Protein AF-0000000084724141 (afdb_homodimer)

pLDDT: mean 88.97, std 16.38, range [27.53, 98.88]

InterPro domains:
  IPR028994 Integrin alpha, N-terminal [SSF69318] (20-100)

Foldseek 3Di:
DPPPPPPPPPPPPPPFPPWDWDDFQQPPGTWTWGKDFDQVQQKIWIDTPPEIDIDHAPASPPWDKDWAQLAPVDRGIKIWTWGDDDLVRTKIWIWGDNPPYIFGADMARDQPDRPRHQKGWGWGDLFQFTFIWIWGGPVVVSYIDTDDDQWGFGWDKWFFQAKDFFAADDVGPDGPDIADHRFMKTFGTWDCPDPHSWIWTWIQHSVGDTGIDGPCCPVPGIPDRPGPD/DPPPPDPPPPPPPPPFPPWDWDDFQQPPGTWTWGKAFDQVQQKIWIDTPPEIDIDHAPASPDWDKDWAQLAPPDRGIKIWTWGDDDLVRTKIWIWGDNPPYIFGADMARDQPDRDRHQKGWGWGDLFQFTFIWIWGGPVVVSYIDTDDDQWGFGWDKWFFQAKDFFAADDVGPDGPDIADHRFMKTFGTWDCPDPHSWIWTWIQHSVGDTGIDGPCCPVPGIPDRPGPD

Secondary structure (DSSP, 8-state):
-------------------EEE-SSSSSSPEEEEEEEETTTTEEEEEETTEEEEEE-S--SSPPEEEE-SBTTSS--EEEEEE-SSTTT-EEEEEEE-SSSEEEEEEES---EE-SBSEEEEEEE-SSSEEEEEEEEEGGGTEEEEE--SSEEEEEEEEESS-EEEESSTT--SEEEEEPTT-EEEEEEEE--SSTT--EEEEE-TTS-EEEEEHHHHHHHEE------/-------------------EEE-SSSSSSPEEEEEEEETTTTEEEEEETTEEEEEE-S--SSPPEEEE-SBTTSS--EEEEEE-SSTTT-EEEEEEE-SSSEEEEEEES---EE-SBSEEEEEEE-SSSEEEEEEEEEGGGTEEEEE--SSEEEEEEEEESS-EEEESSTT--SEEEEEPTT-EEEEEEEE--SSTT--EEEEE-TTS-EEEEEHHHHHHHEE------

Radius of gyration: 33.02 Å; Cα contacts (8 Å, |Δi|>4): 1103; chains: 2; bounding box: 29×158×61 Å

Organism: Cystobacter fuscus (strain ATCC 25194 / DSM 2262 / NBRC 100088 / M29) (NCBI:txid1242864)

Sequence (458 aa):
MLIALSPVLLSLPVLAAEPVRADLDGDGKPETITVKWDVDQGAFTLQVGSASVRAKTEDPNEGGVEVVDLDRGDKWKDIAITTGQTDSDHRVFLYGFDGKTLKPLGEVHALTEAKGNGIILSDSWMGFWNKREKYVLDRPAWKIRAVPQPLYAVGVECKVKQSFPIVQGRGDKTPVATLAQDSRIQVLAADTSGRPGEAFYLVKSSTGLLGWASRADLEGKTEGLPFAGMLIALSPVLLSLPVLAAEPVRADLDGDGKPETITVKWDVDQGAFTLQVGSASVRAKTEDPNEGGVEVVDLDRGDKWKDIAITTGQTDSDHRVFLYGFDGKTLKPLGEVHALTEAKGNGIILSDSWMGFWNKREKYVLDRPAWKIRAVPQPLYAVGVECKVKQSFPIVQGRGDKTPVATLAQDSRIQVLAADTSGRPGEAFYLVKSSTGLLGWASRADLEGKTEGLPFAG

Solvent-accessible surface area (backbone atoms only — not comparable to full-atom values): 24906 Å² total; per-residue (Å²): 136,83,79,77,77,73,79,76,76,70,73,70,72,73,79,68,73,78,69,48,74,44,48,29,49,52,82,82,55,65,39,52,38,42,72,45,67,35,65,90,74,22,19,37,36,43,33,46,74,91,21,71,50,76,46,79,37,94,37,36,56,96,45,52,80,43,82,38,46,47,31,64,88,53,61,45,29,30,38,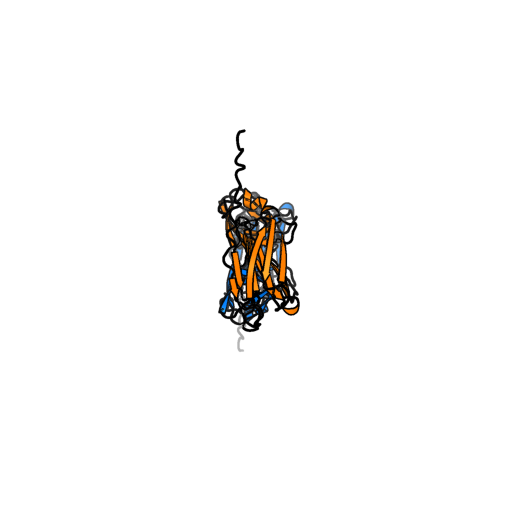37,40,37,30,37,94,43,83,88,57,30,30,27,41,32,33,37,39,76,78,69,50,70,36,72,24,46,72,41,53,29,83,70,42,64,86,20,78,28,44,35,35,23,50,39,78,70,55,60,41,51,45,63,44,43,31,39,58,36,68,96,75,44,30,56,40,78,53,70,54,60,40,34,49,51,69,46,60,35,32,26,68,42,63,50,61,22,11,43,41,91,88,44,79,58,63,53,45,70,45,53,56,75,35,52,35,34,38,48,30,33,38,63,83,56,58,91,93,39,48,37,29,38,29,33,42,74,88,52,46,31,19,34,33,49,55,68,53,52,67,71,22,38,43,69,62,61,51,76,121,135,84,80,77,79,71,82,76,76,71,71,71,74,74,77,65,72,80,68,47,73,45,48,30,50,53,82,81,55,64,39,52,39,42,71,47,67,35,64,92,73,21,19,36,36,43,33,46,74,91,21,72,50,74,45,80,37,93,37,39,56,93,46,53,80,42,82,40,50,47,31,65,88,53,61,45,31,28,38,38,40,36,28,37,95,43,83,87,57,32,31,26,41,34,33,37,39,77,78,69,50,71,34,73,24,47,72,44,54,29,83,70,41,62,85,20,78,26,43,36,37,23,49,39,80,71,56,60,40,52,46,64,44,43,31,37,58,37,69,95,75,43,28,54,40,79,52,69,54,60,41,34,50,52,70,45,59,34,32,26,68,43,63,50,61,22,12,44,40,91,88,45,80,56,63,54,45,70,45,51,58,74,36,51,33,36,38,49,28,33,39,63,82,57,56,91,93,39,48,36,30,39,30,34,42,73,87,50,46,31,20,34,33,49,55,66,53,52,68,71,23,39,44,70,63,60,51,77,122

Structure (mmCIF, N/CA/C/O backbone):
data_AF-0000000084724141-model_v1
#
loop_
_entity.id
_entity.type
_entity.pdbx_description
1 polymer 'Uncharacterized protein'
#
loop_
_atom_site.group_PDB
_atom_site.id
_atom_site.type_symbol
_atom_site.label_atom_id
_atom_site.label_alt_id
_atom_site.label_comp_id
_atom_site.label_asym_id
_atom_site.label_entity_id
_atom_site.label_seq_id
_atom_site.pdbx_PDB_ins_code
_atom_site.Cartn_x
_atom_site.Cartn_y
_atom_site.Cartn_z
_atom_site.occupancy
_atom_site.B_iso_or_equiv
_atom_site.auth_seq_id
_atom_site.auth_comp_id
_atom_site.auth_asym_id
_atom_site.auth_atom_id
_atom_site.pdbx_PDB_model_num
ATOM 1 N N . MET A 1 1 ? -11.281 -78.812 18.828 1 28.3 1 MET A N 1
ATOM 2 C CA . MET A 1 1 ? -10.352 -78.25 17.859 1 28.3 1 MET A CA 1
ATOM 3 C C . MET A 1 1 ? -10.953 -77 17.188 1 28.3 1 MET A C 1
ATOM 5 O O . MET A 1 1 ? -11.859 -77.125 16.359 1 28.3 1 MET A O 1
ATOM 9 N N . LEU A 1 2 ? -11.062 -75.875 17.938 1 38.19 2 LEU A N 1
ATOM 10 C CA . LEU A 1 2 ? -11.656 -74.625 17.547 1 38.19 2 LEU A CA 1
ATOM 11 C C . LEU A 1 2 ? -10.859 -73.938 16.406 1 38.19 2 LEU A C 1
ATOM 13 O O . LEU A 1 2 ? -9.656 -73.75 16.531 1 38.19 2 LEU A O 1
ATOM 17 N N . ILE A 1 3 ? -11.344 -74.062 15.141 1 39.5 3 ILE A N 1
ATOM 18 C CA . ILE A 1 3 ? -10.734 -73.5 13.938 1 39.5 3 ILE A CA 1
ATOM 19 C C . ILE A 1 3 ? -10.68 -72 14.031 1 39.5 3 ILE A C 1
ATOM 21 O O . ILE A 1 3 ? -11.719 -71.312 14.141 1 39.5 3 ILE A O 1
ATOM 25 N N . ALA A 1 4 ? -9.562 -71.438 14.523 1 44.38 4 ALA A N 1
ATOM 26 C CA . ALA A 1 4 ? -9.312 -70 14.477 1 44.38 4 ALA A CA 1
ATOM 27 C C . ALA A 1 4 ? -9.336 -69.438 13.039 1 44.38 4 ALA A C 1
ATOM 29 O O . ALA A 1 4 ? -8.492 -69.812 12.227 1 44.38 4 ALA A O 1
ATOM 30 N N . LEU A 1 5 ? -10.578 -69.188 12.492 1 39.25 5 LEU A N 1
ATOM 31 C CA . LEU A 1 5 ? -10.625 -68.5 11.195 1 39.25 5 LEU A CA 1
ATOM 32 C C . LEU A 1 5 ? -9.812 -67.188 11.227 1 39.25 5 LEU A C 1
ATOM 34 O O . LEU A 1 5 ? -10.062 -66.312 12.055 1 39.25 5 LEU A O 1
ATOM 38 N N . SER A 1 6 ? -8.547 -67.312 10.844 1 38.31 6 SER A N 1
ATOM 39 C CA . SER A 1 6 ? -7.723 -66.062 10.734 1 38.31 6 SER A CA 1
ATOM 40 C C . SER A 1 6 ? -8.367 -65.062 9.812 1 38.31 6 SER A C 1
ATOM 42 O O . SER A 1 6 ? -8.719 -65.375 8.672 1 38.31 6 SER A O 1
ATOM 44 N N . PRO A 1 7 ? -8.977 -63.938 10.312 1 40.59 7 PRO A N 1
ATOM 45 C CA . PRO A 1 7 ? -9.523 -62.906 9.438 1 40.59 7 PRO A CA 1
ATOM 46 C C . PRO A 1 7 ? -8.523 -62.469 8.367 1 40.59 7 PRO A C 1
ATOM 48 O O . PRO A 1 7 ? -7.398 -62.094 8.695 1 40.59 7 PRO A O 1
ATOM 51 N N . VAL A 1 8 ? -8.508 -63.031 7.109 1 39.81 8 VAL A N 1
ATOM 52 C CA . VAL A 1 8 ? -7.773 -62.5 5.98 1 39.81 8 VAL A CA 1
ATOM 53 C C . VAL A 1 8 ? -8.117 -61 5.816 1 39.81 8 VAL A C 1
ATOM 55 O O . VAL A 1 8 ? -9.273 -60.656 5.582 1 39.81 8 VAL A O 1
ATOM 58 N N . LEU A 1 9 ? -7.453 -60.125 6.488 1 36.12 9 LEU A N 1
ATOM 59 C CA . LEU A 1 9 ? -7.492 -58.719 6.152 1 36.12 9 LEU A CA 1
ATOM 60 C C . LEU A 1 9 ? -7.316 -58.5 4.652 1 36.12 9 LEU A C 1
ATOM 62 O O . LEU A 1 9 ? -6.219 -58.688 4.121 1 36.12 9 LEU A O 1
ATOM 66 N N . LEU A 1 10 ? -8.281 -58.812 3.814 1 33.81 10 LEU A N 1
ATOM 67 C CA . LEU A 1 10 ? -8.258 -58.344 2.436 1 33.81 10 LEU A CA 1
ATOM 68 C C . LEU A 1 10 ? -7.883 -56.844 2.373 1 33.81 10 LEU A C 1
ATOM 70 O O . LEU A 1 10 ? -8.578 -56 2.941 1 33.81 10 LEU A O 1
ATOM 74 N N . SER A 1 11 ? -6.629 -56.594 2.469 1 34.41 11 SER A N 1
ATOM 75 C CA . SER A 1 11 ? -6.25 -55.219 2.109 1 34.41 11 SER A CA 1
ATOM 76 C C . SER A 1 11 ? -7.055 -54.719 0.917 1 34.41 11 SER A C 1
ATOM 78 O O . SER A 1 11 ? -7.07 -55.375 -0.14 1 34.41 11 SER A O 1
ATOM 80 N N . LEU A 1 12 ? -8.242 -54.25 1.062 1 35.66 12 LEU A N 1
ATOM 81 C CA . LEU A 1 12 ? -8.938 -53.562 -0.011 1 35.66 12 LEU A CA 1
ATOM 82 C C . LEU A 1 12 ? -7.949 -52.812 -0.908 1 35.66 12 LEU A C 1
ATOM 84 O O . LEU A 1 12 ? -7.066 -52.094 -0.417 1 35.66 12 LEU A O 1
ATOM 88 N N . PRO A 1 13 ? -7.617 -53.25 -2.096 1 38.53 13 PRO A N 1
ATOM 89 C CA . PRO A 1 13 ? -6.785 -52.5 -3.033 1 38.53 13 PRO A CA 1
ATOM 90 C C . PRO A 1 13 ? -7.07 -51 -3 1 38.53 13 PRO A C 1
ATOM 92 O O . PRO A 1 13 ? -8.219 -50.594 -2.793 1 38.53 13 PRO A O 1
ATOM 95 N N . VAL A 1 14 ? -6.305 -50.188 -2.396 1 42.5 14 VAL A N 1
ATOM 96 C CA . VAL A 1 14 ? -6.359 -48.75 -2.621 1 42.5 14 VAL A CA 1
ATOM 97 C C . VAL A 1 14 ? -6.891 -48.469 -4.023 1 42.5 14 VAL A C 1
ATOM 99 O O . VAL A 1 14 ? -6.348 -48.969 -5.012 1 42.5 14 VAL A O 1
ATOM 102 N N . LEU A 1 15 ? -8.141 -48.406 -4.309 1 43.12 15 LEU A N 1
ATOM 103 C CA . LEU A 1 15 ? -8.742 -47.969 -5.559 1 43.12 15 LEU A CA 1
ATOM 104 C C . LEU A 1 15 ? -7.816 -47 -6.301 1 43.12 15 LEU A C 1
ATOM 106 O O . LEU A 1 15 ? -7.543 -45.906 -5.816 1 43.12 15 LEU A O 1
ATOM 110 N N . ALA A 1 16 ? -6.762 -47.5 -6.906 1 49.56 16 ALA A N 1
ATOM 111 C CA . ALA A 1 16 ? -5.926 -46.75 -7.832 1 49.56 16 ALA A CA 1
ATOM 112 C C . ALA A 1 16 ? -6.77 -45.781 -8.688 1 49.56 16 ALA A C 1
ATOM 114 O O . ALA A 1 16 ? -7.77 -46.219 -9.281 1 49.56 16 ALA A O 1
ATOM 115 N N . ALA A 1 17 ? -6.953 -44.531 -8.406 1 57.09 17 ALA A N 1
ATOM 116 C CA . ALA A 1 17 ? -7.621 -43.562 -9.289 1 57.09 17 ALA A CA 1
ATOM 117 C C . ALA A 1 17 ? -7.344 -43.875 -10.758 1 57.09 17 ALA A C 1
ATOM 119 O O . ALA A 1 17 ? -6.312 -44.469 -11.086 1 57.09 17 ALA A O 1
ATOM 120 N N . GLU A 1 18 ? -8.422 -44.062 -11.656 1 64.12 18 GLU A N 1
ATOM 121 C CA . GLU A 1 18 ? -8.328 -44.281 -13.094 1 64.12 18 GLU A CA 1
ATOM 122 C C . GLU A 1 18 ? -7.195 -43.469 -13.711 1 64.12 18 GLU A C 1
ATOM 124 O O . GLU A 1 18 ? -7 -42.312 -13.352 1 64.12 18 GLU A O 1
ATOM 129 N N . PRO A 1 19 ? -6.266 -44.25 -14.445 1 80.06 19 PRO A N 1
ATOM 130 C CA . PRO A 1 19 ? -5.145 -43.594 -15.102 1 80.06 19 PRO A CA 1
ATOM 131 C C . PRO A 1 19 ? -5.586 -42.406 -15.992 1 80.06 19 PRO A C 1
ATOM 133 O O . PRO A 1 19 ? -6.684 -42.438 -16.547 1 80.06 19 PRO A O 1
ATOM 136 N N . VAL A 1 20 ? -4.98 -41.375 -15.938 1 88.88 20 VAL A N 1
ATOM 137 C CA . VAL A 1 20 ? -5.176 -40.219 -16.812 1 88.88 20 VAL A CA 1
ATOM 138 C C . VAL A 1 20 ? -4.316 -40.344 -18.062 1 88.88 20 VAL A C 1
ATOM 140 O O . VAL A 1 20 ? -3.156 -40.75 -17.984 1 88.88 20 VAL A O 1
ATOM 143 N N . ARG A 1 21 ? -4.938 -40.188 -19.281 1 95.12 21 ARG A N 1
ATOM 144 C CA . ARG A 1 21 ? -4.172 -40.25 -20.531 1 95.12 21 ARG A CA 1
ATOM 145 C C . ARG A 1 21 ? -4.121 -38.906 -21.219 1 95.12 21 ARG A C 1
ATOM 147 O O . ARG A 1 21 ? -5.113 -38.156 -21.234 1 95.12 21 ARG A O 1
ATOM 154 N N . ALA A 1 22 ? -2.908 -38.531 -21.656 1 96.5 22 ALA A N 1
ATOM 155 C CA . ALA A 1 22 ? -2.719 -37.281 -22.375 1 96.5 22 ALA A CA 1
ATOM 156 C C . ALA A 1 22 ? -1.413 -37.281 -23.172 1 96.5 22 ALA A C 1
ATOM 158 O O . ALA A 1 22 ? -0.445 -37.938 -22.766 1 96.5 22 ALA A O 1
ATOM 159 N N . ASP A 1 23 ? -1.365 -36.656 -24.312 1 97.75 23 ASP A N 1
ATOM 160 C CA . ASP A 1 23 ? -0.123 -36.438 -25.047 1 97.75 23 ASP A CA 1
ATOM 161 C C . ASP A 1 23 ? 0.734 -35.375 -24.375 1 97.75 23 ASP A C 1
ATOM 163 O O . ASP A 1 23 ? 0.543 -34.188 -24.625 1 97.75 23 ASP A O 1
ATOM 167 N N . LEU A 1 24 ? 1.74 -35.75 -23.609 1 98.25 24 LEU A N 1
ATOM 168 C CA . LEU A 1 24 ? 2.506 -34.812 -22.766 1 98.25 24 LEU A CA 1
ATOM 169 C C . LEU A 1 24 ? 3.699 -34.25 -23.516 1 98.25 24 LEU A C 1
ATOM 171 O O . LEU A 1 24 ? 4.148 -33.156 -23.234 1 98.25 24 LEU A O 1
ATOM 175 N N . ASP A 1 25 ? 4.215 -34.969 -24.5 1 97.62 25 ASP A N 1
ATOM 176 C CA . ASP A 1 25 ? 5.469 -34.562 -25.141 1 97.62 25 ASP A CA 1
ATOM 177 C C . ASP A 1 25 ? 5.23 -34.094 -26.562 1 97.62 25 ASP A C 1
ATOM 179 O O . ASP A 1 25 ? 6.184 -33.75 -27.281 1 97.62 25 ASP A O 1
ATOM 183 N N . GLY A 1 26 ? 3.988 -34.125 -27.047 1 96.88 26 GLY A N 1
ATOM 184 C CA . GLY A 1 26 ? 3.625 -33.562 -28.344 1 96.88 26 GLY A CA 1
ATOM 185 C C . GLY A 1 26 ? 3.908 -34.5 -29.5 1 96.88 26 GLY A C 1
ATOM 186 O O . GLY A 1 26 ? 3.967 -34.062 -30.656 1 96.88 26 GLY A O 1
ATOM 187 N N . ASP A 1 27 ? 4.109 -35.812 -29.234 1 96.81 27 ASP A N 1
ATOM 188 C CA . ASP A 1 27 ? 4.449 -36.719 -30.312 1 96.81 27 ASP A CA 1
ATOM 189 C C . ASP A 1 27 ? 3.189 -37.312 -30.953 1 96.81 27 ASP A C 1
ATOM 191 O O . ASP A 1 27 ? 3.277 -38.188 -31.828 1 96.81 27 ASP A O 1
ATOM 195 N N . GLY A 1 28 ? 1.967 -36.938 -30.422 1 97.06 28 GLY A N 1
ATOM 196 C CA . GLY A 1 28 ? 0.693 -37.375 -30.984 1 97.06 28 GLY A CA 1
ATOM 197 C C . GLY A 1 28 ? 0.148 -38.625 -30.328 1 97.06 28 GLY A C 1
ATOM 198 O O . GLY A 1 28 ? -0.962 -39.062 -30.641 1 97.06 28 GLY A O 1
ATOM 199 N N . LYS A 1 29 ? 0.86 -39.25 -29.438 1 96.88 29 LYS A N 1
ATOM 200 C CA . LYS A 1 29 ? 0.435 -40.438 -28.703 1 96.88 29 LYS A CA 1
ATOM 201 C C . LYS A 1 29 ? 0.264 -40.156 -27.219 1 96.88 29 LYS A C 1
ATOM 203 O O . LYS A 1 29 ? 1.166 -39.594 -26.594 1 96.88 29 LYS A O 1
ATOM 208 N N . PRO A 1 30 ? -0.817 -40.531 -26.734 1 96.75 30 PRO A N 1
ATOM 209 C CA . PRO A 1 30 ? -1.019 -40.25 -25.312 1 96.75 30 PRO A CA 1
ATOM 210 C C . PRO A 1 30 ? -0.138 -41.094 -24.406 1 96.75 30 PRO A C 1
ATOM 212 O O . PRO A 1 30 ? 0.11 -42.281 -24.703 1 96.75 30 PRO A O 1
ATOM 215 N N . GLU A 1 31 ? 0.366 -40.469 -23.375 1 96.88 31 GLU A N 1
ATOM 216 C CA . GLU A 1 31 ? 1.003 -41.156 -22.266 1 96.88 31 GLU A CA 1
ATOM 217 C C . GLU A 1 31 ? -0.016 -41.562 -21.188 1 96.88 31 GLU A C 1
ATOM 219 O O . GLU A 1 31 ? -1.039 -40.875 -21.031 1 96.88 31 GLU A O 1
ATOM 224 N N . THR A 1 32 ? 0.233 -42.656 -20.531 1 95.88 32 THR A N 1
ATOM 225 C CA . THR A 1 32 ? -0.542 -43.031 -19.344 1 95.88 32 THR A CA 1
ATOM 226 C C . THR A 1 32 ? 0.111 -42.5 -18.078 1 95.88 32 THR A C 1
ATOM 228 O O . THR A 1 32 ? 1.296 -42.719 -17.844 1 95.88 32 THR A O 1
ATOM 231 N N . ILE A 1 33 ? -0.687 -41.688 -17.297 1 95.62 33 ILE A N 1
ATOM 232 C CA . ILE A 1 33 ? -0.232 -41.062 -16.062 1 95.62 33 ILE A CA 1
ATOM 233 C C . ILE A 1 33 ? -0.826 -41.812 -14.867 1 95.62 33 ILE A C 1
ATOM 235 O O . ILE A 1 33 ? -2.047 -41.938 -14.742 1 95.62 33 ILE A O 1
ATOM 239 N N . THR A 1 34 ? 0.017 -42.312 -14.016 1 92.81 34 THR A N 1
ATOM 240 C CA . THR A 1 34 ? -0.442 -43 -12.812 1 92.81 34 THR A CA 1
ATOM 241 C C . THR A 1 34 ? 0.263 -42.438 -11.578 1 92.81 34 THR A C 1
ATOM 243 O O . THR A 1 34 ? 1.462 -42.156 -11.617 1 92.81 34 THR A O 1
ATOM 246 N N . VAL A 1 35 ? -0.502 -42.219 -10.523 1 91.75 35 VAL A N 1
ATOM 247 C CA . VAL A 1 35 ? 0.05 -41.812 -9.234 1 91.75 35 VAL A CA 1
ATOM 248 C C . VAL A 1 35 ? -0.247 -42.875 -8.18 1 91.75 35 VAL A C 1
ATOM 250 O O . VAL A 1 35 ? -1.385 -43.312 -8.047 1 91.75 35 VAL A O 1
ATOM 253 N N . LYS A 1 36 ? 0.768 -43.312 -7.523 1 88.94 36 LYS A N 1
ATOM 254 C CA . LYS A 1 36 ? 0.623 -44.219 -6.383 1 88.94 36 LYS A CA 1
ATOM 255 C C . LYS A 1 36 ? 0.965 -43.5 -5.074 1 88.94 36 LYS A C 1
ATOM 257 O O . LYS A 1 36 ? 2.035 -42.906 -4.949 1 88.94 36 LYS A O 1
ATOM 262 N N . TRP A 1 37 ? 0.063 -43.594 -4.172 1 89.19 37 TRP A N 1
ATOM 263 C CA . TRP A 1 37 ? 0.244 -42.906 -2.889 1 89.19 37 TRP A CA 1
ATOM 264 C C . TRP A 1 37 ? 0.784 -43.875 -1.843 1 89.19 37 TRP A C 1
ATOM 266 O O . TRP A 1 37 ? 0.274 -45 -1.698 1 89.19 37 TRP A O 1
ATOM 276 N N . ASP A 1 38 ? 1.861 -43.5 -1.264 1 87.31 38 ASP A N 1
ATOM 277 C CA . ASP A 1 38 ? 2.439 -44.219 -0.14 1 87.31 38 ASP A CA 1
ATOM 278 C C . ASP A 1 38 ? 2.141 -43.531 1.183 1 87.31 38 ASP A C 1
ATOM 280 O O . ASP A 1 38 ? 2.955 -42.75 1.675 1 87.31 38 ASP A O 1
ATOM 284 N N . VAL A 1 39 ? 1.06 -43.812 1.749 1 83.81 39 VAL A N 1
ATOM 285 C CA . VAL A 1 39 ? 0.551 -43.125 2.926 1 83.81 39 VAL A CA 1
ATOM 286 C C . VAL A 1 39 ? 1.506 -43.312 4.102 1 83.81 39 VAL A C 1
ATOM 288 O O . VAL A 1 39 ? 1.814 -42.375 4.832 1 83.81 39 VAL A O 1
ATOM 291 N N . ASP A 1 40 ? 2.029 -44.5 4.238 1 86.19 40 ASP A N 1
ATOM 292 C CA . ASP A 1 40 ? 2.898 -44.844 5.359 1 86.19 40 ASP A CA 1
ATOM 293 C C . ASP A 1 40 ? 4.195 -44.031 5.312 1 86.19 40 ASP A C 1
ATOM 295 O O . ASP A 1 40 ? 4.723 -43.625 6.352 1 86.19 40 ASP A O 1
ATOM 299 N N . GLN A 1 41 ? 4.617 -43.781 4.168 1 88.19 41 GLN A N 1
ATOM 300 C CA . GLN A 1 41 ? 5.918 -43.125 4.027 1 88.19 41 GLN A CA 1
ATOM 301 C C . GLN A 1 41 ? 5.762 -41.656 3.705 1 88.19 41 GLN A C 1
ATOM 303 O O . GLN A 1 41 ? 6.754 -40.938 3.555 1 88.19 41 GLN A O 1
ATOM 308 N N . GLY A 1 42 ? 4.562 -41.219 3.594 1 88 42 GLY A N 1
ATOM 309 C CA . GLY A 1 42 ? 4.344 -39.844 3.246 1 88 42 GLY A CA 1
ATOM 310 C C . GLY A 1 42 ? 4.945 -39.438 1.91 1 88 42 GLY A C 1
ATOM 311 O O . GLY A 1 42 ? 5.691 -38.469 1.819 1 88 42 GLY A O 1
ATOM 312 N N . ALA A 1 43 ? 4.586 -40.25 0.892 1 91.44 43 ALA A N 1
ATOM 313 C CA . ALA A 1 43 ? 5.172 -40.031 -0.426 1 91.44 43 ALA A CA 1
ATOM 314 C C . ALA A 1 43 ? 4.211 -40.438 -1.534 1 91.44 43 ALA A C 1
ATOM 316 O O . ALA A 1 43 ? 3.18 -41.062 -1.268 1 91.44 43 ALA A O 1
ATOM 317 N N . PHE A 1 44 ? 4.496 -40.031 -2.725 1 92.25 44 PHE A N 1
ATOM 318 C CA . PHE A 1 44 ? 3.812 -40.531 -3.902 1 92.25 44 PHE A CA 1
ATOM 319 C C . PHE A 1 44 ? 4.809 -40.844 -5.012 1 92.25 44 PHE A C 1
ATOM 321 O O . PHE A 1 44 ? 5.926 -40.344 -5.016 1 92.25 44 PHE A O 1
ATOM 328 N N . THR A 1 45 ? 4.398 -41.75 -5.84 1 93.81 45 THR A N 1
ATOM 329 C CA . THR A 1 45 ? 5.164 -42.094 -7.035 1 93.81 45 THR A CA 1
ATOM 330 C C . THR A 1 45 ? 4.367 -41.781 -8.297 1 93.81 45 THR A C 1
ATOM 332 O O . THR A 1 45 ? 3.229 -42.25 -8.445 1 93.81 45 THR A O 1
ATOM 335 N N . LEU A 1 46 ? 4.93 -40.906 -9.078 1 94.81 46 LEU A N 1
ATOM 336 C CA . LEU A 1 46 ? 4.355 -40.594 -10.383 1 94.81 46 LEU A CA 1
ATOM 337 C C . LEU A 1 46 ? 5.016 -41.406 -11.484 1 94.81 46 LEU A C 1
ATOM 339 O O . LEU A 1 46 ? 6.246 -41.438 -11.586 1 94.81 46 LEU A O 1
ATOM 343 N N . GLN A 1 47 ? 4.141 -42.062 -12.242 1 96.31 47 GLN A N 1
ATOM 344 C CA . GLN A 1 47 ? 4.633 -42.875 -13.352 1 96.31 47 GLN A CA 1
ATOM 345 C C . GLN A 1 47 ? 4.039 -42.406 -14.68 1 96.31 47 GLN A C 1
ATOM 347 O O . GLN A 1 47 ? 2.828 -42.188 -14.781 1 96.31 47 GLN A O 1
ATOM 352 N N . VAL A 1 48 ? 4.895 -42.156 -15.656 1 96.69 48 VAL A N 1
ATOM 353 C CA . VAL A 1 48 ? 4.523 -41.844 -17.031 1 96.69 48 VAL A CA 1
ATOM 354 C C . VAL A 1 48 ? 5.312 -42.75 -17.984 1 96.69 48 VAL A C 1
ATOM 356 O O . VAL A 1 48 ? 6.52 -42.562 -18.156 1 96.69 48 VAL A O 1
ATOM 359 N N . GLY A 1 49 ? 4.633 -43.656 -18.578 1 89.06 49 GLY A N 1
ATOM 360 C CA . GLY A 1 49 ? 5.371 -44.656 -19.344 1 89.06 49 GLY A CA 1
ATOM 361 C C . GLY A 1 49 ? 6.41 -45.375 -18.5 1 89.06 49 GLY A C 1
ATOM 362 O O . GLY A 1 49 ? 6.09 -45.969 -17.469 1 89.06 49 GLY A O 1
ATOM 363 N N . SER A 1 50 ? 7.621 -45.312 -18.969 1 92.19 50 SER A N 1
ATOM 364 C CA . SER A 1 50 ? 8.695 -46 -18.266 1 92.19 50 SER A CA 1
ATOM 365 C C . SER A 1 50 ? 9.359 -45.062 -17.25 1 92.19 50 SER A C 1
ATOM 367 O O . SER A 1 50 ? 10.188 -45.531 -16.438 1 92.19 50 SER A O 1
ATOM 369 N N . ALA A 1 51 ? 9.023 -43.781 -17.281 1 97 51 ALA A N 1
ATOM 370 C CA . ALA A 1 51 ? 9.617 -42.812 -16.359 1 97 51 ALA A CA 1
ATOM 371 C C . ALA A 1 51 ? 8.875 -42.781 -15.031 1 97 51 ALA A C 1
ATOM 373 O O . ALA A 1 51 ? 7.656 -42.969 -14.992 1 97 51 ALA A O 1
ATOM 374 N N . SER A 1 52 ? 9.695 -42.625 -14.016 1 97 52 SER A N 1
ATOM 375 C CA . SER A 1 52 ? 9.094 -42.594 -12.688 1 97 52 SER A CA 1
ATOM 376 C C . SER A 1 52 ? 9.836 -41.625 -11.781 1 97 52 SER A C 1
ATOM 378 O O . SER A 1 52 ? 11.047 -41.438 -11.906 1 97 52 SER A O 1
ATOM 380 N N . VAL A 1 53 ? 9.062 -40.969 -10.875 1 96.62 53 VAL A N 1
ATOM 381 C CA . VAL A 1 53 ? 9.648 -40.094 -9.867 1 96.62 53 VAL A CA 1
ATOM 382 C C . VAL A 1 53 ? 8.906 -40.25 -8.539 1 96.62 53 VAL A C 1
ATOM 384 O O . VAL A 1 53 ? 7.684 -40.438 -8.523 1 96.62 53 VAL A O 1
ATOM 387 N N . ARG A 1 54 ? 9.672 -40.281 -7.465 1 94.62 54 ARG A N 1
ATOM 388 C CA . ARG A 1 54 ? 9.117 -40.344 -6.117 1 94.62 54 ARG A CA 1
ATOM 389 C C . ARG A 1 54 ? 9.336 -39.031 -5.375 1 94.62 54 ARG A C 1
ATOM 391 O O . ARG A 1 54 ? 10.406 -38.406 -5.461 1 94.62 54 ARG A O 1
ATOM 398 N N . ALA A 1 55 ? 8.297 -38.594 -4.73 1 93.19 55 ALA A N 1
ATOM 399 C CA . ALA A 1 55 ? 8.391 -37.344 -3.977 1 93.19 55 ALA A CA 1
ATOM 400 C C . ALA A 1 55 ? 7.746 -37.469 -2.598 1 93.19 55 ALA A C 1
ATOM 402 O O . ALA A 1 55 ? 6.766 -38.188 -2.438 1 93.19 55 ALA A O 1
ATOM 403 N N . LYS A 1 56 ? 8.344 -36.781 -1.671 1 91 56 LYS A N 1
ATOM 404 C CA . LYS A 1 56 ? 7.789 -36.75 -0.32 1 91 56 LYS A CA 1
ATOM 405 C C . LYS A 1 56 ? 6.668 -35.75 -0.201 1 91 56 LYS A C 1
ATOM 407 O O . LYS A 1 56 ? 6.707 -34.688 -0.853 1 91 56 LYS A O 1
ATOM 412 N N . THR A 1 57 ? 5.633 -36.125 0.5 1 86.19 57 THR A N 1
ATOM 413 C CA . THR A 1 57 ? 4.543 -35.188 0.802 1 86.19 57 THR A CA 1
ATOM 414 C C . THR A 1 57 ? 4.02 -35.406 2.219 1 86.19 57 THR A C 1
ATOM 416 O O . THR A 1 57 ? 4.047 -36.531 2.723 1 86.19 57 THR A O 1
ATOM 419 N N . GLU A 1 58 ? 3.668 -34.375 2.879 1 76.56 58 GLU A N 1
ATOM 420 C CA . GLU A 1 58 ? 3.189 -34.469 4.254 1 76.56 58 GLU A CA 1
ATOM 421 C C . GLU A 1 58 ? 1.813 -35.125 4.316 1 76.56 58 GLU A C 1
ATOM 423 O O . GLU A 1 58 ? 1.472 -35.781 5.305 1 76.56 58 GLU A O 1
ATOM 428 N N . ASP A 1 59 ? 0.948 -34.938 3.363 1 71.12 59 ASP A N 1
ATOM 429 C CA . ASP A 1 59 ? -0.404 -35.5 3.393 1 71.12 59 ASP A CA 1
ATOM 430 C C . ASP A 1 59 ? -0.741 -36.188 2.076 1 71.12 59 ASP A C 1
ATOM 432 O O . ASP A 1 59 ? -1.379 -35.594 1.201 1 71.12 59 ASP A O 1
ATOM 436 N N . PRO A 1 60 ? -0.226 -37.406 2.018 1 62.94 60 PRO A N 1
ATOM 437 C CA . PRO A 1 60 ? -0.426 -38.156 0.765 1 62.94 60 PRO A CA 1
ATOM 438 C C . PRO A 1 60 ? -1.887 -38.531 0.527 1 62.94 60 PRO A C 1
ATOM 440 O O . PRO A 1 60 ? -2.199 -39.219 -0.437 1 62.94 60 PRO A O 1
ATOM 443 N N . ASN A 1 61 ? -2.83 -38.062 1.422 1 60.09 61 ASN A N 1
ATOM 444 C CA . ASN A 1 61 ? -4.176 -38.531 1.114 1 60.09 61 ASN A CA 1
ATOM 445 C C . ASN A 1 61 ? -4.582 -38.188 -0.314 1 60.09 61 ASN A C 1
ATOM 447 O O . ASN A 1 61 ? -3.867 -37.438 -1.002 1 60.09 61 ASN A O 1
ATOM 451 N N . GLU A 1 62 ? -5.848 -38.438 -0.822 1 62.47 62 GLU A N 1
ATOM 452 C CA . GLU A 1 62 ? -6.52 -38.438 -2.117 1 62.47 62 GLU A CA 1
ATOM 453 C C . GLU A 1 62 ? -6.285 -37.125 -2.867 1 62.47 62 GLU A C 1
ATOM 455 O O . GLU A 1 62 ? -7.078 -36.188 -2.758 1 62.47 62 GLU A O 1
ATOM 460 N N . GLY A 1 63 ? -4.969 -36.969 -3.139 1 70 63 GLY A N 1
ATOM 461 C CA . GLY A 1 63 ? -4.832 -35.781 -3.984 1 70 63 GLY A CA 1
ATOM 462 C C . GLY A 1 63 ? -5.172 -36.062 -5.438 1 70 63 GLY A C 1
ATOM 463 O O . GLY A 1 63 ? -5.531 -37.188 -5.801 1 70 63 GLY A O 1
ATOM 464 N N . GLY A 1 64 ? -5.434 -35.031 -6.254 1 81.56 64 GLY A N 1
ATOM 465 C CA . GLY A 1 64 ? -5.82 -35.094 -7.652 1 81.56 64 GLY A CA 1
ATOM 466 C C . GLY A 1 64 ? -4.66 -34.906 -8.609 1 81.56 64 GLY A C 1
ATOM 467 O O . GLY A 1 64 ? -3.611 -34.375 -8.219 1 81.56 64 GLY A O 1
ATOM 468 N N . VAL A 1 65 ? -4.703 -35.719 -9.711 1 89.75 65 VAL A N 1
ATOM 469 C CA . VAL A 1 65 ? -3.773 -35.531 -10.812 1 89.75 65 VAL A CA 1
ATOM 470 C C . VAL A 1 65 ? -4.488 -34.844 -11.969 1 89.75 65 VAL A C 1
ATOM 472 O O . VAL A 1 65 ? -5.594 -35.219 -12.352 1 89.75 65 VAL A O 1
ATOM 475 N N . GLU A 1 66 ? -3.873 -33.781 -12.375 1 92.94 66 GLU A N 1
ATOM 476 C CA . GLU A 1 66 ? -4.418 -33.062 -13.516 1 92.94 66 GLU A CA 1
ATOM 477 C C . GLU A 1 66 ? -3.342 -32.812 -14.562 1 92.94 66 GLU A C 1
ATOM 479 O O . GLU A 1 66 ? -2.166 -32.656 -14.227 1 92.94 66 GLU A O 1
ATOM 484 N N . VAL A 1 67 ? -3.77 -32.875 -15.805 1 97 67 VAL A N 1
ATOM 485 C CA . VAL A 1 67 ? -2.914 -32.438 -16.891 1 97 67 VAL A CA 1
ATOM 486 C C . VAL A 1 67 ? -3.156 -30.938 -17.141 1 97 67 VAL A C 1
ATOM 488 O O . VAL A 1 67 ? -4.305 -30.5 -17.234 1 97 67 VAL A O 1
ATOM 491 N N . VAL A 1 68 ? -2.072 -30.172 -17.125 1 97.56 68 VAL A N 1
ATOM 492 C CA . VAL A 1 68 ? -2.172 -28.734 -17.328 1 97.56 68 VAL A CA 1
ATOM 493 C C . VAL A 1 68 ? -1.232 -28.297 -18.453 1 97.56 68 VAL A C 1
ATOM 495 O O . VAL A 1 68 ? -0.137 -28.844 -18.594 1 97.56 68 VAL A O 1
ATOM 498 N N . ASP A 1 69 ? -1.723 -27.453 -19.281 1 98.19 69 ASP A N 1
ATOM 499 C CA . ASP A 1 69 ? -0.874 -26.844 -20.297 1 98.19 69 ASP A CA 1
ATOM 500 C C . ASP A 1 69 ? -0.401 -25.453 -19.844 1 98.19 69 ASP A C 1
ATOM 502 O O . ASP A 1 69 ? -1.077 -24.453 -20.094 1 98.19 69 ASP A O 1
ATOM 506 N N . LEU A 1 70 ? 0.812 -25.406 -19.188 1 98.5 70 LEU A N 1
ATOM 507 C CA . LEU A 1 70 ? 1.308 -24.188 -18.594 1 98.5 70 LEU A CA 1
ATOM 508 C C . LEU A 1 70 ? 1.716 -23.172 -19.656 1 98.5 70 LEU A C 1
ATOM 510 O O . LEU A 1 70 ? 1.732 -21.969 -19.406 1 98.5 70 LEU A O 1
ATOM 514 N N . ASP A 1 71 ? 2.111 -23.656 -20.812 1 98.5 71 ASP A N 1
ATOM 515 C CA . ASP A 1 71 ? 2.48 -22.812 -21.953 1 98.5 71 ASP A CA 1
ATOM 516 C C . ASP A 1 71 ? 1.934 -23.391 -23.25 1 98.5 71 ASP A C 1
ATOM 518 O O . ASP A 1 71 ? 2.51 -24.328 -23.812 1 98.5 71 ASP A O 1
ATOM 522 N N . ARG A 1 72 ? 0.935 -22.844 -23.766 1 98.06 72 ARG A N 1
ATOM 523 C CA . ARG A 1 72 ? 0.272 -23.344 -24.969 1 98.06 72 ARG A CA 1
ATOM 524 C C . ARG A 1 72 ? 1.136 -23.125 -26.203 1 98.06 72 ARG A C 1
ATOM 526 O O . ARG A 1 72 ? 0.872 -23.703 -27.25 1 98.06 72 ARG A O 1
ATOM 533 N N . GLY A 1 73 ? 2.121 -22.312 -26.047 1 97.44 73 GLY A N 1
ATOM 534 C CA . GLY A 1 73 ? 2.996 -22.031 -27.188 1 97.44 73 GLY A CA 1
ATOM 535 C C . GLY A 1 73 ? 3.998 -23.125 -27.453 1 97.44 73 GLY A C 1
ATOM 536 O O . GLY A 1 73 ? 4.637 -23.141 -28.516 1 97.44 73 GLY A O 1
ATOM 537 N N . ASP A 1 74 ? 4.184 -24 -26.516 1 97 74 ASP A N 1
ATOM 538 C CA . ASP A 1 74 ? 5.094 -25.125 -26.75 1 97 74 ASP A CA 1
ATOM 539 C C . ASP A 1 74 ? 4.328 -26.438 -26.906 1 97 74 ASP A C 1
ATOM 541 O O . ASP A 1 74 ? 3.098 -26.453 -26.844 1 97 74 ASP A O 1
ATOM 545 N N . LYS A 1 75 ? 4.965 -27.531 -27.203 1 97.06 75 LYS A N 1
ATOM 546 C CA . LYS A 1 75 ? 4.305 -28.781 -27.547 1 97.06 75 LYS A CA 1
ATOM 547 C C . LYS A 1 75 ? 4.02 -29.609 -26.297 1 97.06 75 LYS A C 1
ATOM 549 O O . LYS A 1 75 ? 3.379 -30.656 -26.359 1 97.06 75 LYS A O 1
ATOM 554 N N . TRP A 1 76 ? 4.516 -29.141 -25.172 1 97.94 76 TRP A N 1
ATOM 555 C CA . TRP A 1 76 ? 4.453 -29.953 -23.969 1 97.94 76 TRP A CA 1
ATOM 556 C C . TRP A 1 76 ? 3.217 -29.609 -23.141 1 97.94 76 TRP A C 1
ATOM 558 O O . TRP A 1 76 ? 2.793 -28.453 -23.094 1 97.94 76 TRP A O 1
ATOM 568 N N . LYS A 1 77 ? 2.643 -30.609 -22.547 1 98.12 77 LYS A N 1
ATOM 569 C CA . LYS A 1 77 ? 1.717 -30.469 -21.422 1 98.12 77 LYS A CA 1
ATOM 570 C C . LYS A 1 77 ? 2.348 -30.938 -20.125 1 98.12 77 LYS A C 1
ATOM 572 O O . LYS A 1 77 ? 3.279 -31.75 -20.141 1 98.12 77 LYS A O 1
ATOM 577 N N . ASP A 1 78 ? 1.852 -30.391 -19.031 1 98.38 78 ASP A N 1
ATOM 578 C CA . ASP A 1 78 ? 2.471 -30.656 -17.734 1 98.38 78 ASP A CA 1
ATOM 579 C C . ASP A 1 78 ? 1.512 -31.391 -16.812 1 98.38 78 ASP A C 1
ATOM 581 O O . ASP A 1 78 ? 0.342 -31.594 -17.156 1 98.38 78 ASP A O 1
ATOM 585 N N . ILE A 1 79 ? 2.029 -31.875 -15.711 1 97.31 79 ILE A N 1
ATOM 586 C CA . ILE A 1 79 ? 1.261 -32.625 -14.719 1 97.31 79 ILE A CA 1
ATOM 587 C C . ILE A 1 79 ? 1.236 -31.844 -13.398 1 97.31 79 ILE A C 1
ATOM 589 O O . ILE A 1 79 ? 2.264 -31.312 -12.961 1 97.31 79 ILE A O 1
ATOM 593 N N . ALA A 1 80 ? 0.09 -31.703 -12.812 1 96.38 80 ALA A N 1
ATOM 594 C CA . ALA A 1 80 ? -0.082 -31.125 -11.477 1 96.38 80 ALA A CA 1
ATOM 595 C C . ALA A 1 80 ? -0.606 -32.188 -10.492 1 96.38 80 ALA A C 1
ATOM 597 O O . ALA A 1 80 ? -1.669 -32.75 -10.711 1 96.38 80 ALA A O 1
ATOM 598 N N . ILE A 1 81 ? 0.194 -32.406 -9.5 1 93.69 81 ILE A N 1
ATOM 599 C CA . ILE A 1 81 ? -0.222 -33.312 -8.43 1 93.69 81 ILE A CA 1
ATOM 600 C C . ILE A 1 81 ? -0.548 -32.5 -7.176 1 93.69 81 ILE A C 1
ATOM 602 O O . ILE A 1 81 ? 0.325 -31.844 -6.613 1 93.69 81 ILE A O 1
ATOM 606 N N . THR A 1 82 ? -1.769 -32.531 -6.801 1 92.12 82 THR A N 1
ATOM 607 C CA . THR A 1 82 ? -2.211 -31.812 -5.617 1 92.12 82 THR A CA 1
ATOM 608 C C . THR A 1 82 ? -2.189 -32.719 -4.387 1 92.12 82 THR A C 1
ATOM 610 O O . THR A 1 82 ? -2.666 -33.844 -4.434 1 92.12 82 THR A O 1
ATOM 613 N N . THR A 1 83 ? -1.562 -32.188 -3.375 1 88.5 83 THR A N 1
ATOM 614 C CA . THR A 1 83 ? -1.518 -32.906 -2.105 1 88.5 83 THR A CA 1
ATOM 615 C C . THR A 1 83 ? -2.055 -32.031 -0.973 1 88.5 83 THR A C 1
ATOM 617 O O . THR A 1 83 ? -2.098 -30.797 -1.095 1 88.5 83 THR A O 1
ATOM 620 N N . GLY A 1 84 ? -2.463 -32.656 0.059 1 83 84 GLY A N 1
ATOM 621 C CA . GLY A 1 84 ? -2.926 -31.922 1.235 1 83 84 GLY A CA 1
ATOM 622 C C . GLY A 1 84 ? -4.41 -31.625 1.202 1 83 84 GLY A C 1
ATOM 623 O O . GLY A 1 84 ? -5.004 -31.5 0.127 1 83 84 GLY A O 1
ATOM 624 N N . GLN A 1 85 ? -5.059 -31.594 2.465 1 73.5 85 GLN A N 1
ATOM 625 C CA . GLN A 1 85 ? -6.508 -31.438 2.543 1 73.5 85 GLN A CA 1
ATOM 626 C C . GLN A 1 85 ? -6.883 -30.109 3.203 1 73.5 85 GLN A C 1
ATOM 628 O O . GLN A 1 85 ? -8.055 -29.75 3.24 1 73.5 85 GLN A O 1
ATOM 633 N N . THR A 1 86 ? -5.809 -29.484 3.701 1 75.19 86 THR A N 1
ATOM 634 C CA . THR A 1 86 ? -6.082 -28.203 4.367 1 75.19 86 THR A CA 1
ATOM 635 C C . THR A 1 86 ? -5.32 -27.078 3.693 1 75.19 86 THR A C 1
ATOM 637 O O . THR A 1 86 ? -4.402 -27.312 2.908 1 75.19 86 THR A O 1
ATOM 640 N N . ASP A 1 87 ? -5.73 -25.922 4.016 1 74.94 87 ASP A N 1
ATOM 641 C CA . ASP A 1 87 ? -5.07 -24.75 3.453 1 74.94 87 ASP A CA 1
ATOM 642 C C . ASP A 1 87 ? -3.598 -24.688 3.861 1 74.94 87 ASP A C 1
ATOM 644 O O . ASP A 1 87 ? -2.75 -24.234 3.094 1 74.94 87 ASP A O 1
ATOM 648 N N . SER A 1 88 ? -3.305 -25.172 4.969 1 77.12 88 SER A N 1
ATOM 649 C CA . SER A 1 88 ? -1.941 -25.062 5.477 1 77.12 88 SER A CA 1
ATOM 650 C C . SER A 1 88 ? -1.022 -26.078 4.816 1 77.12 88 SER A C 1
ATOM 652 O O . SER A 1 88 ? 0.172 -25.828 4.641 1 77.12 88 SER A O 1
ATOM 654 N N . ASP A 1 89 ? -1.595 -27.172 4.387 1 79.75 89 ASP A N 1
ATOM 655 C CA . ASP A 1 89 ? -0.706 -28.219 3.906 1 79.75 89 ASP A CA 1
ATOM 656 C C . ASP A 1 89 ? -0.89 -28.453 2.408 1 79.75 89 ASP A C 1
ATOM 658 O O . ASP A 1 89 ? -0.229 -29.312 1.821 1 79.75 89 ASP A O 1
ATOM 662 N N . HIS A 1 90 ? -1.792 -27.688 1.849 1 88.5 90 HIS A N 1
ATOM 663 C CA . HIS A 1 90 ? -2.035 -27.797 0.415 1 88.5 90 HIS A CA 1
ATOM 664 C C . HIS A 1 90 ? -0.777 -27.484 -0.385 1 88.5 90 HIS A C 1
ATOM 666 O O . HIS A 1 90 ? -0.082 -26.5 -0.088 1 88.5 90 HIS A O 1
ATOM 672 N N . ARG A 1 91 ? -0.444 -28.359 -1.282 1 93.25 91 ARG A N 1
ATOM 673 C CA . ARG A 1 91 ? 0.686 -28.156 -2.186 1 93.25 91 ARG A CA 1
ATOM 674 C C . ARG A 1 91 ? 0.396 -28.75 -3.561 1 93.25 91 ARG A C 1
ATOM 676 O O . ARG A 1 91 ? -0.321 -29.75 -3.674 1 93.25 91 ARG A O 1
ATOM 683 N N . VAL A 1 92 ? 0.902 -28.125 -4.531 1 95.06 92 VAL A N 1
ATOM 684 C CA . VAL A 1 92 ? 0.824 -28.641 -5.895 1 95.06 92 VAL A CA 1
ATOM 685 C C . VAL A 1 92 ? 2.23 -28.875 -6.438 1 95.06 92 VAL A C 1
ATOM 687 O O . VAL A 1 92 ? 3.039 -27.953 -6.512 1 95.06 92 VAL A O 1
ATOM 690 N N . PHE A 1 93 ? 2.49 -30.141 -6.812 1 96.25 93 PHE A N 1
ATOM 691 C CA . PHE A 1 93 ? 3.744 -30.516 -7.457 1 96.25 93 PHE A CA 1
ATOM 692 C C . PHE A 1 93 ? 3.602 -30.5 -8.969 1 96.25 93 PHE A C 1
ATOM 694 O O . PHE A 1 93 ? 2.678 -31.109 -9.523 1 96.25 93 PHE A O 1
ATOM 701 N N . LEU A 1 94 ? 4.535 -29.812 -9.609 1 98.31 94 LEU A N 1
ATOM 702 C CA . LEU A 1 94 ? 4.48 -29.703 -11.062 1 98.31 94 LEU A CA 1
ATOM 703 C C . LEU A 1 94 ? 5.594 -30.516 -11.711 1 98.31 94 LEU A C 1
ATOM 705 O O . LEU A 1 94 ? 6.746 -30.469 -11.273 1 98.31 94 LEU A O 1
ATOM 709 N N . TYR A 1 95 ? 5.168 -31.266 -12.766 1 98.5 95 TYR A N 1
ATOM 710 C CA . TYR A 1 95 ? 6.121 -32.094 -13.5 1 98.5 95 TYR A CA 1
ATOM 711 C C . TYR A 1 95 ? 5.961 -31.906 -15.008 1 98.5 95 TYR A C 1
ATOM 713 O O . TYR A 1 95 ? 4.844 -31.734 -15.5 1 98.5 95 TYR A O 1
ATOM 721 N N . GLY A 1 96 ? 7.043 -31.891 -15.68 1 98.31 96 GLY A N 1
ATOM 722 C CA . GLY A 1 96 ? 7.066 -32.031 -17.125 1 98.31 96 GLY A CA 1
ATOM 723 C C . GLY A 1 96 ? 7.559 -33.375 -17.594 1 98.31 96 GLY A C 1
ATOM 724 O O . GLY A 1 96 ? 8.117 -34.156 -16.797 1 98.31 96 GLY A O 1
ATOM 725 N N . PHE A 1 97 ? 7.168 -33.719 -18.797 1 98.19 97 PHE A N 1
ATOM 726 C CA . PHE A 1 97 ? 7.629 -34.938 -19.438 1 98.19 97 PHE A CA 1
ATOM 727 C C . PHE A 1 97 ? 8.172 -34.656 -20.828 1 98.19 97 PHE A C 1
ATOM 729 O O . PHE A 1 97 ? 7.469 -34.125 -21.688 1 98.19 97 PHE A O 1
ATOM 736 N N . ASP A 1 98 ? 9.438 -35.031 -21.062 1 96.12 98 ASP A N 1
ATOM 737 C CA . ASP A 1 98 ? 10.086 -34.625 -22.312 1 96.12 98 ASP A CA 1
ATOM 738 C C . ASP A 1 98 ? 10.07 -35.781 -23.312 1 96.12 98 ASP A C 1
ATOM 740 O O . ASP A 1 98 ? 10.773 -35.75 -24.328 1 96.12 98 ASP A O 1
ATOM 744 N N . GLY A 1 99 ? 9.312 -36.844 -23.047 1 96.44 99 GLY A N 1
ATOM 745 C CA . GLY A 1 99 ? 9.258 -38.031 -23.906 1 96.44 99 GLY A CA 1
ATOM 746 C C . GLY A 1 99 ? 10.086 -39.188 -23.375 1 96.44 99 GLY A C 1
ATOM 747 O O . GLY A 1 99 ? 9.906 -40.344 -23.797 1 96.44 99 GLY A O 1
ATOM 748 N N . LYS A 1 100 ? 11 -38.938 -22.453 1 96.25 100 LYS A N 1
ATOM 749 C CA . LYS A 1 100 ? 11.883 -39.969 -21.906 1 96.25 100 LYS A CA 1
ATOM 750 C C . LYS A 1 100 ? 11.906 -39.906 -20.375 1 96.25 100 LYS A C 1
ATOM 752 O O . LYS A 1 100 ? 11.805 -40.906 -19.703 1 96.25 100 LYS A O 1
ATOM 757 N N . THR A 1 101 ? 12.047 -38.688 -19.891 1 97.19 101 THR A N 1
ATOM 758 C CA . THR A 1 101 ? 12.219 -38.531 -18.453 1 97.19 101 THR A CA 1
ATOM 759 C C . THR A 1 101 ? 11.188 -37.531 -17.891 1 97.19 101 THR A C 1
ATOM 761 O O . THR A 1 101 ? 10.703 -36.656 -18.609 1 97.19 101 THR A O 1
ATOM 764 N N . LEU A 1 102 ? 10.867 -37.781 -16.625 1 98.12 102 LEU A N 1
ATOM 765 C CA . LEU A 1 102 ? 10.07 -36.844 -15.852 1 98.12 102 LEU A CA 1
ATOM 766 C C . LEU A 1 102 ? 10.938 -35.719 -15.266 1 98.12 102 LEU A C 1
ATOM 768 O O . LEU A 1 102 ? 12 -36 -14.695 1 98.12 102 LEU A O 1
ATOM 772 N N . LYS A 1 103 ? 10.438 -34.469 -15.43 1 97.38 103 LYS A N 1
ATOM 773 C CA . LYS A 1 103 ? 11.156 -33.281 -14.953 1 97.38 103 LYS A CA 1
ATOM 774 C C . LYS A 1 103 ? 10.391 -32.594 -13.836 1 97.38 103 LYS A C 1
ATOM 776 O O . LYS A 1 103 ? 9.281 -32.094 -14.055 1 97.38 103 LYS A O 1
ATOM 781 N N . PRO A 1 104 ? 10.977 -32.594 -12.633 1 98.25 104 PRO A N 1
ATOM 782 C CA . PRO A 1 104 ? 10.32 -31.766 -11.609 1 98.25 104 PRO A CA 1
ATOM 783 C C . PRO A 1 104 ? 10.445 -30.281 -11.875 1 98.25 104 PRO A C 1
ATOM 785 O O . PRO A 1 104 ? 11.539 -29.719 -11.766 1 98.25 104 PRO A O 1
ATOM 788 N N . LEU A 1 105 ? 9.336 -29.688 -12.195 1 98.69 105 LEU A N 1
ATOM 789 C CA . LEU A 1 105 ? 9.352 -28.25 -12.516 1 98.69 105 LEU A CA 1
ATOM 790 C C . LEU A 1 105 ? 9.422 -27.406 -11.25 1 98.69 105 LEU A C 1
ATOM 792 O O . LEU A 1 105 ? 9.961 -26.297 -11.266 1 98.69 105 LEU A O 1
ATOM 796 N N . GLY A 1 106 ? 8.836 -27.812 -10.164 1 98.31 106 GLY A N 1
ATOM 797 C CA . GLY A 1 106 ? 8.734 -27.094 -8.906 1 98.31 106 GLY A CA 1
ATOM 798 C C . GLY A 1 106 ? 7.414 -27.297 -8.195 1 98.31 106 GLY A C 1
ATOM 799 O O . GLY A 1 106 ? 6.633 -28.188 -8.578 1 98.31 106 GLY A O 1
ATOM 800 N N . GLU A 1 107 ? 7.254 -26.641 -7.105 1 97 107 GLU A N 1
ATOM 801 C CA . GLU A 1 107 ? 6.031 -26.719 -6.312 1 97 107 GLU A CA 1
ATOM 802 C C . GLU A 1 107 ? 5.477 -25.328 -6.008 1 97 107 GLU A C 1
ATOM 804 O O . GLU A 1 107 ? 6.238 -24.375 -5.879 1 97 107 GLU A O 1
ATOM 809 N N . VAL A 1 108 ? 4.176 -25.266 -5.98 1 97.19 108 VAL A N 1
ATOM 810 C CA . VAL A 1 108 ? 3.473 -24.062 -5.543 1 97.19 108 VAL A CA 1
ATOM 811 C C . VAL A 1 108 ? 2.42 -24.438 -4.5 1 97.19 108 VAL A C 1
ATOM 813 O O . VAL A 1 108 ? 2.076 -25.609 -4.344 1 97.19 108 VAL A O 1
ATOM 816 N N . HIS A 1 109 ? 1.996 -23.406 -3.771 1 95.31 109 HIS A N 1
ATOM 817 C CA . HIS A 1 109 ? 0.969 -23.703 -2.777 1 95.31 109 HIS A CA 1
ATOM 818 C C . HIS A 1 109 ? -0.344 -24.094 -3.439 1 95.31 109 HIS A C 1
ATOM 820 O O . HIS A 1 109 ? -0.989 -25.062 -3.012 1 95.31 109 HIS A O 1
ATOM 826 N N . ALA A 1 110 ? -0.723 -23.359 -4.449 1 94.88 110 ALA A N 1
ATOM 827 C CA . ALA A 1 110 ? -1.954 -23.625 -5.191 1 94.88 110 ALA A CA 1
ATOM 828 C C . ALA A 1 110 ? -1.813 -23.188 -6.648 1 94.88 110 ALA A C 1
ATOM 830 O O . ALA A 1 110 ? -1.104 -22.219 -6.949 1 94.88 110 ALA A O 1
ATOM 831 N N . LEU A 1 111 ? -2.418 -23.938 -7.492 1 95.12 111 LEU A N 1
ATOM 832 C CA . LEU A 1 111 ? -2.541 -23.5 -8.875 1 95.12 111 LEU A CA 1
ATOM 833 C C . LEU A 1 111 ? -3.766 -22.609 -9.062 1 95.12 111 LEU A C 1
ATOM 835 O O . LEU A 1 111 ? -4.707 -22.984 -9.766 1 95.12 111 LEU A O 1
ATOM 839 N N . THR A 1 112 ? -3.727 -21.422 -8.492 1 96.69 112 THR A N 1
ATOM 840 C CA . THR A 1 112 ? -4.867 -20.5 -8.5 1 96.69 112 THR A CA 1
ATOM 841 C C . THR A 1 112 ? -5.215 -20.078 -9.922 1 96.69 112 THR A C 1
ATOM 843 O O . THR A 1 112 ? -6.387 -20.062 -10.297 1 96.69 112 THR A O 1
ATOM 846 N N . GLU A 1 113 ? -4.215 -19.656 -10.711 1 97.56 113 GLU A N 1
ATOM 847 C CA . GLU A 1 113 ? -4.395 -19.297 -12.117 1 97.56 113 GLU A CA 1
ATOM 848 C C . GLU A 1 113 ? -3.203 -19.75 -12.953 1 97.56 113 GLU A C 1
ATOM 850 O O . GLU A 1 113 ? -2.051 -19.531 -12.586 1 97.56 113 GLU A O 1
ATOM 855 N N . ALA A 1 114 ? -3.486 -20.422 -14.016 1 97.81 114 ALA A N 1
ATOM 856 C CA . ALA A 1 114 ? -2.564 -20.828 -15.07 1 97.81 114 ALA A CA 1
ATOM 857 C C . ALA A 1 114 ? -3.248 -20.797 -16.438 1 97.81 114 ALA A C 1
ATOM 859 O O . ALA A 1 114 ? -3.951 -21.734 -16.812 1 97.81 114 ALA A O 1
ATOM 860 N N . LYS A 1 115 ? -2.979 -19.766 -17.219 1 96.81 115 LYS A N 1
ATOM 861 C CA . LYS A 1 115 ? -3.787 -19.516 -18.406 1 96.81 115 LYS A CA 1
ATOM 862 C C . LYS A 1 115 ? -3.078 -20.016 -19.656 1 96.81 115 LYS A C 1
ATOM 864 O O . LYS A 1 115 ? -3.529 -19.75 -20.781 1 96.81 115 LYS A O 1
ATOM 869 N N . GLY A 1 116 ? -1.945 -20.609 -19.5 1 98.06 116 GLY A N 1
ATOM 870 C CA . GLY A 1 116 ? -1.254 -21.219 -20.625 1 98.06 116 GLY A CA 1
ATOM 871 C C . GLY A 1 116 ? -0.222 -20.312 -21.25 1 98.06 116 GLY A C 1
ATOM 872 O O . GLY A 1 116 ? 0.203 -20.531 -22.391 1 98.06 116 GLY A O 1
ATOM 873 N N . ASN A 1 117 ? 0.132 -19.234 -20.531 1 97.62 117 ASN A N 1
ATOM 874 C CA . ASN A 1 117 ? 1.121 -18.281 -21.047 1 97.62 117 ASN A CA 1
ATOM 875 C C . ASN A 1 117 ? 2.441 -18.391 -20.281 1 97.62 117 ASN A C 1
ATOM 877 O O . ASN A 1 117 ? 3.258 -17.469 -20.312 1 97.62 117 ASN A O 1
ATOM 881 N N . GLY A 1 118 ? 2.59 -19.453 -19.484 1 98.25 118 GLY A N 1
ATOM 882 C CA . GLY A 1 118 ? 3.812 -19.672 -18.734 1 98.25 118 GLY A CA 1
ATOM 883 C C . GLY A 1 118 ? 3.789 -19.031 -17.359 1 98.25 118 GLY A C 1
ATOM 884 O O . GLY A 1 118 ? 4.758 -19.125 -16.609 1 98.25 118 GLY A O 1
ATOM 885 N N . ILE A 1 119 ? 2.674 -18.375 -17.047 1 98.38 119 ILE A N 1
ATOM 886 C CA . ILE A 1 119 ? 2.557 -17.688 -15.758 1 98.38 119 ILE A CA 1
ATOM 887 C C . ILE A 1 119 ? 1.656 -18.5 -14.828 1 98.38 119 ILE A C 1
ATOM 889 O O . ILE A 1 119 ? 0.617 -19.016 -15.242 1 98.38 119 ILE A O 1
ATOM 893 N N . ILE A 1 120 ? 2.141 -18.641 -13.617 1 98.69 120 ILE A N 1
ATOM 894 C CA . ILE A 1 120 ? 1.348 -19.234 -12.547 1 98.69 120 ILE A CA 1
ATOM 895 C C . ILE A 1 120 ? 1.117 -18.219 -11.445 1 98.69 120 ILE A C 1
ATOM 897 O O . ILE A 1 120 ? 2.066 -17.594 -10.953 1 98.69 120 ILE A O 1
ATOM 901 N N . LEU A 1 121 ? -0.106 -17.969 -11.078 1 98.75 121 LEU A N 1
ATOM 902 C CA . LEU A 1 121 ? -0.447 -17.266 -9.852 1 98.75 121 LEU A CA 1
ATOM 903 C C . LEU A 1 121 ? -0.902 -18.234 -8.766 1 98.75 121 LEU A C 1
ATOM 905 O O . LEU A 1 121 ? -1.721 -19.109 -9.023 1 98.75 121 LEU A O 1
ATOM 909 N N . SER A 1 122 ? -0.256 -18.094 -7.633 1 97.94 122 SER A N 1
ATOM 910 C CA . SER A 1 122 ? -0.501 -19.016 -6.527 1 97.94 122 SER A CA 1
ATOM 911 C C . SER A 1 122 ? -0.887 -18.25 -5.258 1 97.94 122 SER A C 1
ATOM 913 O O . SER A 1 122 ? -0.125 -17.422 -4.773 1 97.94 122 SER A O 1
ATOM 915 N N . ASP A 1 123 ? -2.084 -18.609 -4.707 1 96.69 123 ASP A N 1
ATOM 916 C CA . ASP A 1 123 ? -2.553 -17.984 -3.475 1 96.69 123 ASP A CA 1
ATOM 917 C C . ASP A 1 123 ? -2.291 -18.875 -2.266 1 96.69 123 ASP A C 1
ATOM 919 O O . ASP A 1 123 ? -2.447 -20.094 -2.348 1 96.69 123 ASP A O 1
ATOM 923 N N . SER A 1 124 ? -1.858 -18.281 -1.211 1 93.69 124 SER A N 1
ATOM 924 C CA . SER A 1 124 ? -1.752 -18.906 0.099 1 93.69 124 SER A CA 1
ATOM 925 C C . SER A 1 124 ? -2.504 -18.109 1.161 1 93.69 124 SER A C 1
ATOM 927 O O . SER A 1 124 ? -2.342 -16.891 1.263 1 93.69 124 SER A O 1
ATOM 929 N N . TRP A 1 125 ? -3.311 -18.797 1.911 1 93 125 TRP A N 1
ATOM 930 C CA . TRP A 1 125 ? -4.043 -18.141 2.984 1 93 125 TRP A CA 1
ATOM 931 C C . TRP A 1 125 ? -3.109 -17.75 4.129 1 93 125 TRP A C 1
ATOM 933 O O . TRP A 1 125 ? -2.355 -18.594 4.629 1 93 125 TRP A O 1
ATOM 943 N N . MET A 1 126 ? -3.148 -16.531 4.551 1 92.31 126 MET A N 1
ATOM 944 C CA . MET A 1 126 ? -2.238 -16 5.566 1 92.31 126 MET A CA 1
ATOM 945 C C . MET A 1 126 ? -2.99 -15.656 6.848 1 92.31 126 MET A C 1
ATOM 947 O O . MET A 1 126 ? -2.486 -14.914 7.688 1 92.31 126 MET A O 1
ATOM 951 N N . GLY A 1 127 ? -4.23 -16.172 7.031 1 90.81 127 GLY A N 1
ATOM 952 C CA . GLY A 1 127 ? -5.027 -15.93 8.219 1 90.81 127 GLY A CA 1
ATOM 953 C C . GLY A 1 127 ? -6.203 -15 7.973 1 90.81 127 GLY A C 1
ATOM 954 O O . GLY A 1 127 ? -7.336 -15.312 8.344 1 90.81 127 GLY A O 1
ATOM 955 N N . PHE A 1 128 ? -5.984 -13.883 7.285 1 94.31 128 PHE A N 1
ATOM 956 C CA . PHE A 1 128 ? -7.086 -12.977 7 1 94.31 128 PHE A CA 1
ATOM 957 C C . PHE A 1 128 ? -6.945 -12.375 5.605 1 94.31 128 PHE A C 1
ATOM 959 O O . PHE A 1 128 ? -7.723 -11.5 5.219 1 94.31 128 PHE A O 1
ATOM 966 N N . TRP A 1 129 ? -5.996 -12.898 4.941 1 94.81 129 TRP A N 1
ATOM 967 C CA . TRP A 1 129 ? -5.77 -12.469 3.568 1 94.81 129 TRP A CA 1
ATOM 968 C C . TRP A 1 129 ? -5.047 -13.547 2.77 1 94.81 129 TRP A C 1
ATOM 970 O O . TRP A 1 129 ? -4.551 -14.523 3.338 1 94.81 129 TRP A O 1
ATOM 980 N N . ASN A 1 130 ? -5.055 -13.43 1.436 1 95.12 130 ASN A N 1
ATOM 981 C CA . ASN A 1 130 ? -4.336 -14.344 0.562 1 95.12 130 ASN A CA 1
ATOM 982 C C . ASN A 1 130 ? -3.07 -13.711 -0.005 1 95.12 130 ASN A C 1
ATOM 984 O O . ASN A 1 130 ? -3.129 -12.633 -0.608 1 95.12 130 ASN A O 1
ATOM 988 N N . LYS A 1 131 ? -1.972 -14.391 0.247 1 96.19 131 LYS A N 1
ATOM 989 C CA . LYS A 1 131 ? -0.723 -14.016 -0.406 1 96.19 131 LYS A CA 1
ATOM 990 C C . LYS A 1 131 ? -0.65 -14.57 -1.824 1 96.19 131 LYS A C 1
ATOM 992 O O . LYS A 1 131 ? -0.62 -15.789 -2.018 1 96.19 131 LYS A O 1
ATOM 997 N N . ARG A 1 132 ? -0.656 -13.711 -2.85 1 98.38 132 ARG A N 1
ATOM 998 C CA . ARG A 1 132 ? -0.571 -14.156 -4.238 1 98.38 132 ARG A CA 1
ATOM 999 C C . ARG A 1 132 ? 0.862 -14.078 -4.75 1 98.38 132 ARG A C 1
ATOM 1001 O O . ARG A 1 132 ? 1.433 -12.984 -4.848 1 98.38 132 ARG A O 1
ATOM 1008 N N . GLU A 1 133 ? 1.392 -15.172 -5.07 1 98.19 133 GLU A N 1
ATOM 1009 C CA . GLU A 1 133 ? 2.729 -15.281 -5.645 1 98.19 133 GLU A CA 1
ATOM 1010 C C . GLU A 1 133 ? 2.664 -15.531 -7.148 1 98.19 133 GLU A C 1
ATOM 1012 O O . GLU A 1 133 ? 1.678 -16.078 -7.652 1 98.19 133 GLU A O 1
ATOM 1017 N N . LYS A 1 134 ? 3.646 -15.039 -7.812 1 98.69 134 LYS A N 1
ATOM 1018 C CA . LYS A 1 134 ? 3.781 -15.258 -9.25 1 98.69 134 LYS A CA 1
ATOM 1019 C C . LYS A 1 134 ? 4.977 -16.156 -9.555 1 98.69 134 LYS A C 1
ATOM 1021 O O . LYS A 1 134 ? 6.055 -15.984 -8.984 1 98.69 134 LYS A O 1
ATOM 1026 N N . TYR A 1 135 ? 4.762 -17.094 -10.453 1 98.75 135 TYR A N 1
ATOM 1027 C CA . TYR A 1 135 ? 5.824 -17.922 -11 1 98.75 135 TYR A CA 1
ATOM 1028 C C . TYR A 1 135 ? 5.82 -17.875 -12.523 1 98.75 135 TYR A C 1
ATOM 1030 O O . TYR A 1 135 ? 4.77 -17.688 -13.141 1 98.75 135 TYR A O 1
ATOM 1038 N N . VAL A 1 136 ? 7.016 -18.031 -13.047 1 98.5 136 VAL A N 1
ATOM 1039 C CA . VAL A 1 136 ? 7.164 -18.125 -14.5 1 98.5 136 VAL A CA 1
ATOM 1040 C C . VAL A 1 136 ? 7.836 -19.438 -14.875 1 98.5 136 VAL A C 1
ATOM 1042 O O . VAL A 1 136 ? 8.797 -19.859 -14.234 1 98.5 136 VAL A O 1
ATOM 1045 N N . LEU A 1 137 ? 7.254 -20.078 -15.906 1 98.69 137 LEU A N 1
ATOM 1046 C CA . LEU A 1 137 ? 7.84 -21.312 -16.422 1 98.69 137 LEU A CA 1
ATOM 1047 C C . LEU A 1 137 ? 9.117 -21.016 -17.219 1 98.69 137 LEU A C 1
ATOM 1049 O O . LEU A 1 137 ? 9.109 -20.203 -18.141 1 98.69 137 LEU A O 1
ATOM 1053 N N . ASP A 1 138 ? 10.188 -21.578 -16.719 1 98.38 138 ASP A N 1
ATOM 1054 C CA . ASP A 1 138 ? 11.461 -21.609 -17.422 1 98.38 138 ASP A CA 1
ATOM 1055 C C . ASP A 1 138 ? 11.68 -22.953 -18.109 1 98.38 138 ASP A C 1
ATOM 1057 O O . ASP A 1 138 ? 12.383 -23.828 -17.594 1 98.38 138 ASP A O 1
ATOM 1061 N N . ARG A 1 139 ? 11.133 -23.141 -19.359 1 97.81 139 ARG A N 1
ATOM 1062 C C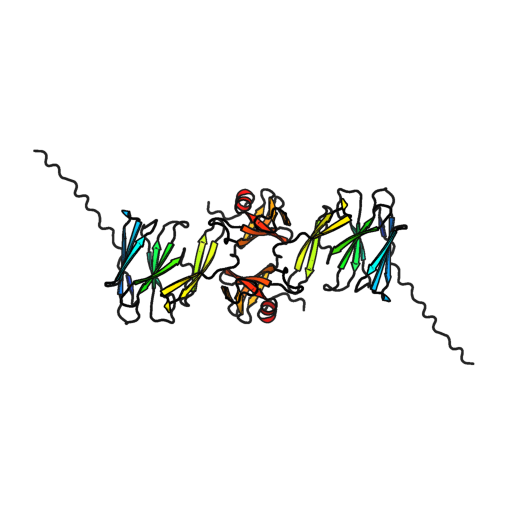A . ARG A 1 139 ? 11.102 -24.438 -20.031 1 97.81 139 ARG A CA 1
ATOM 1063 C C . ARG A 1 139 ? 12.508 -24.922 -20.359 1 97.81 139 ARG A C 1
ATOM 1065 O O . ARG A 1 139 ? 12.828 -26.094 -20.156 1 97.81 139 ARG A O 1
ATOM 1072 N N . PRO A 1 140 ? 13.391 -23.984 -20.859 1 97.38 140 PRO A N 1
ATOM 1073 C CA . PRO A 1 140 ? 14.742 -24.469 -21.109 1 97.38 140 PRO A CA 1
ATOM 1074 C C . PRO A 1 140 ? 15.383 -25.109 -19.891 1 97.38 140 PRO A C 1
ATOM 1076 O O . PRO A 1 140 ? 16.109 -26.109 -20 1 97.38 140 PRO A O 1
ATOM 1079 N N . ALA A 1 141 ? 15.055 -24.594 -18.703 1 98.06 141 ALA A N 1
ATOM 1080 C CA . ALA A 1 141 ? 15.625 -25.125 -17.469 1 98.06 141 ALA A CA 1
ATOM 1081 C C . ALA A 1 141 ? 14.719 -26.188 -16.844 1 98.06 141 ALA A C 1
ATOM 1083 O O . ALA A 1 141 ? 15.086 -26.828 -15.867 1 98.06 141 ALA A O 1
ATOM 1084 N N . TRP A 1 142 ? 13.539 -26.391 -17.375 1 98.25 142 TRP A N 1
ATOM 1085 C CA . TRP A 1 142 ? 12.516 -27.281 -16.844 1 98.25 142 TRP A CA 1
ATOM 1086 C C . TRP A 1 142 ? 12.258 -26.969 -15.367 1 98.25 142 TRP A C 1
ATOM 1088 O O . TRP A 1 142 ? 12.258 -27.875 -14.531 1 98.25 142 TRP A O 1
ATOM 1098 N N . LYS A 1 143 ? 11.953 -25.641 -15.086 1 98.62 143 LYS A N 1
ATOM 1099 C CA . LYS A 1 143 ? 11.664 -25.172 -13.734 1 98.62 143 LYS A CA 1
ATOM 1100 C C . LYS A 1 143 ? 10.648 -24.031 -13.75 1 98.62 143 LYS A C 1
ATOM 1102 O O . LYS A 1 143 ? 10.477 -23.359 -14.773 1 98.62 143 LYS A O 1
ATOM 1107 N N . ILE A 1 144 ? 9.969 -23.938 -12.672 1 98.75 144 ILE A N 1
ATOM 1108 C CA . ILE A 1 144 ? 9.25 -22.688 -12.43 1 98.75 144 ILE A CA 1
ATOM 1109 C C . ILE A 1 144 ? 10.078 -21.781 -11.523 1 98.75 144 ILE A C 1
ATOM 1111 O O . ILE A 1 144 ? 10.766 -22.266 -10.617 1 98.75 144 ILE A O 1
ATOM 1115 N N . ARG A 1 145 ? 10.031 -20.516 -11.82 1 98.38 145 ARG A N 1
ATOM 1116 C CA . ARG A 1 145 ? 10.781 -19.516 -11.047 1 98.38 145 ARG A CA 1
ATOM 1117 C C . ARG A 1 145 ? 9.836 -18.516 -10.383 1 98.38 145 ARG A C 1
ATOM 1119 O O . ARG A 1 145 ? 8.969 -17.953 -11.047 1 98.38 145 ARG A O 1
ATOM 1126 N N . ALA A 1 146 ? 10.117 -18.344 -9.102 1 97.62 146 ALA A N 1
ATOM 1127 C CA . ALA A 1 146 ? 9.336 -17.328 -8.391 1 97.62 146 ALA A CA 1
ATOM 1128 C C . ALA A 1 146 ? 9.742 -15.922 -8.812 1 97.62 146 ALA A C 1
ATOM 1130 O O . ALA A 1 146 ? 10.93 -15.641 -8.992 1 97.62 146 ALA A O 1
ATOM 1131 N N . VAL A 1 147 ? 8.781 -15.031 -8.984 1 97.62 147 VAL A N 1
ATOM 1132 C CA . VAL A 1 147 ? 9.031 -13.625 -9.25 1 97.62 147 VAL A CA 1
ATOM 1133 C C . VAL A 1 147 ? 8.828 -12.805 -7.977 1 97.62 147 VAL A C 1
ATOM 1135 O O . VAL A 1 147 ? 7.699 -12.656 -7.5 1 97.62 147 VAL A O 1
ATOM 1138 N N . PRO A 1 148 ? 9.922 -12.258 -7.48 1 95.19 148 PRO A N 1
ATOM 1139 C CA . PRO A 1 148 ? 9.797 -11.5 -6.234 1 95.19 148 PRO A CA 1
ATOM 1140 C C . PRO A 1 148 ? 8.93 -10.25 -6.391 1 95.19 148 PRO A C 1
ATOM 1142 O O . PRO A 1 148 ? 8.992 -9.586 -7.426 1 95.19 148 PRO A O 1
ATOM 1145 N N . GLN A 1 149 ? 8.109 -9.992 -5.379 1 96.81 149 GLN A N 1
ATOM 1146 C CA . GLN A 1 149 ? 7.332 -8.766 -5.25 1 96.81 149 GLN A CA 1
ATOM 1147 C C . GLN A 1 149 ? 7.844 -7.91 -4.098 1 96.81 149 GLN A C 1
ATOM 1149 O O . GLN A 1 149 ? 8.367 -8.43 -3.109 1 96.81 149 GLN A O 1
ATOM 1154 N N . PRO A 1 150 ? 7.719 -6.59 -4.246 1 95.81 150 PRO A N 1
ATOM 1155 C CA . PRO A 1 150 ? 8.164 -5.762 -3.121 1 95.81 150 PRO A CA 1
ATOM 1156 C C . PRO A 1 150 ? 7.254 -5.895 -1.899 1 95.81 150 PRO A C 1
ATOM 1158 O O . PRO A 1 150 ? 7.73 -5.82 -0.763 1 95.81 150 PRO A O 1
ATOM 1161 N N . LEU A 1 151 ? 6.02 -5.977 -2.137 1 97.19 151 LEU A N 1
ATOM 1162 C CA . LEU A 1 151 ? 4.965 -6.207 -1.156 1 97.19 151 LEU A CA 1
ATOM 1163 C C . LEU A 1 151 ? 3.859 -7.078 -1.741 1 97.19 151 LEU A C 1
ATOM 1165 O O . LEU A 1 151 ? 3.852 -7.355 -2.943 1 97.19 151 LEU A O 1
ATOM 1169 N N . TYR A 1 152 ? 3.035 -7.52 -0.839 1 98.44 152 TYR A N 1
ATOM 1170 C CA . TYR A 1 152 ? 1.885 -8.305 -1.277 1 98.44 152 TYR A CA 1
ATOM 1171 C C . TYR A 1 152 ? 0.58 -7.609 -0.906 1 98.44 152 TYR A C 1
ATOM 1173 O O . TYR A 1 152 ? 0.455 -7.051 0.188 1 98.44 152 TYR A O 1
ATOM 1181 N N . ALA A 1 153 ? -0.375 -7.641 -1.843 1 98.75 153 ALA A N 1
ATOM 1182 C CA . ALA A 1 153 ? -1.645 -6.945 -1.645 1 98.75 153 ALA A CA 1
ATOM 1183 C C . ALA A 1 153 ? -2.49 -7.645 -0.583 1 98.75 153 ALA A C 1
ATOM 1185 O O . ALA A 1 153 ? -2.662 -8.867 -0.62 1 98.75 153 ALA A O 1
ATOM 1186 N N . VAL A 1 154 ? -2.922 -6.887 0.379 1 98.38 154 VAL A N 1
ATOM 1187 C CA . VAL A 1 154 ? -3.859 -7.398 1.375 1 98.38 154 VAL A CA 1
ATOM 1188 C C . VAL A 1 154 ? -5.254 -6.844 1.104 1 98.38 154 VAL A C 1
ATOM 1190 O O . VAL A 1 154 ? -6.133 -7.562 0.616 1 98.38 154 VAL A O 1
ATOM 1193 N N . GLY A 1 155 ? -5.52 -5.621 1.242 1 97.56 155 GLY A N 1
ATOM 1194 C CA . GLY A 1 155 ? -6.746 -4.953 0.839 1 97.56 155 GLY A CA 1
ATOM 1195 C C . GLY A 1 155 ? -7.93 -5.305 1.719 1 97.56 155 GLY A C 1
ATOM 1196 O O . GLY A 1 155 ? -9 -5.652 1.216 1 97.56 155 GLY A O 1
ATOM 1197 N N . VAL A 1 156 ? -7.793 -5.227 3.047 1 97.31 156 VAL A N 1
ATOM 1198 C CA . VAL A 1 156 ? -8.906 -5.496 3.949 1 97.31 156 VAL A CA 1
ATOM 1199 C C . VAL A 1 156 ? -9.141 -4.289 4.855 1 97.31 156 VAL A C 1
ATOM 1201 O O . VAL A 1 156 ? -8.227 -3.502 5.102 1 97.31 156 VAL A O 1
ATOM 1204 N N . GLU A 1 157 ? -10.344 -4.121 5.254 1 97.56 157 GLU A N 1
ATOM 1205 C CA . GLU A 1 157 ? -10.727 -3.1 6.227 1 97.56 157 GLU A CA 1
ATOM 1206 C C . GLU A 1 157 ? -11.172 -3.73 7.543 1 97.56 157 GLU A C 1
ATOM 1208 O O . GLU A 1 157 ? -11.742 -4.82 7.555 1 97.56 157 GLU A O 1
ATOM 1213 N N . CYS A 1 158 ? -10.883 -3.031 8.602 1 97.81 158 CYS A N 1
ATOM 1214 C CA . CYS A 1 158 ? -11.289 -3.52 9.914 1 97.81 158 CYS A CA 1
ATOM 1215 C C . CYS A 1 158 ? -11.422 -2.373 10.906 1 97.81 158 CYS A C 1
ATOM 1217 O O . CYS A 1 158 ? -11.172 -1.216 10.562 1 97.81 158 CYS A O 1
ATOM 1219 N N . LYS A 1 159 ? -11.938 -2.715 12.078 1 98.44 159 LYS A N 1
ATOM 1220 C CA . LYS A 1 159 ? -12.125 -1.743 13.148 1 98.44 159 LYS A CA 1
ATOM 1221 C C . LYS A 1 159 ? -11.133 -1.976 14.281 1 98.44 159 LYS A C 1
ATOM 1223 O O . LYS A 1 159 ? -10.875 -3.117 14.672 1 98.44 159 LYS A O 1
ATOM 1228 N N . VAL A 1 160 ? -10.625 -0.907 14.836 1 98.62 160 VAL A N 1
ATOM 1229 C CA . VAL A 1 160 ? -9.68 -0.982 15.945 1 98.62 160 VAL A CA 1
ATOM 1230 C C . VAL A 1 160 ? -10.438 -1.221 17.25 1 98.62 160 VAL A C 1
ATOM 1232 O O . VAL A 1 160 ? -11.312 -0.434 17.625 1 98.62 160 VAL A O 1
ATOM 1235 N N . LYS A 1 161 ? -10.133 -2.258 17.906 1 98.12 161 LYS A N 1
ATOM 1236 C CA . LYS A 1 161 ? -10.773 -2.592 19.188 1 98.12 161 LYS A CA 1
ATOM 1237 C C . LYS A 1 161 ? -9.984 -2.023 20.359 1 98.12 161 LYS A C 1
ATOM 1239 O O . LYS A 1 161 ? -10.57 -1.65 21.375 1 98.12 161 LYS A O 1
ATOM 1244 N N . GLN A 1 162 ? -8.734 -2.061 20.219 1 98.38 162 GLN A N 1
ATOM 1245 C CA . GLN A 1 162 ? -7.793 -1.514 21.188 1 98.38 162 GLN A CA 1
ATOM 1246 C C . GLN A 1 162 ? -6.699 -0.699 20.5 1 98.38 162 GLN A C 1
ATOM 1248 O O . GLN A 1 162 ? -6.043 -1.186 19.578 1 98.38 162 GLN A O 1
ATOM 1253 N N . SER A 1 163 ? -6.543 0.49 21.047 1 98.31 163 SER A N 1
ATOM 1254 C CA . SER A 1 163 ? -5.605 1.424 20.422 1 98.31 163 SER A CA 1
ATOM 1255 C C . SER A 1 163 ? -4.199 0.837 20.375 1 98.31 163 SER A C 1
ATOM 1257 O O . SER A 1 163 ? -3.75 0.191 21.312 1 98.31 163 SER A O 1
ATOM 1259 N N . PHE A 1 164 ? -3.443 1.061 19.281 1 97.25 164 PHE A N 1
ATOM 1260 C CA . PHE A 1 164 ? -2.051 0.667 19.109 1 97.25 164 PHE A CA 1
ATOM 1261 C C . PHE A 1 164 ? -1.375 1.52 18.047 1 97.25 164 PHE A C 1
ATOM 1263 O O . PHE A 1 164 ? -2.049 2.131 17.203 1 97.25 164 PHE A O 1
ATOM 1270 N N . PRO A 1 165 ? -0.064 1.632 18.062 1 97 165 PRO A N 1
ATOM 1271 C CA . PRO A 1 165 ? 0.638 2.502 17.125 1 97 165 PRO A CA 1
ATOM 1272 C C . PRO A 1 165 ? 0.958 1.801 15.805 1 97 165 PRO A C 1
ATOM 1274 O O . PRO A 1 165 ? 1.077 0.573 15.766 1 97 165 PRO A O 1
ATOM 1277 N N . ILE A 1 166 ? 0.987 2.58 14.742 1 98.06 166 ILE A N 1
ATOM 1278 C CA . ILE A 1 166 ? 1.697 2.186 13.531 1 98.06 166 ILE A CA 1
ATOM 1279 C C . ILE A 1 166 ? 3.027 2.932 13.445 1 98.06 166 ILE A C 1
ATOM 1281 O O . ILE A 1 166 ? 3.123 4.09 13.859 1 98.06 166 ILE A O 1
ATOM 1285 N N . VAL A 1 167 ? 3.996 2.229 12.82 1 97.56 167 VAL A N 1
ATOM 1286 C CA . VAL A 1 167 ? 5.352 2.752 12.922 1 97.56 167 VAL A CA 1
ATOM 1287 C C . VAL A 1 167 ? 5.953 2.914 11.523 1 97.56 167 VAL A C 1
ATOM 1289 O O . VAL A 1 167 ? 5.355 2.484 10.531 1 97.56 167 VAL A O 1
ATOM 1292 N N . GLN A 1 168 ? 7.109 3.553 11.445 1 95.62 168 GLN A N 1
ATOM 1293 C CA . GLN A 1 168 ? 7.746 3.9 10.172 1 95.62 168 GLN A CA 1
ATOM 1294 C C . GLN A 1 168 ? 8.375 2.674 9.523 1 95.62 168 GLN A C 1
ATOM 1296 O O . GLN A 1 168 ? 8.453 2.586 8.297 1 95.62 168 GLN A O 1
ATOM 1301 N N . GLY A 1 169 ? 8.938 1.848 10.312 1 89.94 169 GLY A N 1
ATOM 1302 C CA . GLY A 1 169 ? 9.602 0.672 9.773 1 89.94 169 GLY A CA 1
ATOM 1303 C C . GLY A 1 169 ? 9.625 -0.498 10.734 1 89.94 169 GLY A C 1
ATOM 1304 O O . GLY A 1 169 ? 9.242 -0.358 11.898 1 89.94 169 GLY A O 1
ATOM 1305 N N . ARG A 1 170 ? 10.133 -1.556 10.008 1 77.62 170 ARG A N 1
ATOM 1306 C CA . ARG A 1 170 ? 10.297 -2.736 10.852 1 77.62 170 ARG A CA 1
ATOM 1307 C C . ARG A 1 170 ? 11.25 -2.455 12.008 1 77.62 170 ARG A C 1
ATOM 1309 O O . ARG A 1 170 ? 12.336 -1.9 11.805 1 77.62 170 ARG A O 1
ATOM 1316 N N . GLY A 1 171 ? 10.867 -2.689 13.164 1 74.75 171 GLY A N 1
ATOM 1317 C CA . GLY A 1 171 ? 11.75 -2.516 14.312 1 74.75 171 GLY A CA 1
ATOM 1318 C C . GLY A 1 171 ? 11.742 -1.1 14.859 1 74.75 171 GLY A C 1
ATOM 1319 O O . GLY A 1 171 ? 12.328 -0.832 15.906 1 74.75 171 GLY A O 1
ATOM 1320 N N . ASP A 1 172 ? 11.195 -0.205 13.945 1 76.25 172 ASP A N 1
ATOM 1321 C CA . ASP A 1 172 ? 11.109 1.17 14.43 1 76.25 172 ASP A CA 1
ATOM 1322 C C . ASP A 1 172 ? 10.086 1.296 15.555 1 76.25 172 ASP A C 1
ATOM 1324 O O . ASP A 1 172 ? 9.078 0.587 15.562 1 76.25 172 ASP A O 1
ATOM 1328 N N . LYS A 1 173 ? 10.531 1.978 16.547 1 79.88 173 LYS A N 1
ATOM 1329 C CA . LYS A 1 173 ? 9.609 2.164 17.656 1 79.88 173 LYS A CA 1
ATOM 1330 C C . LYS A 1 173 ? 8.938 3.533 17.594 1 79.88 173 LYS A C 1
ATOM 1332 O O . LYS A 1 173 ? 7.965 3.787 18.312 1 79.88 173 LYS A O 1
ATOM 1337 N N . THR A 1 174 ? 9.352 4.328 16.656 1 89.31 174 THR A N 1
ATOM 1338 C CA . THR A 1 174 ? 8.75 5.66 16.625 1 89.31 174 THR A CA 1
ATOM 1339 C C . THR A 1 174 ? 7.41 5.637 15.898 1 89.31 174 THR A C 1
ATOM 1341 O O . THR A 1 174 ? 7.344 5.25 14.734 1 89.31 174 THR A O 1
ATOM 1344 N N . PRO A 1 175 ? 6.383 6.051 16.609 1 95.94 175 PRO A N 1
ATOM 1345 C CA . PRO A 1 175 ? 5.047 5.969 16.016 1 95.94 175 PRO A CA 1
ATOM 1346 C C . PRO A 1 175 ? 4.812 7.027 14.938 1 95.94 175 PRO A C 1
ATOM 1348 O O . PRO A 1 175 ? 5.25 8.172 15.086 1 95.94 175 PRO A O 1
ATOM 1351 N N . VAL A 1 176 ? 4.238 6.621 13.836 1 97.88 176 VAL A N 1
ATOM 1352 C CA . VAL A 1 176 ? 3.641 7.547 12.883 1 97.88 176 VAL A CA 1
ATOM 1353 C C . VAL A 1 176 ? 2.324 8.086 13.445 1 97.88 176 VAL A C 1
ATOM 1355 O O . VAL A 1 176 ? 2.086 9.297 13.43 1 97.88 176 VAL A O 1
ATOM 1358 N N . ALA A 1 177 ? 1.531 7.184 13.945 1 97.81 177 ALA A N 1
ATOM 1359 C CA . ALA A 1 177 ? 0.228 7.484 14.531 1 97.81 177 ALA A CA 1
ATOM 1360 C C . ALA A 1 177 ? -0.205 6.391 15.5 1 97.81 177 ALA A C 1
ATOM 1362 O O . ALA A 1 177 ? 0.283 5.262 15.43 1 97.81 177 ALA A O 1
ATOM 1363 N N . THR A 1 178 ? -1.041 6.809 16.422 1 97.62 178 THR A N 1
ATOM 1364 C CA . THR A 1 178 ? -1.751 5.852 17.25 1 97.62 178 THR A CA 1
ATOM 1365 C C . THR A 1 178 ? -3.186 5.664 16.766 1 97.62 178 THR A C 1
ATOM 1367 O O . THR A 1 178 ? -3.951 6.629 16.703 1 97.62 178 THR A O 1
ATOM 1370 N N . LEU A 1 179 ? -3.484 4.438 16.359 1 98.5 179 LEU A N 1
ATOM 1371 C CA . LEU A 1 179 ? -4.812 4.148 15.836 1 98.5 179 LEU A CA 1
ATOM 1372 C C . LEU A 1 179 ? -5.859 4.188 16.938 1 98.5 179 LEU A C 1
ATOM 1374 O O . LEU A 1 179 ? -5.715 3.504 17.953 1 98.5 179 LEU A O 1
ATOM 1378 N N . ALA A 1 180 ? -6.91 5.004 16.734 1 97.81 180 ALA A N 1
ATOM 1379 C CA . ALA A 1 180 ? -7.91 5.23 17.781 1 97.81 180 ALA A CA 1
ATOM 1380 C C . ALA A 1 180 ? -8.875 4.055 17.875 1 97.81 180 ALA A C 1
ATOM 1382 O O . ALA A 1 180 ? -9.289 3.49 16.859 1 97.81 180 ALA A O 1
ATOM 1383 N N . GLN A 1 181 ? -9.211 3.744 19.094 1 98.12 181 GLN A N 1
ATOM 1384 C CA . GLN A 1 181 ? -10.266 2.76 19.297 1 98.12 181 GLN A CA 1
ATOM 1385 C C . GLN A 1 181 ? -11.531 3.137 18.531 1 98.12 181 GLN A C 1
ATOM 1387 O O . GLN A 1 181 ? -11.883 4.312 18.438 1 98.12 181 GLN A O 1
ATOM 1392 N N . ASP A 1 182 ? -12.164 2.16 17.922 1 98.12 182 ASP A N 1
ATOM 1393 C CA . ASP A 1 182 ? -13.438 2.244 17.219 1 98.12 182 ASP A CA 1
ATOM 1394 C C . ASP A 1 182 ? -13.266 2.898 15.844 1 98.12 182 ASP A C 1
ATOM 1396 O O . ASP A 1 182 ? -14.234 3.035 15.094 1 98.12 182 ASP A O 1
ATOM 1400 N N . SER A 1 183 ? -12.047 3.312 15.516 1 98.31 183 SER A N 1
ATOM 1401 C CA . SER A 1 183 ? -11.797 3.84 14.18 1 98.31 183 SER A CA 1
ATOM 1402 C C . SER A 1 183 ? -11.672 2.717 13.156 1 98.31 183 SER A C 1
ATOM 1404 O O . SER A 1 183 ? -11.344 1.582 13.508 1 98.31 183 SER A O 1
ATOM 1406 N N . ARG A 1 184 ? -11.984 3.021 11.891 1 98.44 184 ARG A N 1
ATOM 1407 C CA . ARG A 1 184 ? -11.805 2.078 10.797 1 98.44 184 ARG A CA 1
ATOM 1408 C C . ARG A 1 184 ? -10.461 2.283 10.102 1 98.44 184 ARG A C 1
ATOM 1410 O O . ARG A 1 184 ? -10.047 3.42 9.875 1 98.44 184 ARG A O 1
ATOM 1417 N N . ILE A 1 185 ? -9.773 1.176 9.852 1 98.62 185 ILE A N 1
ATOM 1418 C CA . ILE A 1 185 ? -8.477 1.241 9.195 1 98.62 185 ILE A CA 1
ATOM 1419 C C . ILE A 1 185 ? -8.453 0.287 8 1 98.62 185 ILE A C 1
ATOM 1421 O O . ILE A 1 185 ? -9.328 -0.576 7.871 1 98.62 185 ILE A O 1
ATOM 1425 N N . GLN A 1 186 ? -7.562 0.489 7.094 1 98.62 186 GLN A N 1
ATOM 1426 C CA . GLN A 1 186 ? -7.336 -0.383 5.945 1 98.62 186 GLN A CA 1
ATOM 1427 C C . GLN A 1 186 ? -5.953 -1.022 6.004 1 98.62 186 GLN A C 1
ATOM 1429 O O . GLN A 1 186 ? -4.949 -0.331 6.203 1 98.62 186 GLN A O 1
ATOM 1434 N N . VAL A 1 187 ? -5.875 -2.268 5.93 1 98.69 187 VAL A N 1
ATOM 1435 C CA . VAL A 1 187 ? -4.617 -2.977 5.738 1 98.69 187 VAL A CA 1
ATOM 1436 C C . VAL A 1 187 ? -4.332 -3.131 4.246 1 98.69 187 VAL A C 1
ATOM 1438 O O . VAL A 1 187 ? -5.02 -3.885 3.551 1 98.69 187 VAL A O 1
ATOM 1441 N N . LEU A 1 188 ? -3.32 -2.451 3.748 1 98.69 188 LEU A N 1
ATOM 1442 C CA . LEU A 1 188 ? -3.15 -2.307 2.307 1 98.69 188 LEU A CA 1
ATOM 1443 C C . LEU A 1 188 ? -2.25 -3.408 1.752 1 98.69 188 LEU A C 1
ATOM 1445 O O . LEU A 1 188 ? -2.541 -3.98 0.7 1 98.69 188 LEU A O 1
ATOM 1449 N N . ALA A 1 189 ? -1.186 -3.65 2.4 1 98.62 189 ALA A N 1
ATOM 1450 C CA . ALA A 1 189 ? -0.158 -4.539 1.863 1 98.62 189 ALA A CA 1
ATOM 1451 C C . ALA A 1 189 ? 0.617 -5.223 2.986 1 98.62 189 ALA A C 1
ATOM 1453 O O . ALA A 1 189 ? 0.525 -4.82 4.148 1 98.62 189 ALA A O 1
ATOM 1454 N N . ALA A 1 190 ? 1.338 -6.242 2.678 1 97.69 190 ALA A N 1
ATOM 1455 C CA . ALA A 1 190 ? 2.156 -6.996 3.625 1 97.69 190 ALA A CA 1
ATOM 1456 C C . ALA A 1 190 ? 3.586 -7.148 3.113 1 97.69 190 ALA A C 1
ATOM 1458 O O . ALA A 1 190 ? 3.805 -7.363 1.919 1 97.69 190 ALA A O 1
ATOM 1459 N N . ASP A 1 191 ? 4.496 -6.984 4.023 1 96.69 191 ASP A N 1
ATOM 1460 C CA . ASP A 1 191 ? 5.898 -7.332 3.82 1 96.69 191 ASP A CA 1
ATOM 1461 C C . ASP A 1 191 ? 6.234 -8.672 4.477 1 96.69 191 ASP A C 1
ATOM 1463 O O . ASP A 1 191 ? 6.219 -8.789 5.703 1 96.69 191 ASP A O 1
ATOM 1467 N N . THR A 1 192 ? 6.551 -9.617 3.648 1 94.69 192 THR A N 1
ATOM 1468 C CA . THR A 1 192 ? 6.824 -10.945 4.188 1 94.69 192 THR A CA 1
ATOM 1469 C C . THR A 1 192 ? 8.312 -11.281 4.066 1 94.69 192 THR A C 1
ATOM 1471 O O . THR A 1 192 ? 8.688 -12.453 4.094 1 94.69 192 THR A O 1
ATOM 1474 N N . SER A 1 193 ? 9.188 -10.305 3.838 1 86.69 193 SER A N 1
ATOM 1475 C CA . SER A 1 193 ? 10.617 -10.516 3.602 1 86.69 193 SER A CA 1
ATOM 1476 C C . SER A 1 193 ? 11.359 -10.789 4.906 1 86.69 193 SER A C 1
ATOM 1478 O O . SER A 1 193 ? 12.531 -11.156 4.891 1 86.69 193 SER A O 1
ATOM 1480 N N . GLY A 1 194 ? 10.703 -10.656 5.965 1 79.38 194 GLY A N 1
ATOM 1481 C CA . GLY A 1 194 ? 11.367 -10.922 7.23 1 79.38 194 GLY A CA 1
ATOM 1482 C C . GLY A 1 194 ? 11.508 -12.398 7.535 1 79.38 194 GLY A C 1
ATOM 1483 O O . GLY A 1 194 ? 11.672 -13.211 6.621 1 79.38 194 GLY A O 1
ATOM 1484 N N . ARG A 1 195 ? 11.68 -12.727 8.781 1 79 195 ARG A N 1
ATOM 1485 C CA . ARG A 1 195 ? 11.773 -14.117 9.211 1 79 195 ARG A CA 1
ATOM 1486 C C . ARG A 1 195 ? 10.539 -14.914 8.773 1 79 195 ARG A C 1
ATOM 1488 O O . ARG A 1 195 ? 9.453 -14.344 8.633 1 79 195 ARG A O 1
ATOM 1495 N N . PRO A 1 196 ? 10.875 -16.188 8.469 1 75.06 196 PRO A N 1
ATOM 1496 C CA . PRO A 1 196 ? 9.719 -17 8.094 1 75.06 196 PRO A CA 1
ATOM 1497 C C . PRO A 1 196 ? 8.57 -16.891 9.094 1 75.06 196 PRO A C 1
ATOM 1499 O O . PRO A 1 196 ? 8.789 -16.922 10.305 1 75.06 196 PRO A O 1
ATOM 1502 N N . GLY A 1 197 ? 7.488 -16.625 8.578 1 74.5 197 GLY A N 1
ATOM 1503 C CA . GLY A 1 197 ? 6.309 -16.531 9.422 1 74.5 197 GLY A CA 1
ATOM 1504 C C . GLY A 1 197 ? 6.039 -15.125 9.922 1 74.5 197 GLY A C 1
ATOM 1505 O O . GLY A 1 197 ? 5.008 -14.867 10.547 1 74.5 197 GLY A O 1
ATOM 1506 N N . GLU A 1 198 ? 6.961 -14.289 9.586 1 85.38 198 GLU A N 1
ATOM 1507 C CA . GLU A 1 198 ? 6.773 -12.914 10.039 1 85.38 198 GLU A CA 1
ATOM 1508 C C . GLU A 1 198 ? 6.273 -12.023 8.906 1 85.38 198 GLU A C 1
ATOM 1510 O O . GLU A 1 198 ? 6.703 -12.164 7.758 1 85.38 198 GLU A O 1
ATOM 1515 N N . ALA A 1 199 ? 5.176 -11.328 9.164 1 92.81 199 ALA A N 1
ATOM 1516 C CA . ALA A 1 199 ? 4.648 -10.344 8.219 1 92.81 199 ALA A CA 1
ATOM 1517 C C . ALA A 1 199 ? 4.406 -9 8.906 1 92.81 199 ALA A C 1
ATOM 1519 O O . ALA A 1 199 ? 4.051 -8.953 10.086 1 92.81 199 ALA A O 1
ATOM 1520 N N . PHE A 1 200 ? 4.785 -7.98 8.258 1 95.5 200 PHE A N 1
ATOM 1521 C CA . PHE A 1 200 ? 4.449 -6.617 8.656 1 95.5 200 PHE A CA 1
ATOM 1522 C C . PHE A 1 200 ? 3.465 -5.996 7.672 1 95.5 200 PHE A C 1
ATOM 1524 O O . PHE A 1 200 ? 3.555 -6.23 6.465 1 95.5 200 PHE A O 1
ATOM 1531 N N . TYR A 1 201 ? 2.611 -5.254 8.227 1 97.31 201 TYR A N 1
ATOM 1532 C CA . TYR A 1 201 ? 1.482 -4.816 7.418 1 97.31 201 TYR A CA 1
ATOM 1533 C C . TYR A 1 201 ? 1.463 -3.297 7.281 1 97.31 201 TYR A C 1
ATOM 1535 O O . TYR A 1 201 ? 1.618 -2.578 8.273 1 97.31 201 TYR A O 1
ATOM 1543 N N . LEU A 1 202 ? 1.362 -2.84 6.082 1 98.19 202 LEU A N 1
ATOM 1544 C CA . LEU A 1 202 ? 1.152 -1.422 5.812 1 98.19 202 LEU A CA 1
ATOM 1545 C C . LEU A 1 202 ? -0.301 -1.031 6.055 1 98.19 202 LEU A C 1
ATOM 1547 O O . LEU A 1 202 ? -1.201 -1.505 5.359 1 98.19 202 LEU A O 1
ATOM 1551 N N . VAL A 1 203 ? -0.501 -0.161 7 1 98.62 203 VAL A N 1
ATOM 1552 C CA . VAL A 1 203 ? -1.846 0.175 7.461 1 98.62 203 VAL A CA 1
ATOM 1553 C C . VAL A 1 203 ? -2.127 1.653 7.199 1 98.62 203 VAL A C 1
ATOM 1555 O O . VAL A 1 203 ? -1.266 2.506 7.438 1 98.62 203 VAL A O 1
ATOM 1558 N N . LYS A 1 204 ? -3.281 1.934 6.621 1 98.88 204 LYS A N 1
ATOM 1559 C CA . LYS A 1 204 ? -3.781 3.301 6.5 1 98.88 204 LYS A CA 1
ATOM 1560 C C . LYS A 1 204 ? -4.723 3.646 7.652 1 98.88 204 LYS A C 1
ATOM 1562 O O . LYS A 1 204 ? -5.746 2.988 7.84 1 98.88 204 LYS A O 1
ATOM 1567 N N . SER A 1 205 ? -4.371 4.621 8.406 1 98.81 205 SER A N 1
ATOM 1568 C CA . SER A 1 205 ? -5.207 5.074 9.516 1 98.81 205 SER A CA 1
ATOM 1569 C C . SER A 1 205 ? -6.484 5.738 9.016 1 98.81 205 SER A C 1
ATOM 1571 O O . SER A 1 205 ? -6.605 6.031 7.82 1 98.81 205 SER A O 1
ATOM 1573 N N . SER A 1 206 ? -7.43 5.973 9.977 1 98.19 206 SER A N 1
ATOM 1574 C CA . SER A 1 206 ? -8.68 6.648 9.648 1 98.19 206 SER A CA 1
ATOM 1575 C C . SER A 1 206 ? -8.43 8.078 9.18 1 98.19 206 SER A C 1
ATOM 1577 O O . SER A 1 206 ? -9.258 8.656 8.477 1 98.19 206 SER A O 1
ATOM 1579 N N . THR A 1 207 ? -7.27 8.648 9.5 1 97.88 207 THR A N 1
ATOM 1580 C CA . THR A 1 207 ? -6.957 10.016 9.109 1 97.88 207 THR A CA 1
ATOM 1581 C C . THR A 1 207 ? -6.078 10.039 7.863 1 97.88 207 THR A C 1
ATOM 1583 O O . THR A 1 207 ? -5.637 11.102 7.426 1 97.88 207 THR A O 1
ATOM 1586 N N . GLY A 1 208 ? -5.723 8.852 7.363 1 98.38 208 GLY A N 1
ATOM 1587 C CA . GLY A 1 208 ? -5.082 8.766 6.062 1 98.38 208 GLY A CA 1
ATOM 1588 C C . GLY A 1 208 ? -3.574 8.609 6.148 1 98.38 208 GLY A C 1
ATOM 1589 O O . GLY A 1 208 ? -2.871 8.742 5.145 1 98.38 208 GLY A O 1
ATOM 1590 N N . LEU A 1 209 ? -3.057 8.352 7.332 1 98.75 209 LEU A N 1
ATOM 1591 C CA . LEU A 1 209 ? -1.62 8.172 7.504 1 98.75 209 LEU A CA 1
ATOM 1592 C C . LEU A 1 209 ? -1.233 6.707 7.34 1 98.75 209 LEU A C 1
ATOM 1594 O O . LEU A 1 209 ? -1.958 5.816 7.785 1 98.75 209 LEU A O 1
ATOM 1598 N N . LEU A 1 210 ? -0.067 6.496 6.727 1 98.69 210 LEU A N 1
ATOM 1599 C CA . LEU A 1 210 ? 0.408 5.125 6.559 1 98.69 210 LEU A CA 1
ATOM 1600 C C . LEU A 1 210 ? 1.526 4.816 7.547 1 98.69 210 LEU A C 1
ATOM 1602 O O . LEU A 1 210 ? 2.391 5.656 7.797 1 98.69 210 LEU A O 1
ATOM 1606 N N . GLY A 1 211 ? 1.471 3.639 8.07 1 98.38 211 GLY A N 1
ATOM 1607 C CA . GLY A 1 211 ? 2.514 3.049 8.891 1 98.38 211 GLY A CA 1
ATOM 1608 C C . GLY A 1 211 ? 2.445 1.534 8.945 1 98.38 211 GLY A C 1
ATOM 1609 O O . GLY A 1 211 ? 1.527 0.928 8.391 1 98.38 211 GLY A O 1
ATOM 1610 N N . TRP A 1 212 ? 3.492 0.965 9.609 1 97.5 212 TRP A N 1
ATOM 1611 C CA . TRP A 1 212 ? 3.594 -0.489 9.68 1 97.5 212 TRP A CA 1
ATOM 1612 C C . TRP A 1 212 ? 3.055 -1.006 11.008 1 97.5 212 TRP A C 1
ATOM 1614 O O . TRP A 1 212 ? 3.281 -0.397 12.055 1 97.5 212 TRP A O 1
ATOM 1624 N N . ALA A 1 213 ? 2.348 -2.096 10.984 1 96.56 213 ALA A N 1
ATOM 1625 C CA . ALA A 1 213 ? 1.861 -2.803 12.164 1 96.56 213 ALA A CA 1
ATOM 1626 C C . ALA A 1 213 ? 2.281 -4.27 12.133 1 96.56 213 ALA A C 1
ATOM 1628 O O . ALA A 1 213 ? 2.441 -4.855 11.062 1 96.56 213 ALA A O 1
ATOM 1629 N N . SER A 1 214 ? 2.445 -4.824 13.281 1 94 214 SER A N 1
ATOM 1630 C CA . SER A 1 214 ? 2.764 -6.242 13.391 1 94 214 SER A CA 1
ATOM 1631 C C . SER A 1 214 ? 1.512 -7.102 13.234 1 94 214 SER A C 1
ATOM 1633 O O . SER A 1 214 ? 0.394 -6.621 13.43 1 94 214 SER A O 1
ATOM 1635 N N . ARG A 1 215 ? 1.738 -8.352 12.891 1 93.62 215 ARG A N 1
ATOM 1636 C CA . ARG A 1 215 ? 0.637 -9.305 12.852 1 93.62 215 ARG A CA 1
ATOM 1637 C C . ARG A 1 215 ? -0.045 -9.414 14.211 1 93.62 215 ARG A C 1
ATOM 1639 O O . ARG A 1 215 ? -1.273 -9.477 14.289 1 93.62 215 ARG A O 1
ATOM 1646 N N . ALA A 1 216 ? 0.717 -9.445 15.281 1 92.62 216 ALA A N 1
ATOM 1647 C CA . ALA A 1 216 ? 0.2 -9.57 16.641 1 92.62 216 ALA A CA 1
ATOM 1648 C C . ALA A 1 216 ? -0.751 -8.422 16.984 1 92.62 216 ALA A C 1
ATOM 1650 O O . ALA A 1 216 ? -1.816 -8.648 17.562 1 92.62 216 ALA A O 1
ATOM 1651 N N . ASP A 1 217 ? -0.373 -7.207 16.578 1 94.19 217 ASP A N 1
ATOM 1652 C CA . ASP A 1 217 ? -1.223 -6.051 16.844 1 94.19 217 ASP A CA 1
ATOM 1653 C C . ASP A 1 217 ? -2.533 -6.141 16.062 1 94.19 217 ASP A C 1
ATOM 1655 O O . ASP A 1 217 ? -3.607 -5.891 16.625 1 94.19 217 ASP A O 1
ATOM 1659 N N . LEU A 1 218 ? -2.457 -6.531 14.844 1 96 218 LEU A N 1
ATOM 1660 C CA . LEU A 1 218 ? -3.66 -6.605 14.016 1 96 218 LEU A CA 1
ATOM 1661 C C . LEU A 1 218 ? -4.586 -7.711 14.516 1 96 218 L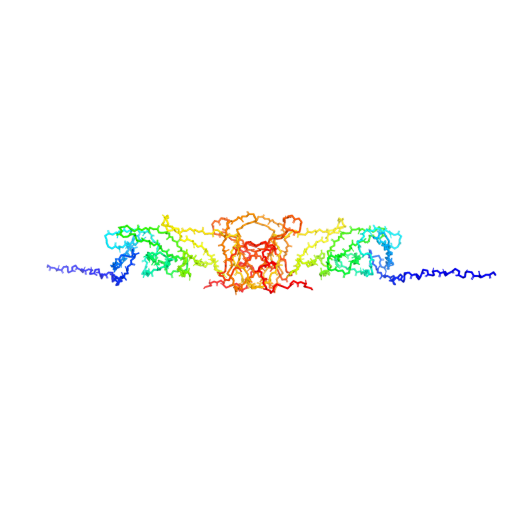EU A C 1
ATOM 1663 O O . LEU A 1 218 ? -5.801 -7.512 14.625 1 96 218 LEU A O 1
ATOM 1667 N N . GLU A 1 219 ? -4.055 -8.828 14.828 1 93.25 219 GLU A N 1
ATOM 1668 C CA . GLU A 1 219 ? -4.859 -9.961 15.266 1 93.25 219 GLU A CA 1
ATOM 1669 C C . GLU A 1 219 ? -5.457 -9.711 16.656 1 93.25 219 GLU A C 1
ATOM 1671 O O . GLU A 1 219 ? -6.602 -10.078 16.922 1 93.25 219 GLU A O 1
ATOM 1676 N N . GLY A 1 220 ? -4.766 -9.078 17.453 1 95.25 220 GLY A N 1
ATOM 1677 C CA . GLY A 1 220 ? -5.172 -8.914 18.844 1 95.25 220 GLY A CA 1
ATOM 1678 C C . GLY A 1 220 ? -5.984 -7.652 19.078 1 95.25 220 GLY A C 1
ATOM 1679 O O . GLY A 1 220 ? -6.77 -7.586 20.031 1 95.25 220 GLY A O 1
ATOM 1680 N N . LYS A 1 221 ? -5.77 -6.68 18.188 1 97.69 221 LYS A N 1
ATOM 1681 C CA . LYS A 1 221 ? -6.281 -5.371 18.578 1 97.69 221 LYS A CA 1
ATOM 1682 C C . LYS A 1 221 ? -7.254 -4.828 17.531 1 97.69 221 LYS A C 1
ATOM 1684 O O . LYS A 1 221 ? -7.609 -3.65 17.562 1 97.69 221 LYS A O 1
ATOM 1689 N N . THR A 1 222 ? -7.648 -5.652 16.609 1 97.31 222 THR A N 1
ATOM 1690 C CA . THR A 1 222 ? -8.664 -5.25 15.648 1 97.31 222 THR A CA 1
ATOM 1691 C C . THR A 1 222 ? -9.812 -6.258 15.617 1 97.31 222 THR A C 1
ATOM 1693 O O . THR A 1 222 ? -9.703 -7.348 16.188 1 97.31 222 THR A O 1
ATOM 1696 N N . GLU A 1 223 ? -10.93 -5.836 15.133 1 94.75 223 GLU A N 1
ATOM 1697 C CA . GLU A 1 223 ? -12.07 -6.703 14.867 1 94.75 223 GLU A CA 1
ATOM 1698 C C . GLU A 1 223 ? -12.586 -6.52 13.445 1 94.75 223 GLU A C 1
ATOM 1700 O O . GLU A 1 223 ? -12.43 -5.441 12.859 1 94.75 223 GLU A O 1
ATOM 1705 N N . GLY A 1 224 ? -13.023 -7.594 12.891 1 88.88 224 GLY A N 1
ATOM 1706 C CA . GLY A 1 224 ? -13.57 -7.523 11.547 1 88.88 224 GLY A CA 1
ATOM 1707 C C . GLY A 1 224 ? -12.648 -8.125 10.5 1 88.88 224 GLY A C 1
ATOM 1708 O O . GLY A 1 224 ? -13.016 -8.219 9.328 1 88.88 224 GLY A O 1
ATOM 1709 N N . LEU A 1 225 ? -11.477 -8.5 10.977 1 85.81 225 LEU A N 1
ATOM 1710 C CA . LEU A 1 225 ? -10.617 -9.227 10.047 1 85.81 225 LEU A CA 1
ATOM 1711 C C . LEU A 1 225 ? -11.156 -10.633 9.805 1 85.81 225 LEU A C 1
ATOM 1713 O O . LEU A 1 225 ? -11.625 -11.297 10.734 1 85.81 225 LEU A O 1
ATOM 1717 N N . PRO A 1 226 ? -11.234 -11.047 8.555 1 77.81 226 PRO A N 1
ATOM 1718 C CA . PRO A 1 226 ? -11.781 -12.375 8.242 1 77.81 226 PRO A CA 1
ATOM 1719 C C . PRO A 1 226 ? -10.852 -13.508 8.664 1 77.81 226 PRO A C 1
ATOM 1721 O O . PRO A 1 226 ? -10.289 -14.195 7.812 1 77.81 226 PRO A O 1
ATOM 1724 N N . PHE A 1 227 ? -10.617 -13.602 9.93 1 71.94 227 PHE A N 1
ATOM 1725 C CA . PHE A 1 227 ? -9.773 -14.703 10.383 1 71.94 227 PHE A CA 1
ATOM 1726 C C . PHE A 1 227 ? -10.484 -16.031 10.188 1 71.94 227 PHE A C 1
ATOM 1728 O O . PHE A 1 227 ? -11.703 -16.125 10.344 1 71.94 227 PHE A O 1
ATOM 1735 N N . ALA A 1 228 ? -10 -16.844 9.258 1 60.66 228 ALA A N 1
ATOM 1736 C CA . ALA A 1 228 ? -10.594 -18.172 9.156 1 60.66 228 ALA A CA 1
ATOM 1737 C C . ALA A 1 228 ? -10.75 -18.812 10.531 1 60.66 228 ALA A C 1
ATOM 1739 O O . ALA A 1 228 ? -9.805 -18.828 11.32 1 60.66 228 ALA A O 1
ATOM 1740 N N . GLY A 1 229 ? -11.805 -18.391 11.344 1 41.06 229 GLY A N 1
ATOM 1741 C CA . GLY A 1 229 ? -12.156 -19.328 12.406 1 41.06 229 GLY A CA 1
ATOM 1742 C C . GLY A 1 229 ? -12.547 -20.703 11.891 1 41.06 229 GLY A C 1
ATOM 1743 O O . GLY A 1 229 ? -12.906 -20.844 10.719 1 41.06 229 GLY A O 1
ATOM 1744 N N . MET B 1 1 ? 2.852 79.875 -19.344 1 27.53 1 MET B N 1
ATOM 1745 C CA . MET B 1 1 ? 3.299 79.25 -18.125 1 27.53 1 MET B CA 1
ATOM 1746 C C . MET B 1 1 ? 2.354 78.062 -17.766 1 27.53 1 MET B C 1
ATOM 1748 O O . MET B 1 1 ? 1.251 78.312 -17.266 1 27.53 1 MET B O 1
ATOM 1752 N N . LEU B 1 2 ? 2.338 76.938 -18.578 1 38.94 2 LEU B N 1
ATOM 1753 C CA . LEU B 1 2 ? 1.468 75.75 -18.453 1 38.94 2 LEU B CA 1
ATOM 1754 C C . LEU B 1 2 ? 1.764 75 -17.156 1 38.94 2 LEU B C 1
ATOM 1756 O O . LEU B 1 2 ? 2.902 74.625 -16.922 1 38.94 2 LEU B O 1
ATOM 1760 N N . ILE B 1 3 ? 0.92 75.188 -16.125 1 41.31 3 ILE B N 1
ATOM 1761 C CA . ILE B 1 3 ? 1.028 74.5 -14.828 1 41.31 3 ILE B CA 1
ATOM 1762 C C . ILE B 1 3 ? 0.875 73 -15.031 1 41.31 3 ILE B C 1
ATOM 1764 O O . ILE B 1 3 ? -0.162 72.562 -15.508 1 41.31 3 ILE B O 1
ATOM 1768 N N . ALA B 1 4 ? 1.989 72.25 -15.18 1 46.91 4 ALA B N 1
ATOM 1769 C CA . ALA B 1 4 ? 1.971 70.812 -15.172 1 46.91 4 ALA B CA 1
ATOM 1770 C C . ALA B 1 4 ? 1.398 70.25 -13.867 1 46.91 4 ALA B C 1
ATOM 1772 O O . ALA B 1 4 ? 2 70.438 -12.797 1 46.91 4 ALA B O 1
ATOM 1773 N N . LEU B 1 5 ? 0.03 70.125 -13.734 1 39.94 5 LEU B N 1
ATOM 1774 C CA . LEU B 1 5 ? -0.512 69.438 -12.578 1 39.94 5 LEU B CA 1
ATOM 1775 C C . LEU B 1 5 ? 0.062 68.062 -12.484 1 39.94 5 LEU B C 1
ATOM 1777 O O . LEU B 1 5 ? -0.056 67.25 -13.422 1 39.94 5 LEU B O 1
ATOM 1781 N N . SER B 1 6 ? 1.133 67.875 -11.703 1 39.16 6 SER B N 1
ATOM 1782 C CA . SER B 1 6 ? 1.683 66.562 -11.453 1 39.16 6 SER B CA 1
ATOM 1783 C C . SER B 1 6 ? 0.629 65.625 -10.859 1 39.16 6 SER B C 1
ATOM 1785 O O . SER B 1 6 ? -0.003 65.938 -9.852 1 39.16 6 SER B O 1
ATOM 1787 N N . PRO B 1 7 ? 0.045 64.625 -11.57 1 40.91 7 PRO B N 1
ATOM 1788 C CA . PRO B 1 7 ? -0.896 63.656 -10.977 1 40.91 7 PRO B CA 1
ATOM 1789 C C . PRO B 1 7 ? -0.36 63.031 -9.703 1 40.91 7 PRO B C 1
ATOM 1791 O O . PRO B 1 7 ? 0.734 62.438 -9.711 1 40.91 7 PRO B O 1
ATOM 1794 N N . VAL B 1 8 ? -0.653 63.531 -8.445 1 40.56 8 VAL B N 1
ATOM 1795 C CA . VAL B 1 8 ? -0.408 62.812 -7.199 1 40.56 8 VAL B CA 1
ATOM 1796 C C . VAL B 1 8 ? -1.053 61.438 -7.27 1 40.56 8 VAL B C 1
ATOM 1798 O O . VAL B 1 8 ? -2.275 61.312 -7.375 1 40.56 8 VAL B O 1
ATOM 1801 N N . LEU B 1 9 ? -0.427 60.469 -7.828 1 36.72 9 LEU B N 1
ATOM 1802 C CA . LEU B 1 9 ? -0.85 59.062 -7.629 1 36.72 9 LEU B CA 1
ATOM 1803 C C . LEU B 1 9 ? -1.13 58.812 -6.156 1 36.72 9 LEU B C 1
ATOM 1805 O O . LEU B 1 9 ? -0.206 58.781 -5.34 1 36.72 9 LEU B O 1
ATOM 1809 N N . LEU B 1 10 ? -2.246 59.219 -5.602 1 34.28 10 LEU B N 1
ATOM 1810 C CA . LEU B 1 10 ? -2.703 58.719 -4.309 1 34.28 10 LEU B CA 1
ATOM 1811 C C . LEU B 1 10 ? -2.545 57.219 -4.227 1 34.28 10 LEU B C 1
ATOM 1813 O O . LEU B 1 10 ? -3.131 56.469 -5.027 1 34.28 10 LEU B O 1
ATOM 1817 N N . SER B 1 11 ? -1.375 56.75 -3.965 1 34.81 11 SER B N 1
ATOM 1818 C CA . SER B 1 11 ? -1.283 55.344 -3.598 1 34.81 11 SER B CA 1
ATOM 1819 C C . SER B 1 11 ? -2.463 54.938 -2.727 1 34.81 11 SER B C 1
ATOM 1821 O O . SER B 1 11 ? -2.744 55.562 -1.705 1 34.81 11 SER B O 1
ATOM 1823 N N . LEU B 1 12 ? -3.586 54.562 -3.246 1 36.06 12 LEU B N 1
ATOM 1824 C CA . LEU B 1 12 ? -4.656 53.938 -2.477 1 36.06 12 LEU B CA 1
ATOM 1825 C C . LEU B 1 12 ? -4.09 53.156 -1.305 1 36.06 12 LEU B C 1
ATOM 1827 O O . LEU B 1 12 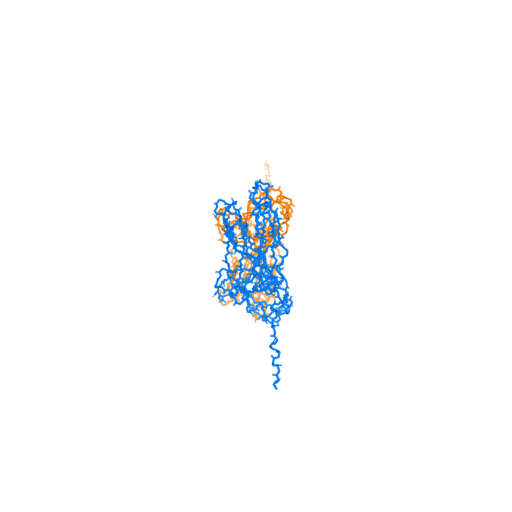? -3.129 52.375 -1.468 1 36.06 12 LEU B O 1
ATOM 1831 N N . PRO B 1 13 ? -4.191 53.562 -0.062 1 38.19 13 PRO B N 1
ATOM 1832 C CA . PRO B 1 13 ? -3.781 52.75 1.1 1 38.19 13 PRO B CA 1
ATOM 1833 C C . PRO B 1 13 ? -4.098 51.281 0.942 1 38.19 13 PRO B C 1
ATOM 1835 O O . PRO B 1 13 ? -5.113 50.906 0.337 1 38.19 13 PRO B O 1
ATOM 1838 N N . VAL B 1 14 ? -3.215 50.438 0.621 1 42.16 14 VAL B N 1
ATOM 1839 C CA . VAL B 1 14 ? -3.4 49 0.791 1 42.16 14 VAL B CA 1
ATOM 1840 C C . VAL B 1 14 ? -4.402 48.719 1.912 1 42.16 14 VAL B C 1
ATOM 1842 O O . VAL B 1 14 ? -4.223 49.188 3.037 1 42.16 14 VAL B O 1
ATOM 1845 N N . LEU B 1 15 ? -5.695 48.75 1.734 1 42.62 15 LEU B N 1
ATOM 1846 C CA . LEU B 1 15 ? -6.719 48.312 2.682 1 42.62 15 LEU B CA 1
ATOM 1847 C C . LEU B 1 15 ? -6.156 47.312 3.668 1 42.62 15 LEU B C 1
ATOM 1849 O O . LEU B 1 15 ? -5.793 46.188 3.275 1 42.62 15 LEU B O 1
ATOM 1853 N N . ALA B 1 16 ? -5.355 47.719 4.609 1 49.94 16 ALA B N 1
ATOM 1854 C CA . ALA B 1 16 ? -4.922 46.875 5.73 1 49.94 16 ALA B CA 1
ATOM 1855 C C . ALA B 1 16 ? -6.066 46.031 6.246 1 49.94 16 ALA B C 1
ATOM 1857 O O . ALA B 1 16 ? -7.172 46.5 6.484 1 49.94 16 ALA B O 1
ATOM 1858 N N . ALA B 1 17 ? -6.246 44.781 5.918 1 56.94 17 ALA B N 1
ATOM 1859 C CA . ALA B 1 17 ? -7.227 43.875 6.523 1 56.94 17 ALA B CA 1
ATOM 1860 C C . ALA B 1 17 ? -7.402 44.156 8.008 1 56.94 17 ALA B C 1
ATOM 1862 O O . ALA B 1 17 ? -6.492 44.688 8.656 1 56.94 17 ALA B O 1
ATOM 1863 N N . GLU B 1 18 ? -8.727 44.406 8.531 1 64.31 18 GLU B N 1
ATOM 1864 C CA . GLU B 1 18 ? -9.078 44.656 9.93 1 64.31 18 GLU B CA 1
ATOM 1865 C C . GLU B 1 18 ? -8.25 43.781 10.859 1 64.31 18 GLU B C 1
ATOM 1867 O O . GLU B 1 18 ? -8.016 42.594 10.57 1 64.31 18 GLU B O 1
ATOM 1872 N N . PRO B 1 19 ? -7.555 44.5 11.859 1 79.81 19 PRO B N 1
ATOM 1873 C CA . PRO B 1 19 ? -6.742 43.75 12.836 1 79.81 19 PRO B CA 1
ATOM 1874 C C . PRO B 1 19 ? -7.516 42.625 13.523 1 79.81 19 PRO B C 1
ATOM 1876 O O . PRO B 1 19 ? -8.734 42.75 13.711 1 79.81 19 PRO B O 1
ATOM 1879 N N . VAL B 1 20 ? -6.996 41.531 13.672 1 88.81 20 VAL B N 1
ATOM 1880 C CA . VAL B 1 20 ? -7.523 40.406 14.422 1 88.81 20 VAL B CA 1
ATOM 1881 C C . VAL B 1 20 ? -7.09 40.5 15.883 1 88.81 20 VAL B C 1
ATOM 1883 O O . VAL B 1 20 ? -5.938 40.844 16.172 1 88.81 20 VAL B O 1
ATOM 1886 N N . ARG B 1 21 ? -8.062 40.406 16.844 1 95.06 21 ARG B N 1
ATOM 1887 C CA . ARG B 1 21 ? -7.719 40.438 18.266 1 95.06 21 ARG B CA 1
ATOM 1888 C C . ARG B 1 21 ? -7.969 39.094 18.922 1 95.06 21 ARG B C 1
ATOM 1890 O O . ARG B 1 21 ? -8.961 38.406 18.625 1 95.06 21 ARG B O 1
ATOM 1897 N N . ALA B 1 22 ? -6.988 38.656 19.734 1 96.5 22 ALA B N 1
ATOM 1898 C CA . ALA B 1 22 ? -7.113 37.406 20.469 1 96.5 22 ALA B CA 1
ATOM 1899 C C . ALA B 1 22 ? -6.117 37.344 21.625 1 96.5 22 ALA B C 1
ATOM 1901 O O . ALA B 1 22 ? -5.031 37.938 21.547 1 96.5 22 ALA B O 1
ATOM 1902 N N . ASP B 1 23 ? -6.465 36.719 22.719 1 97.75 23 ASP B N 1
ATOM 1903 C CA . ASP B 1 23 ? -5.523 36.438 23.797 1 97.75 23 ASP B CA 1
ATOM 1904 C C . ASP B 1 23 ? -4.574 35.312 23.422 1 97.75 23 ASP B C 1
ATOM 1906 O O . ASP B 1 23 ? -4.906 34.125 23.578 1 97.75 23 ASP B O 1
ATOM 1910 N N . LEU B 1 24 ? -3.355 35.594 23.016 1 98.25 24 LEU B N 1
ATOM 1911 C CA . LEU B 1 24 ? -2.426 34.625 22.438 1 98.25 24 LEU B CA 1
ATOM 1912 C C . LEU B 1 24 ? -1.566 34 23.531 1 98.25 24 LEU B C 1
ATOM 1914 O O . LEU B 1 24 ? -1.114 32.844 23.375 1 98.25 24 LEU B O 1
ATOM 1918 N N . ASP B 1 25 ? -1.339 34.688 24.641 1 97.56 25 ASP B N 1
ATOM 1919 C CA . ASP B 1 25 ? -0.373 34.219 25.625 1 97.56 25 ASP B CA 1
ATOM 1920 C C . ASP B 1 25 ? -1.071 33.75 26.906 1 97.56 25 ASP B C 1
ATOM 1922 O O . ASP B 1 25 ? -0.414 33.375 27.875 1 97.56 25 ASP B O 1
ATOM 1926 N N . GLY B 1 26 ? -2.398 33.875 26.969 1 96.81 26 GLY B N 1
ATOM 1927 C CA . GLY B 1 26 ? -3.18 33.344 28.078 1 96.81 26 GLY B CA 1
ATOM 1928 C C . GLY B 1 26 ? -3.209 34.281 29.281 1 96.81 26 GLY B C 1
ATOM 1929 O O . GLY B 1 26 ? -3.537 33.844 30.391 1 96.81 26 GLY B O 1
ATOM 1930 N N . ASP B 1 27 ? -2.84 35.562 29.094 1 96.75 27 ASP B N 1
ATOM 1931 C CA . ASP B 1 27 ? -2.797 36.469 30.234 1 96.75 27 ASP B CA 1
ATOM 1932 C C . ASP B 1 27 ? -4.148 37.156 30.453 1 96.75 27 ASP B C 1
ATOM 1934 O O . ASP B 1 27 ? -4.285 38.031 31.328 1 96.75 27 ASP B O 1
ATOM 1938 N N . GLY B 1 28 ? -5.172 36.844 29.578 1 97.12 28 GLY B N 1
ATOM 1939 C 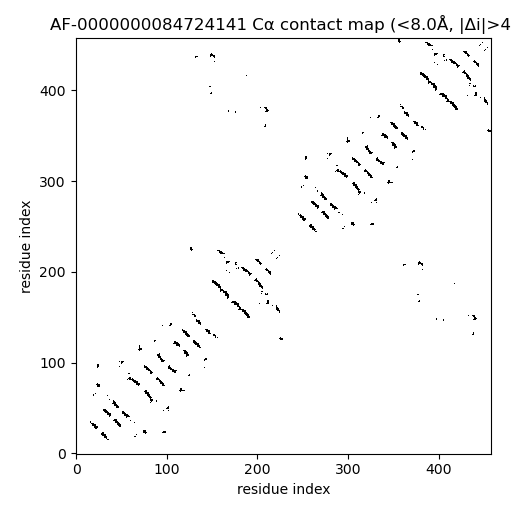CA . GLY B 1 28 ? -6.523 37.344 29.719 1 97.12 28 GLY B CA 1
ATOM 1940 C C . GLY B 1 28 ? -6.758 38.625 28.953 1 97.12 28 GLY B C 1
ATOM 1941 O O . GLY B 1 28 ? -7.879 39.156 28.906 1 97.12 28 GLY B O 1
ATOM 1942 N N . LYS B 1 29 ? -5.781 39.219 28.312 1 96.81 29 LYS B N 1
ATOM 1943 C CA . LYS B 1 29 ? -5.883 40.438 27.5 1 96.81 29 LYS B CA 1
ATOM 1944 C C . LYS B 1 29 ? -5.605 40.125 26.031 1 96.81 29 LYS B C 1
ATOM 1946 O O . LYS B 1 29 ? -4.586 39.531 25.703 1 96.81 29 LYS B O 1
ATOM 1951 N N . PRO B 1 30 ? -6.445 40.594 25.219 1 96.69 30 PRO B N 1
ATOM 1952 C CA . PRO B 1 30 ? -6.219 40.281 23.812 1 96.69 30 PRO B CA 1
ATOM 1953 C C . PRO B 1 30 ? -5.051 41.094 23.219 1 96.69 30 PRO B C 1
ATOM 1955 O O . PRO B 1 30 ? -4.832 42.219 23.594 1 96.69 30 PRO B O 1
ATOM 1958 N N . GLU B 1 31 ? -4.281 40.406 22.391 1 96.81 31 GLU B N 1
ATOM 1959 C CA . GLU B 1 31 ? -3.293 41.062 21.547 1 96.81 31 GLU B CA 1
ATOM 1960 C C . GLU B 1 31 ? -3.906 41.5 20.219 1 96.81 31 GLU B C 1
ATOM 1962 O O . GLU B 1 31 ? -4.867 40.875 19.734 1 96.81 31 GLU B O 1
ATOM 1967 N N . THR B 1 32 ? -3.398 42.562 19.656 1 95.81 32 THR B N 1
ATOM 1968 C CA . THR B 1 32 ? -3.748 42.969 18.297 1 95.81 32 THR B CA 1
ATOM 1969 C C . THR B 1 32 ? -2.77 42.375 17.297 1 95.81 32 THR B C 1
ATOM 1971 O O . THR B 1 32 ? -1.555 42.531 17.422 1 95.81 32 THR B O 1
ATOM 1974 N N . ILE B 1 33 ? -3.346 41.625 16.312 1 95.69 33 ILE B N 1
ATOM 1975 C CA . ILE B 1 33 ? -2.572 40.969 15.266 1 95.69 33 ILE B CA 1
ATOM 1976 C C . ILE B 1 33 ? -2.719 41.719 13.945 1 95.69 33 ILE B C 1
ATOM 1978 O O . ILE B 1 33 ? -3.834 41.906 13.461 1 95.69 33 ILE B O 1
ATOM 1982 N N . THR B 1 34 ? -1.617 42.156 13.414 1 92.88 34 THR B N 1
ATOM 1983 C CA . THR B 1 34 ? -1.638 42.875 12.133 1 92.88 34 THR B CA 1
ATOM 1984 C C . THR B 1 34 ? -0.622 42.25 11.164 1 92.88 34 THR B C 1
ATOM 1986 O O . THR B 1 34 ? 0.487 41.906 11.57 1 92.88 34 THR B O 1
ATOM 1989 N N . VAL B 1 35 ? -1.039 42.062 9.93 1 91.75 35 VAL B N 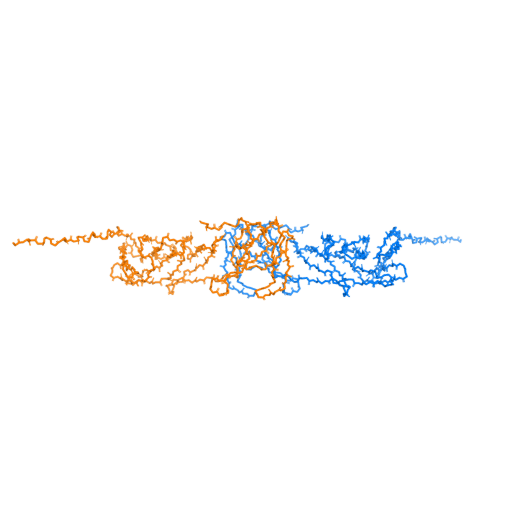1
ATOM 1990 C CA . VAL B 1 35 ? -0.147 41.594 8.875 1 91.75 35 VAL B CA 1
ATOM 1991 C C . VAL B 1 35 ? -0.034 42.656 7.785 1 91.75 35 VAL B C 1
ATOM 1993 O O . VAL B 1 35 ? -1.046 43.188 7.316 1 91.75 35 VAL B O 1
ATOM 1996 N N . LYS B 1 36 ? 1.175 43.062 7.48 1 88.94 36 LYS B N 1
ATOM 1997 C CA . LYS B 1 36 ? 1.449 43.938 6.363 1 88.94 36 LYS B CA 1
ATOM 1998 C C . LYS B 1 36 ? 2.131 43.219 5.215 1 88.94 36 LYS B C 1
ATOM 2000 O O . LYS B 1 36 ? 3.146 42.531 5.418 1 88.94 36 LYS B O 1
ATOM 2005 N N . TRP B 1 37 ? 1.544 43.344 4.086 1 89.31 37 TRP B N 1
ATOM 2006 C CA . TRP B 1 37 ? 2.068 42.656 2.912 1 89.31 37 TRP B CA 1
ATOM 2007 C C . TRP B 1 37 ? 2.965 43.562 2.094 1 89.31 37 TRP B C 1
ATOM 2009 O O . TRP B 1 37 ? 2.598 44.719 1.815 1 89.31 37 TRP B O 1
ATOM 2019 N N . ASP B 1 38 ? 4.141 43.125 1.877 1 87.31 38 ASP B N 1
ATOM 2020 C CA . ASP B 1 38 ? 5.082 43.812 0.993 1 87.31 38 ASP B CA 1
ATOM 2021 C C . ASP B 1 38 ? 5.16 43.125 -0.365 1 87.31 38 ASP B C 1
ATOM 2023 O O . ASP B 1 38 ? 6.035 42.281 -0.59 1 87.31 38 ASP B O 1
ATOM 2027 N N . VAL B 1 39 ? 4.332 43.438 -1.232 1 83.88 39 VAL B N 1
ATOM 2028 C CA . VAL B 1 39 ? 4.164 42.781 -2.518 1 83.88 39 VAL B CA 1
ATOM 2029 C C . VAL B 1 39 ? 5.449 42.906 -3.336 1 83.88 39 VAL B C 1
ATOM 2031 O O . VAL B 1 39 ? 5.898 41.938 -3.951 1 83.88 39 VAL B O 1
ATOM 2034 N N . ASP B 1 40 ? 6.066 44.062 -3.301 1 86.06 40 ASP B N 1
ATOM 2035 C CA . ASP B 1 40 ? 7.262 44.312 -4.098 1 86.06 40 ASP B CA 1
ATOM 2036 C C . ASP B 1 40 ? 8.422 43.438 -3.656 1 86.06 40 ASP B C 1
ATOM 2038 O O . ASP B 1 40 ? 9.211 43 -4.488 1 86.06 40 ASP B O 1
ATOM 2042 N N . GLN B 1 41 ? 8.445 43.156 -2.449 1 88.19 41 GLN B N 1
ATOM 2043 C CA . GLN B 1 41 ? 9.594 42.438 -1.918 1 88.19 41 GLN B CA 1
ATOM 2044 C C . GLN B 1 41 ? 9.25 40.969 -1.678 1 88.19 41 GLN B C 1
ATOM 2046 O O . GLN B 1 41 ? 10.102 40.188 -1.238 1 88.19 41 GLN B O 1
ATOM 2051 N N . GLY B 1 42 ? 8.055 40.625 -1.94 1 88.06 42 GLY B N 1
ATOM 2052 C CA . GLY B 1 42 ? 7.652 39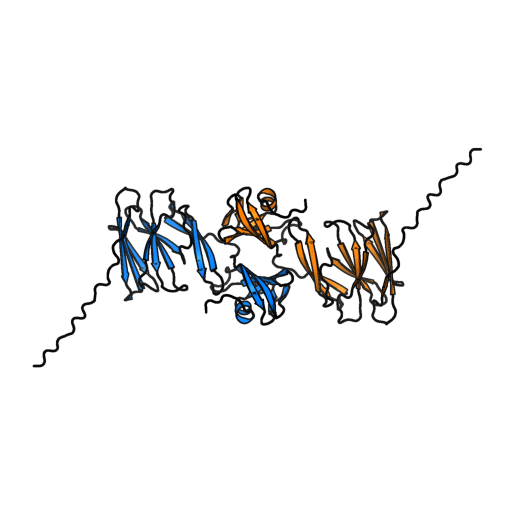.25 -1.694 1 88.06 42 GLY B CA 1
ATOM 2053 C C . GLY B 1 42 ? 7.789 38.812 -0.24 1 88.06 42 GLY B C 1
ATOM 2054 O O . GLY B 1 42 ? 8.406 37.812 0.066 1 88.06 42 GLY B O 1
ATOM 2055 N N . ALA B 1 43 ? 7.184 39.656 0.621 1 91.5 43 ALA B N 1
ATOM 2056 C CA . ALA B 1 43 ? 7.324 39.406 2.053 1 91.5 43 ALA B CA 1
ATOM 2057 C C . ALA B 1 43 ? 6.094 39.906 2.814 1 91.5 43 ALA B C 1
ATOM 2059 O O . ALA B 1 43 ? 5.234 40.594 2.248 1 91.5 43 ALA B O 1
ATOM 2060 N N . PHE B 1 44 ? 5.98 39.469 4.039 1 92.25 44 PHE B N 1
ATOM 2061 C CA . PHE B 1 44 ? 5.004 40.062 4.953 1 92.25 44 PHE B CA 1
ATOM 2062 C C . PHE B 1 44 ? 5.629 40.312 6.32 1 92.25 44 PHE B C 1
ATOM 2064 O O . PHE B 1 44 ? 6.652 39.719 6.66 1 92.25 44 PHE B O 1
ATOM 2071 N N . THR B 1 45 ? 5.027 41.25 6.98 1 93.81 45 THR B N 1
ATOM 2072 C CA . THR B 1 45 ? 5.406 41.562 8.352 1 93.81 45 THR B CA 1
ATOM 2073 C C . THR B 1 45 ? 4.242 41.312 9.305 1 93.81 45 THR B C 1
ATOM 2075 O O . THR B 1 45 ? 3.145 41.844 9.102 1 93.81 45 THR B O 1
ATOM 2078 N N . LEU B 1 46 ? 4.488 40.406 10.219 1 94.88 46 LEU B N 1
ATOM 2079 C CA . LEU B 1 46 ? 3.523 40.125 11.281 1 94.88 46 LEU B CA 1
ATOM 2080 C C . LEU B 1 46 ? 3.861 40.906 12.539 1 94.88 46 LEU B C 1
ATOM 2082 O O . LEU B 1 46 ? 4.996 40.875 13.023 1 94.88 46 LEU B O 1
ATOM 2086 N N . GLN B 1 47 ? 2.826 41.625 12.992 1 96.31 47 GLN B N 1
ATOM 2087 C CA . GLN B 1 47 ? 3 42.406 14.211 1 96.31 47 GLN B CA 1
ATOM 2088 C C . GLN B 1 47 ? 1.999 42 15.281 1 96.31 47 GLN B C 1
ATOM 2090 O O . GLN B 1 47 ? 0.802 41.875 15.016 1 96.31 47 GLN B O 1
ATOM 2095 N N . VAL B 1 48 ? 2.504 41.688 16.469 1 96.69 48 VAL B N 1
ATOM 2096 C CA . VAL B 1 48 ? 1.708 41.438 17.672 1 96.69 48 VAL B CA 1
ATOM 2097 C C . VAL B 1 48 ? 2.221 42.281 18.828 1 96.69 48 VAL B C 1
ATOM 2099 O O . VAL B 1 48 ? 3.297 42.031 19.359 1 96.69 48 VAL B O 1
ATOM 2102 N N . GLY B 1 49 ? 1.437 43.25 19.188 1 88.94 49 GLY B N 1
ATOM 2103 C CA . GLY B 1 49 ? 1.973 44.219 20.156 1 88.94 49 GLY B CA 1
ATOM 2104 C C . GLY B 1 49 ? 3.264 44.875 19.688 1 88.94 49 GLY B C 1
ATOM 2105 O O . GLY B 1 49 ? 3.314 45.438 18.594 1 88.94 49 GLY B O 1
ATOM 2106 N N . SER B 1 50 ? 4.266 44.719 20.5 1 92.06 50 SER B N 1
ATOM 2107 C CA . SER B 1 50 ? 5.551 45.344 20.172 1 92.06 50 SER B CA 1
ATOM 2108 C C . SER B 1 50 ? 6.438 44.375 19.391 1 92.06 50 SER B C 1
ATOM 2110 O O . SER B 1 50 ? 7.496 44.75 18.906 1 92.06 50 SER B O 1
ATOM 2112 N N . ALA B 1 51 ? 6.016 43.094 19.312 1 96.94 51 ALA B N 1
ATOM 2113 C CA . ALA B 1 51 ? 6.805 42.062 18.609 1 96.94 51 ALA B CA 1
ATOM 2114 C C . ALA B 1 51 ? 6.512 42.094 17.109 1 96.94 51 ALA B C 1
ATOM 2116 O O . ALA B 1 51 ? 5.375 42.312 16.703 1 96.94 51 ALA B O 1
ATOM 2117 N N . SER B 1 52 ? 7.594 41.875 16.406 1 97 52 SER B N 1
ATOM 2118 C CA . SER B 1 52 ? 7.434 41.844 14.953 1 97 52 SER B CA 1
ATOM 2119 C C . SER B 1 52 ? 8.352 40.812 14.305 1 97 52 SER B C 1
ATOM 2121 O O . SER B 1 52 ? 9.445 40.562 14.805 1 97 52 SER B O 1
ATOM 2123 N N . VAL B 1 53 ? 7.855 40.219 13.203 1 96.62 53 VAL B N 1
ATOM 2124 C CA . VAL B 1 53 ? 8.664 39.281 12.414 1 96.62 53 VAL B CA 1
ATOM 2125 C C . VAL B 1 53 ? 8.383 39.469 10.93 1 96.62 53 VAL B C 1
ATOM 2127 O O . VAL B 1 53 ? 7.234 39.719 10.539 1 96.62 53 VAL B O 1
ATOM 2130 N N . ARG B 1 54 ? 9.445 39.469 10.148 1 94.62 54 ARG B N 1
ATOM 2131 C CA . ARG B 1 54 ? 9.336 39.531 8.695 1 94.62 54 ARG B CA 1
ATOM 2132 C C . ARG B 1 54 ? 9.688 38.219 8.047 1 94.62 54 ARG B C 1
ATOM 2134 O O . ARG B 1 54 ? 10.648 37.531 8.453 1 94.62 54 ARG B O 1
ATOM 2141 N N . ALA B 1 55 ? 8.867 37.812 7.105 1 93.25 55 ALA B N 1
ATOM 2142 C CA . ALA B 1 55 ? 9.102 36.562 6.402 1 93.25 55 ALA B CA 1
ATOM 2143 C C . ALA B 1 55 ? 8.93 36.719 4.898 1 93.25 55 ALA B C 1
ATOM 2145 O O . ALA B 1 55 ? 8.094 37.5 4.445 1 93.25 55 ALA B O 1
ATOM 2146 N N . LYS B 1 56 ? 9.734 36 4.191 1 91.06 56 LYS B N 1
ATOM 2147 C CA . LYS B 1 56 ? 9.625 36 2.734 1 91.06 56 LYS B CA 1
ATOM 2148 C C . LYS B 1 56 ? 8.531 35.031 2.268 1 91.06 56 LYS B C 1
ATOM 2150 O O . LYS B 1 56 ? 8.305 34 2.887 1 91.06 56 LYS B O 1
ATOM 2155 N N . THR B 1 57 ? 7.793 35.469 1.267 1 86.12 57 THR B N 1
ATOM 2156 C CA . THR B 1 57 ? 6.793 34.625 0.635 1 86.12 57 THR B CA 1
ATOM 2157 C C . THR B 1 57 ? 6.75 34.875 -0.871 1 86.12 57 THR B C 1
ATOM 2159 O O . THR B 1 57 ? 6.996 35.969 -1.335 1 86.12 57 THR B O 1
ATOM 2162 N N . GLU B 1 58 ? 6.551 33.844 -1.612 1 76.62 58 GLU B N 1
ATOM 2163 C CA . GLU B 1 58 ? 6.527 33.938 -3.068 1 76.62 58 GLU B CA 1
ATOM 2164 C C . GLU B 1 58 ? 5.281 34.688 -3.547 1 76.62 58 GLU B C 1
ATOM 2166 O O . GLU B 1 58 ? 5.301 35.312 -4.594 1 76.62 58 GLU B O 1
ATOM 2171 N N . ASP B 1 59 ? 4.152 34.562 -2.912 1 71.5 59 ASP B N 1
ATOM 2172 C CA . ASP B 1 59 ? 2.91 35.188 -3.357 1 71.5 59 ASP B CA 1
ATOM 2173 C C . ASP B 1 59 ? 2.229 35.906 -2.209 1 71.5 59 ASP B C 1
ATOM 2175 O O . ASP B 1 59 ? 1.315 35.375 -1.574 1 71.5 59 ASP B O 1
ATOM 2179 N N . PRO B 1 60 ? 2.771 37.125 -2.025 1 63.09 60 PRO B N 1
ATOM 2180 C CA . PRO B 1 60 ? 2.238 37.875 -0.9 1 63.09 60 PRO B CA 1
ATOM 2181 C C . PRO B 1 60 ? 0.799 38.344 -1.127 1 63.09 60 PRO B C 1
ATOM 2183 O O . PRO B 1 60 ? 0.266 39.125 -0.341 1 63.09 60 PRO B O 1
ATOM 2186 N N . ASN B 1 61 ? 0.155 37.844 -2.25 1 60.03 61 ASN B N 1
ATOM 2187 C CA . ASN B 1 61 ? -1.207 38.375 -2.35 1 60.03 61 ASN B CA 1
ATOM 2188 C C . ASN B 1 61 ? -2.008 38.094 -1.082 1 60.03 61 ASN B C 1
ATOM 2190 O O . ASN B 1 61 ? -1.614 37.25 -0.272 1 60.03 61 ASN B O 1
ATOM 2194 N N . GLU B 1 62 ? -3.174 38.75 -0.893 1 62.25 62 GLU B N 1
ATOM 2195 C CA . GLU B 1 62 ? -4.043 38.844 0.275 1 62.25 62 GLU B CA 1
ATOM 2196 C C . GLU B 1 62 ? -4.297 37.469 0.893 1 62.25 62 GLU B C 1
ATOM 2198 O O . GLU B 1 62 ? -5.055 36.688 0.343 1 62.25 62 GLU B O 1
ATOM 2203 N N . GLY B 1 63 ? -3.225 37.062 1.581 1 69.75 63 GLY B N 1
ATOM 2204 C CA . GLY B 1 63 ? -3.521 35.875 2.352 1 69.75 63 GLY B CA 1
ATOM 2205 C C . GLY B 1 63 ? -4.273 36.156 3.635 1 69.75 63 GLY B C 1
ATOM 2206 O O . GLY B 1 63 ? -4.613 37.312 3.916 1 69.75 63 GLY B O 1
ATOM 2207 N N . GLY B 1 64 ? -4.859 35.156 4.27 1 81.62 64 GLY B N 1
ATOM 2208 C CA . GLY B 1 64 ? -5.66 35.25 5.48 1 81.62 64 GLY B CA 1
ATOM 2209 C C . GLY B 1 64 ? -4.863 35 6.746 1 81.62 64 GLY B C 1
ATOM 2210 O O . GLY B 1 64 ? -3.779 34.406 6.695 1 81.62 64 GLY B O 1
ATOM 2211 N N . VAL B 1 65 ? -5.199 35.844 7.789 1 89.75 65 VAL B N 1
ATOM 2212 C CA . VAL B 1 65 ? -4.672 35.594 9.125 1 89.75 65 VAL B CA 1
ATOM 2213 C C . VAL B 1 65 ? -5.746 34.969 10 1 89.75 65 VAL B C 1
ATOM 2215 O O . VAL B 1 65 ? -6.891 35.406 10.023 1 89.75 65 VAL B O 1
ATOM 2218 N N . GLU B 1 66 ? -5.348 33.875 10.57 1 92.88 66 GLU B N 1
ATOM 2219 C CA . GLU B 1 66 ? -6.262 33.219 11.492 1 92.88 66 GLU B CA 1
ATOM 2220 C C . GLU B 1 66 ? -5.574 32.875 12.812 1 92.88 66 GLU B C 1
ATOM 2222 O O . GLU B 1 66 ? -4.367 32.656 12.852 1 92.88 66 GLU B O 1
ATOM 2227 N N . VAL B 1 67 ? -6.363 33.031 13.852 1 97 67 VAL B N 1
ATOM 2228 C CA . VAL B 1 67 ? -5.914 32.531 15.148 1 97 67 VAL B CA 1
ATOM 2229 C C . VAL B 1 67 ? -6.316 31.062 15.305 1 97 67 VAL B C 1
ATOM 2231 O O . VAL B 1 67 ? -7.465 30.688 15.039 1 97 67 VAL B O 1
ATOM 2234 N N . VAL B 1 68 ? -5.332 30.219 15.617 1 97.56 68 VAL B N 1
ATOM 2235 C CA . VAL B 1 68 ? -5.578 28.797 15.766 1 97.56 68 VAL B CA 1
ATOM 2236 C C . VAL B 1 68 ? -5.062 28.312 17.125 1 97.56 68 VAL B C 1
ATOM 2238 O O . VAL B 1 68 ? -4.031 28.781 17.594 1 97.56 68 VAL B O 1
ATOM 2241 N N . ASP B 1 69 ? -5.836 27.516 17.75 1 98.19 69 ASP B N 1
ATOM 2242 C CA . ASP B 1 69 ? -5.383 26.859 18.969 1 98.19 69 ASP B CA 1
ATOM 2243 C C . ASP B 1 69 ? -4.883 25.438 18.672 1 98.19 69 ASP B C 1
ATOM 2245 O O . ASP B 1 69 ? -5.664 24.484 18.688 1 98.19 69 ASP B O 1
ATOM 2249 N N . LEU B 1 70 ? -3.541 25.312 18.438 1 98.5 70 LEU B N 1
ATOM 2250 C CA . LEU B 1 70 ? -2.961 24.047 18 1 98.5 70 LEU B CA 1
ATOM 2251 C C . LEU B 1 70 ? -2.967 23.031 19.141 1 98.5 70 LEU B C 1
ATOM 2253 O O . LEU B 1 70 ? -2.945 21.812 18.891 1 98.5 70 LEU B O 1
ATOM 2257 N N . ASP B 1 71 ? -2.902 23.5 20.344 1 98.5 71 ASP B N 1
ATOM 2258 C CA . ASP B 1 71 ? -2.959 22.656 21.547 1 98.5 71 ASP B CA 1
ATOM 2259 C C . ASP B 1 71 ? -3.848 23.281 22.609 1 98.5 71 ASP B C 1
ATOM 2261 O O . ASP B 1 71 ? -3.42 24.188 23.328 1 98.5 71 ASP B O 1
ATOM 2265 N N . ARG B 1 72 ? -4.992 22.781 22.781 1 98.06 72 ARG B N 1
ATOM 2266 C CA . ARG B 1 72 ? -5.961 23.344 23.719 1 98.06 72 ARG B CA 1
ATOM 2267 C C . ARG B 1 72 ? -5.539 23.078 25.172 1 98.06 72 ARG B C 1
ATOM 2269 O O . ARG B 1 72 ? -6.082 23.688 26.094 1 98.06 72 ARG B O 1
ATOM 2276 N N . GLY B 1 73 ? -4.605 22.203 25.312 1 97.44 73 GLY B N 1
ATOM 2277 C CA . GLY B 1 73 ? -4.141 21.875 26.656 1 97.44 73 GLY B CA 1
ATOM 2278 C C . GLY B 1 73 ? -3.205 22.922 27.234 1 97.44 73 GLY B C 1
ATOM 2279 O O . GLY B 1 73 ? -2.928 22.906 28.438 1 97.44 73 GLY B O 1
ATOM 2280 N N . ASP B 1 74 ? -2.68 23.75 26.422 1 97.12 74 ASP B N 1
ATOM 2281 C CA . ASP B 1 74 ? -1.812 24.812 26.938 1 97.12 74 ASP B CA 1
ATOM 2282 C C . ASP B 1 74 ? -2.504 26.172 26.875 1 97.12 74 ASP B C 1
ATOM 2284 O O . ASP B 1 74 ? -3.646 26.266 26.422 1 97.12 74 ASP B O 1
ATOM 2288 N N . LYS B 1 75 ? -1.931 27.234 27.344 1 97.12 75 LYS B N 1
ATOM 2289 C CA . LYS B 1 75 ? -2.58 28.531 27.469 1 97.12 75 LYS B CA 1
ATOM 2290 C C . LYS B 1 75 ? -2.41 29.359 26.203 1 97.12 75 LYS B C 1
ATOM 2292 O O . LYS B 1 75 ? -2.971 30.453 26.094 1 97.12 75 LYS B O 1
ATOM 2297 N N . TRP B 1 76 ? -1.624 28.859 25.281 1 98 76 TRP B N 1
ATOM 2298 C CA . TRP B 1 76 ? -1.265 29.672 24.125 1 98 76 TRP B CA 1
ATOM 2299 C C . TRP B 1 76 ? -2.201 29.391 22.953 1 98 76 TRP B C 1
ATOM 2301 O O . TRP B 1 76 ? -2.654 28.266 22.766 1 98 76 TRP B O 1
ATOM 2311 N N . LYS B 1 77 ? -2.5 30.406 22.219 1 98.19 77 LYS B N 1
ATOM 2312 C CA . LYS B 1 77 ? -3.041 30.297 20.875 1 98.19 77 LYS B CA 1
ATOM 2313 C C . LYS B 1 77 ? -2.008 30.719 19.828 1 98.19 77 LYS B C 1
ATOM 2315 O O . LYS B 1 77 ? -1.073 31.469 20.141 1 98.19 77 LYS B O 1
ATOM 2320 N N . ASP B 1 78 ? -2.188 30.203 18.641 1 98.38 78 ASP B N 1
ATOM 2321 C CA . ASP B 1 78 ? -1.183 30.406 17.609 1 98.38 78 ASP B CA 1
ATOM 2322 C C . ASP B 1 78 ? -1.762 31.203 16.438 1 98.38 78 ASP B C 1
ATOM 2324 O O . ASP B 1 78 ? -2.961 31.484 16.391 1 98.38 78 ASP B O 1
ATOM 2328 N N . ILE B 1 79 ? -0.89 31.641 15.547 1 97.31 79 ILE B N 1
ATOM 2329 C CA . ILE B 1 79 ? -1.267 32.406 14.375 1 97.31 79 ILE B CA 1
ATOM 2330 C C . ILE B 1 79 ? -0.933 31.641 13.109 1 97.31 79 ILE B C 1
ATOM 2332 O O . ILE B 1 79 ? 0.145 31.047 13 1 97.31 79 ILE B O 1
ATOM 2336 N N . ALA B 1 80 ? -1.854 31.562 12.188 1 96.44 80 ALA B N 1
ATOM 2337 C CA . ALA B 1 80 ? -1.645 30.984 10.867 1 96.44 80 ALA B CA 1
ATOM 2338 C C . ALA B 1 80 ? -1.772 32.031 9.773 1 96.44 80 ALA B C 1
ATOM 2340 O O . ALA B 1 80 ? -2.809 32.719 9.664 1 96.44 80 ALA B O 1
ATOM 2341 N N . ILE B 1 81 ? -0.681 32.25 9.078 1 93.62 81 ILE B N 1
ATOM 2342 C CA . ILE B 1 81 ? -0.691 33.156 7.938 1 93.62 81 ILE B CA 1
ATOM 2343 C C . ILE B 1 81 ? -0.663 32.344 6.637 1 93.62 81 ILE B C 1
ATOM 2345 O O . ILE B 1 81 ? 0.302 31.641 6.359 1 93.62 81 ILE B O 1
ATOM 2349 N N . THR B 1 82 ? -1.722 32.438 5.906 1 92.12 82 THR B N 1
ATOM 2350 C CA . THR B 1 82 ? -1.821 31.719 4.637 1 92.12 82 THR B CA 1
ATOM 2351 C C . THR B 1 82 ? -1.366 32.625 3.482 1 92.12 82 THR B C 1
ATOM 2353 O O . THR B 1 82 ? -1.766 33.781 3.393 1 92.12 82 THR B O 1
ATOM 2356 N N . THR B 1 83 ? -0.478 32.062 2.701 1 88.44 83 THR B N 1
ATOM 2357 C CA . THR B 1 83 ? -0.001 32.75 1.512 1 88.44 83 THR B CA 1
ATOM 2358 C C . THR B 1 83 ? -0.214 31.891 0.263 1 88.44 83 THR B C 1
ATOM 2360 O O . THR B 1 83 ? -0.368 30.672 0.355 1 88.44 83 THR B O 1
ATOM 2363 N N . GLY B 1 84 ? -0.261 32.531 -0.839 1 82.94 84 GLY B N 1
ATOM 2364 C CA . GLY B 1 84 ? -0.383 31.828 -2.107 1 82.94 84 GLY B CA 1
ATOM 2365 C C . GLY B 1 84 ? -1.822 31.609 -2.539 1 82.94 84 GLY B C 1
ATOM 2366 O O . GLY B 1 84 ? -2.723 31.531 -1.7 1 82.94 84 GLY B O 1
ATOM 2367 N N . GLN B 1 85 ? -2.041 31.625 -3.943 1 73.38 85 GLN B N 1
ATOM 2368 C CA . GLN B 1 85 ? -3.402 31.562 -4.465 1 73.38 85 GLN B CA 1
ATOM 2369 C C . GLN B 1 85 ? -3.643 30.25 -5.219 1 73.38 85 GLN B C 1
ATOM 2371 O O . GLN B 1 85 ? -4.773 29.953 -5.605 1 73.38 85 GLN B O 1
ATOM 2376 N N . THR B 1 86 ? -2.506 29.547 -5.359 1 74.94 86 THR B N 1
ATOM 2377 C CA . THR B 1 86 ? -2.639 28.281 -6.086 1 74.94 86 THR B CA 1
ATOM 2378 C C . THR B 1 86 ? -2.191 27.109 -5.227 1 74.94 86 THR B C 1
ATOM 2380 O O . THR B 1 86 ? -1.539 27.297 -4.195 1 74.94 86 THR B O 1
ATOM 2383 N N . ASP B 1 87 ? -2.557 25.969 -5.672 1 74.5 87 ASP B N 1
ATOM 2384 C CA . ASP B 1 87 ? -2.176 24.766 -4.945 1 74.5 87 ASP B CA 1
ATOM 2385 C C . ASP B 1 87 ? -0.657 24.625 -4.887 1 74.5 87 ASP B C 1
ATOM 2387 O O . ASP B 1 87 ? -0.115 24.109 -3.906 1 74.5 87 ASP B O 1
ATOM 2391 N N . SER B 1 88 ? -0.015 25.078 -5.844 1 76.88 88 SER B N 1
ATOM 2392 C CA . SER B 1 88 ? 1.429 24.891 -5.91 1 76.88 88 SER B CA 1
ATOM 2393 C C . SER B 1 88 ? 2.166 25.844 -4.988 1 76.88 88 SER B C 1
ATOM 2395 O O . SER B 1 88 ? 3.232 25.516 -4.465 1 76.88 88 SER B O 1
ATOM 2397 N N . ASP B 1 89 ? 1.564 26.969 -4.738 1 79.56 89 ASP B N 1
ATOM 2398 C CA . ASP B 1 89 ? 2.328 27.969 -3.992 1 79.56 89 ASP B CA 1
ATOM 2399 C C . ASP B 1 89 ? 1.707 28.219 -2.621 1 79.56 89 ASP B C 1
ATOM 2401 O O . ASP B 1 89 ? 2.209 29.047 -1.85 1 79.56 89 ASP B O 1
ATOM 2405 N N . HIS B 1 90 ? 0.635 27.516 -2.365 1 88.5 90 HIS B N 1
ATOM 2406 C CA . HIS B 1 90 ? -0.029 27.656 -1.076 1 88.5 90 HIS B CA 1
ATOM 2407 C C . HIS B 1 90 ? 0.898 27.266 0.069 1 88.5 90 HIS B C 1
ATOM 2409 O O . HIS B 1 90 ? 1.592 26.25 -0.008 1 88.5 90 HIS B O 1
ATOM 2415 N N . ARG B 1 91 ? 0.984 28.141 1.033 1 93.25 91 ARG B N 1
ATOM 2416 C CA . ARG B 1 91 ? 1.766 27.891 2.238 1 93.25 91 ARG B CA 1
ATOM 2417 C C . ARG B 1 91 ? 1.102 28.516 3.463 1 93.25 91 ARG B C 1
ATOM 2419 O O . ARG B 1 91 ? 0.445 29.547 3.359 1 93.25 91 ARG B O 1
ATOM 2426 N N . VAL B 1 92 ? 1.262 27.859 4.539 1 95.06 92 VAL B N 1
ATOM 2427 C CA . VAL B 1 92 ? 0.8 28.391 5.816 1 95.06 92 VAL B CA 1
ATOM 2428 C C . VAL B 1 92 ? 1.981 28.547 6.773 1 95.06 92 VAL B C 1
ATOM 2430 O O . VAL B 1 92 ? 2.668 27.562 7.078 1 95.06 92 VAL B O 1
ATOM 2433 N N . PHE B 1 93 ? 2.178 29.797 7.207 1 96.25 93 PHE B N 1
ATOM 2434 C CA . PHE B 1 93 ? 3.191 30.109 8.211 1 96.25 93 PHE B CA 1
ATOM 2435 C C . PHE B 1 93 ? 2.586 30.109 9.609 1 96.25 93 PHE B C 1
ATOM 2437 O O . PHE B 1 93 ? 1.577 30.766 9.852 1 96.25 93 PHE B O 1
ATOM 2444 N N . LEU B 1 94 ? 3.244 29.359 10.5 1 98.31 94 LEU B N 1
ATOM 2445 C CA . LEU B 1 94 ? 2.734 29.25 11.859 1 98.31 94 LEU B CA 1
ATOM 2446 C C . LEU B 1 94 ? 3.641 30 12.836 1 98.31 94 LEU B C 1
ATOM 2448 O O . LEU B 1 94 ? 4.863 29.875 12.773 1 98.31 94 LEU B O 1
ATOM 2452 N N . TYR B 1 95 ? 2.951 30.797 13.719 1 98.5 95 TYR B N 1
ATOM 2453 C CA . TYR B 1 95 ? 3.684 31.562 14.711 1 98.5 95 TYR B CA 1
ATOM 2454 C C . TYR B 1 95 ? 3.057 31.406 16.094 1 98.5 95 TYR B C 1
ATOM 2456 O O . TYR B 1 95 ? 1.833 31.312 16.219 1 98.5 95 TYR B O 1
ATOM 2464 N N . GLY B 1 96 ? 3.883 31.328 17.062 1 98.31 96 GLY B N 1
ATOM 2465 C CA . GLY B 1 96 ? 3.469 31.484 18.453 1 98.31 96 GLY B CA 1
ATOM 2466 C C . GLY B 1 96 ? 3.877 32.812 19.062 1 98.31 96 GLY B C 1
ATOM 2467 O O . GLY B 1 96 ? 4.699 33.531 18.484 1 98.31 96 GLY B O 1
ATOM 2468 N N . PHE B 1 97 ? 3.158 33.156 20.094 1 98.19 97 PHE B N 1
ATOM 2469 C CA . PHE B 1 97 ? 3.471 34.375 20.859 1 98.19 97 PHE B CA 1
ATOM 2470 C C . PHE B 1 97 ? 3.539 34.062 22.344 1 98.19 97 PHE B C 1
ATOM 2472 O O . PHE B 1 97 ? 2.572 33.562 22.938 1 98.19 97 PHE B O 1
ATOM 2479 N N . ASP B 1 98 ? 4.684 34.344 22.953 1 96.12 98 ASP B N 1
ATOM 2480 C CA . ASP B 1 98 ? 4.887 33.938 24.344 1 96.12 98 ASP B CA 1
ATOM 2481 C C . ASP B 1 98 ? 4.637 35.094 25.297 1 96.12 98 ASP B C 1
ATOM 2483 O O . ASP B 1 98 ? 4.98 35 26.484 1 96.12 98 ASP B O 1
ATOM 2487 N N . GLY B 1 99 ? 4.07 36.219 24.828 1 96.44 99 GLY B N 1
ATOM 2488 C CA . GLY B 1 99 ? 3.834 37.375 25.625 1 96.44 99 GLY B CA 1
ATOM 2489 C C . GLY B 1 99 ? 4.855 38.5 25.391 1 96.44 99 GLY B C 1
ATOM 2490 O O . GLY B 1 99 ? 4.621 39.656 25.75 1 96.44 99 GLY B O 1
ATOM 2491 N N . LYS B 1 100 ? 5.988 38.188 24.812 1 96.25 100 LYS B N 1
ATOM 2492 C CA . LYS B 1 100 ? 7.062 39.125 24.562 1 96.25 100 LYS B CA 1
ATOM 2493 C C . LYS B 1 100 ? 7.555 39.062 23.109 1 96.25 100 LYS B C 1
ATOM 2495 O O . LYS B 1 100 ? 7.727 40.062 22.453 1 96.25 100 LYS B O 1
ATOM 2500 N N . THR B 1 101 ? 7.758 37.844 22.688 1 97.12 101 THR B N 1
ATOM 2501 C CA . THR B 1 101 ? 8.359 37.625 21.359 1 97.12 101 THR B CA 1
ATOM 2502 C C . THR B 1 101 ? 7.484 36.719 20.516 1 97.12 101 THR B C 1
ATOM 2504 O O . THR B 1 101 ? 6.746 35.906 21.031 1 97.12 101 THR B O 1
ATOM 2507 N N . LEU B 1 102 ? 7.59 36.969 19.219 1 98.12 102 LEU B N 1
ATOM 2508 C CA . LEU B 1 102 ? 7.004 36.062 18.219 1 98.12 102 LEU B CA 1
ATOM 2509 C C . LEU B 1 102 ? 7.941 34.906 17.922 1 98.12 102 LEU B C 1
ATOM 2511 O O . LEU B 1 102 ? 9.141 35.094 17.703 1 98.12 102 LEU B O 1
ATOM 2515 N N . LYS B 1 103 ? 7.332 33.688 17.906 1 97.44 103 LYS B N 1
ATOM 2516 C CA . LYS B 1 103 ? 8.086 32.469 17.656 1 97.44 103 LYS B CA 1
ATOM 2517 C C . LYS B 1 103 ? 7.656 31.797 16.344 1 97.44 103 LYS B C 1
ATOM 2519 O O . LYS B 1 103 ? 6.508 31.359 16.219 1 97.44 103 LYS B O 1
ATOM 2524 N N . PRO B 1 104 ? 8.594 31.75 15.383 1 98.25 104 PRO B N 1
ATOM 2525 C CA . PRO B 1 104 ? 8.234 30.953 14.203 1 98.25 104 PRO B CA 1
ATOM 2526 C C . PRO B 1 104 ? 8.18 29.453 14.484 1 98.25 104 PRO B C 1
ATOM 2528 O O . PRO B 1 104 ? 9.219 28.844 14.727 1 98.25 104 PRO B O 1
ATOM 2531 N N . LEU B 1 105 ? 6.984 28.953 14.438 1 98.69 105 LEU B N 1
ATOM 2532 C CA . LEU B 1 105 ? 6.809 27.531 14.734 1 98.69 105 LEU B CA 1
ATOM 2533 C C . LEU B 1 105 ? 7.215 26.672 13.539 1 98.69 105 LEU B C 1
ATOM 2535 O O . LEU B 1 105 ? 7.656 25.531 13.711 1 98.69 105 LEU B O 1
ATOM 2539 N N . GLY B 1 106 ? 7.023 27.094 12.336 1 98.31 106 GLY B N 1
ATOM 2540 C CA . GLY B 1 106 ? 7.273 26.359 11.102 1 98.31 106 GLY B CA 1
ATOM 2541 C C . GLY B 1 106 ? 6.25 26.656 10.023 1 98.31 106 GLY B C 1
ATOM 2542 O O . GLY B 1 106 ? 5.445 27.578 10.156 1 98.31 106 GLY B O 1
ATOM 2543 N N . GLU B 1 107 ? 6.398 25.984 8.922 1 97 107 GLU B N 1
ATOM 2544 C CA . GLU B 1 107 ? 5.488 26.141 7.793 1 97 107 GLU B CA 1
ATOM 2545 C C . GLU B 1 107 ? 4.969 24.781 7.316 1 97 107 GLU B C 1
ATOM 2547 O O . GLU B 1 107 ? 5.668 23.781 7.414 1 97 107 GLU B O 1
ATOM 2552 N N . VAL B 1 108 ? 3.73 24.812 6.895 1 97.12 108 VAL B N 1
ATOM 2553 C CA . VAL B 1 108 ? 3.121 23.656 6.25 1 97.12 108 VAL B CA 1
ATOM 2554 C C . VAL B 1 108 ? 2.465 24.078 4.938 1 97.12 108 VAL B C 1
ATOM 2556 O O . VAL B 1 108 ? 2.262 25.266 4.695 1 97.12 108 VAL B O 1
ATOM 2559 N N . HIS B 1 109 ? 2.23 23.078 4.105 1 95.31 109 HIS B N 1
ATOM 2560 C CA . HIS B 1 109 ? 1.579 23.406 2.844 1 95.31 109 HIS B CA 1
ATOM 2561 C C . HIS B 1 109 ? 0.155 23.906 3.074 1 95.31 109 HIS B C 1
ATOM 2563 O O . HIS B 1 109 ? -0.266 24.906 2.477 1 95.31 109 HIS B O 1
ATOM 2569 N N . ALA B 1 110 ? -0.561 23.203 3.91 1 94.88 110 ALA B N 1
ATOM 2570 C CA . ALA B 1 110 ? -1.942 23.547 4.242 1 94.88 110 ALA B CA 1
ATOM 2571 C C . ALA B 1 110 ? -2.285 23.109 5.664 1 94.88 110 ALA B C 1
ATOM 2573 O O . ALA B 1 110 ? -1.753 22.125 6.168 1 94.88 110 ALA B O 1
ATOM 2574 N N . LEU B 1 111 ? -3.082 23.922 6.277 1 95.19 111 LEU B N 1
ATOM 2575 C CA . LEU B 1 111 ? -3.652 23.5 7.555 1 95.19 111 LEU B CA 1
ATOM 2576 C C . LEU B 1 111 ? -4.926 22.688 7.34 1 95.19 111 LEU B C 1
ATOM 2578 O O . LEU B 1 111 ? -6.016 23.125 7.723 1 95.19 111 LEU B O 1
ATOM 2582 N N . THR B 1 112 ? -4.789 21.484 6.812 1 96.69 112 THR B N 1
ATOM 2583 C CA . THR B 1 112 ? -5.93 20.641 6.457 1 96.69 112 THR B CA 1
ATOM 2584 C C . THR B 1 112 ? -6.727 20.25 7.699 1 96.69 112 THR B C 1
ATOM 2586 O O . THR B 1 112 ? -7.957 20.312 7.695 1 96.69 112 THR B O 1
ATOM 2589 N N . GLU B 1 113 ? -6.047 19.781 8.758 1 97.56 113 GLU B N 1
ATOM 2590 C CA . GLU B 1 113 ? -6.668 19.453 10.031 1 97.56 113 GLU B CA 1
ATOM 2591 C C . GLU B 1 113 ? -5.77 19.844 11.203 1 97.56 113 GLU B C 1
ATOM 2593 O O . GLU B 1 113 ? -4.574 19.531 11.203 1 97.56 113 GLU B O 1
ATOM 2598 N N . ALA B 1 114 ? -6.328 20.547 12.125 1 97.81 114 ALA B N 1
ATOM 2599 C CA . ALA B 1 114 ? -5.758 20.891 13.422 1 97.81 114 ALA B CA 1
ATOM 2600 C C . ALA B 1 114 ? -6.828 20.922 14.5 1 97.81 114 ALA B C 1
ATOM 2602 O O . ALA B 1 114 ? -7.543 21.922 14.656 1 97.81 114 ALA B O 1
ATOM 2603 N N . LYS B 1 115 ? -6.867 19.891 15.312 1 96.81 115 LYS B N 1
ATOM 2604 C CA . LYS B 1 115 ? -8.023 19.719 16.203 1 96.81 115 LYS B CA 1
ATOM 2605 C C . LYS B 1 115 ? -7.703 20.172 17.609 1 96.81 115 LYS B C 1
ATOM 2607 O O . LYS B 1 115 ? -8.492 19.969 18.531 1 96.81 115 LYS B O 1
ATOM 2612 N N . GLY B 1 116 ? -6.551 20.688 17.812 1 98.06 116 GLY B N 1
ATOM 2613 C CA . GLY B 1 116 ? -6.203 21.266 19.109 1 98.06 116 GLY B CA 1
ATOM 2614 C C . GLY B 1 116 ? -5.477 20.297 20.016 1 98.06 116 GLY B C 1
ATOM 2615 O O . GLY B 1 116 ? -5.41 20.5 21.219 1 98.06 116 GLY B O 1
ATOM 2616 N N . ASN B 1 117 ? -4.977 19.203 19.422 1 97.62 117 ASN B N 1
ATOM 2617 C CA . ASN B 1 117 ? -4.254 18.203 20.203 1 97.62 117 ASN B CA 1
ATOM 2618 C C . ASN B 1 117 ? -2.76 18.219 19.891 1 97.62 117 ASN B C 1
ATOM 2620 O O . ASN B 1 117 ? -2.051 17.25 20.156 1 97.62 117 ASN B O 1
ATOM 2624 N N . GLY B 1 118 ? -2.318 19.266 19.188 1 98.25 118 GLY B N 1
ATOM 2625 C CA . GLY B 1 118 ? -0.91 19.391 18.859 1 98.25 118 GLY B CA 1
ATOM 2626 C C . GLY B 1 118 ? -0.545 18.734 17.531 1 98.25 118 GLY B C 1
ATOM 2627 O O . GLY B 1 118 ? 0.614 18.766 17.125 1 98.25 118 GLY B O 1
ATOM 2628 N N . ILE B 1 119 ? -1.543 18.141 16.891 1 98.38 119 ILE B N 1
ATOM 2629 C CA . ILE B 1 119 ? -1.299 17.453 15.625 1 98.38 119 ILE B CA 1
ATOM 2630 C C . ILE B 1 119 ? -1.814 18.297 14.461 1 98.38 119 ILE B C 1
ATOM 2632 O O . ILE B 1 119 ? -2.898 18.875 14.547 1 98.38 119 ILE B O 1
ATOM 2636 N N . ILE B 1 120 ? -0.975 18.406 13.469 1 98.69 120 ILE B N 1
ATOM 2637 C CA . ILE B 1 120 ? -1.36 19.047 12.211 1 98.69 120 ILE B CA 1
ATOM 2638 C C . ILE B 1 120 ? -1.303 18.016 11.078 1 98.69 120 ILE B C 1
ATOM 2640 O O . ILE B 1 120 ? -0.294 17.328 10.906 1 98.69 120 ILE B O 1
ATOM 2644 N N . LEU B 1 121 ? -2.367 17.844 10.359 1 98.75 121 LEU B N 1
ATOM 2645 C CA . LEU B 1 121 ? -2.357 17.141 9.078 1 98.75 121 LEU B CA 1
ATOM 2646 C C . LEU B 1 121 ? -2.393 18.125 7.918 1 98.75 121 LEU B C 1
ATOM 2648 O O . LEU B 1 121 ? -3.189 19.062 7.918 1 98.75 121 LEU B O 1
ATOM 2652 N N . SER B 1 122 ? -1.432 17.938 7.027 1 97.88 122 SER B N 1
ATOM 2653 C CA . SER B 1 122 ? -1.266 18.859 5.906 1 97.88 122 SER B CA 1
ATOM 2654 C C . SER B 1 122 ? -1.288 18.125 4.574 1 97.88 122 SER B C 1
ATOM 2656 O O . SER B 1 122 ? -0.47 17.234 4.34 1 97.88 122 SER B O 1
ATOM 2658 N N . ASP B 1 123 ? -2.232 18.531 3.691 1 96.62 123 ASP B N 1
ATOM 2659 C CA . ASP B 1 123 ? -2.338 17.922 2.371 1 96.62 123 ASP B CA 1
ATOM 2660 C C . ASP B 1 123 ? -1.662 18.797 1.31 1 96.62 123 ASP B C 1
ATOM 2662 O O . ASP B 1 123 ? -1.76 20.016 1.35 1 96.62 123 ASP B O 1
ATOM 2666 N N . SER B 1 124 ? -0.956 18.156 0.437 1 93.56 124 SER B N 1
ATOM 2667 C CA . SER B 1 124 ? -0.41 18.781 -0.769 1 93.56 124 SER B CA 1
ATOM 2668 C C . SER B 1 124 ? -0.843 18.016 -2.02 1 93.56 124 SER B C 1
ATOM 2670 O O . SER B 1 124 ? -0.726 16.797 -2.084 1 93.56 124 SER B O 1
ATOM 2672 N N . TRP B 1 125 ? -1.334 18.75 -2.969 1 92.88 125 TRP B N 1
ATOM 2673 C CA . TRP B 1 125 ? -1.742 18.125 -4.223 1 92.88 125 TRP B CA 1
ATOM 2674 C C . TRP B 1 125 ? -0.527 17.672 -5.027 1 92.88 125 TRP B C 1
ATOM 2676 O O . TRP B 1 125 ? 0.394 18.469 -5.262 1 92.88 125 TRP B O 1
ATOM 2686 N N . MET B 1 126 ? -0.51 16.438 -5.457 1 92.19 126 MET B N 1
ATOM 2687 C CA . MET B 1 126 ? 0.634 15.852 -6.148 1 92.19 126 MET B CA 1
ATOM 2688 C C . MET B 1 126 ? 0.292 15.547 -7.602 1 92.19 126 MET B C 1
ATOM 2690 O O . MET B 1 126 ? 0.98 14.758 -8.25 1 92.19 126 MET B O 1
ATOM 2694 N N . GLY B 1 127 ? -0.799 16.141 -8.156 1 90.69 127 GLY B N 1
ATOM 2695 C CA . GLY B 1 127 ? -1.204 15.93 -9.539 1 90.69 127 GLY B CA 1
ATOM 2696 C C . GLY B 1 127 ? -2.451 15.078 -9.68 1 90.69 127 GLY B C 1
ATOM 2697 O O . GLY B 1 127 ? -3.395 15.453 -10.375 1 90.69 127 GLY B O 1
ATOM 2698 N N . PHE B 1 128 ? -2.52 13.961 -8.961 1 94.19 128 PHE B N 1
ATOM 2699 C CA . PHE B 1 128 ? -3.711 13.125 -9.039 1 94.19 128 PHE B CA 1
ATOM 2700 C C . PHE B 1 128 ? -4.047 12.531 -7.676 1 94.19 128 PHE B C 1
ATOM 2702 O O . PHE B 1 128 ? -4.965 11.719 -7.555 1 94.19 128 PHE B O 1
ATOM 2709 N N . TRP B 1 129 ? -3.322 13 -6.742 1 94.69 129 TRP B N 1
ATOM 2710 C CA . TRP B 1 129 ? -3.559 12.57 -5.371 1 94.69 129 TRP B CA 1
ATOM 2711 C C . TRP B 1 129 ? -3.053 13.609 -4.375 1 94.69 129 TRP B C 1
ATOM 2713 O O . TRP B 1 129 ? -2.355 14.547 -4.758 1 94.69 129 TRP B O 1
ATOM 2723 N N . ASN B 1 130 ? -3.484 13.5 -3.115 1 95.06 130 ASN B N 1
ATOM 2724 C CA . ASN B 1 130 ? -3.012 14.383 -2.053 1 95.06 130 ASN B CA 1
ATOM 2725 C C . ASN B 1 130 ? -2.029 13.672 -1.129 1 95.06 130 ASN B C 1
ATOM 2727 O O . ASN B 1 130 ? -2.34 12.609 -0.581 1 95.06 130 ASN B O 1
ATOM 2731 N N . LYS B 1 131 ? -0.864 14.281 -1.026 1 96.19 131 LYS B N 1
ATOM 2732 C CA . LYS B 1 131 ? 0.095 13.828 -0.024 1 96.19 131 LYS B CA 1
ATOM 2733 C C . LYS B 1 131 ? -0.237 14.391 1.353 1 96.19 131 LYS B C 1
ATOM 2735 O O . LYS B 1 131 ? -0.192 15.609 1.557 1 96.19 131 LYS B O 1
ATOM 2740 N N . ARG B 1 132 ? -0.6 13.547 2.316 1 98.31 132 ARG B N 1
ATOM 2741 C CA . ARG B 1 132 ? -0.918 14 3.668 1 98.31 132 ARG B CA 1
ATOM 2742 C C . ARG B 1 132 ? 0.279 13.836 4.598 1 98.31 132 ARG B C 1
ATOM 2744 O O . ARG B 1 132 ? 0.724 12.711 4.852 1 98.31 132 ARG B O 1
ATOM 2751 N N . GLU B 1 133 ? 0.744 14.906 5.082 1 98.12 133 GLU B N 1
ATOM 2752 C CA . GLU B 1 133 ? 1.841 14.93 6.043 1 98.12 133 GLU B CA 1
ATOM 2753 C C . GLU B 1 133 ? 1.33 15.203 7.453 1 98.12 133 GLU B C 1
ATOM 2755 O O . GLU B 1 133 ? 0.278 15.82 7.633 1 98.12 133 GLU B O 1
ATOM 2760 N N . LYS B 1 134 ? 2.027 14.648 8.383 1 98.69 134 LYS B N 1
ATOM 2761 C CA . LYS B 1 134 ? 1.727 14.875 9.789 1 98.69 134 LYS B CA 1
ATOM 2762 C C . LYS B 1 134 ? 2.822 15.695 10.461 1 98.69 134 LYS B C 1
ATOM 2764 O O . LYS B 1 134 ? 4.012 15.445 10.25 1 98.69 134 LYS B O 1
ATOM 2769 N N . TYR B 1 135 ? 2.396 16.656 11.25 1 98.75 135 TYR B N 1
ATOM 2770 C CA . TYR B 1 135 ? 3.287 17.422 12.109 1 98.75 135 TYR B CA 1
ATOM 2771 C C . TYR B 1 135 ? 2.809 17.391 13.555 1 98.75 135 TYR B C 1
ATOM 2773 O O . TYR B 1 135 ? 1.609 17.281 13.82 1 98.75 135 TYR B O 1
ATOM 2781 N N . VAL B 1 136 ? 3.787 17.484 14.43 1 98.5 136 VAL B N 1
ATOM 2782 C CA . VAL B 1 136 ? 3.486 17.562 15.852 1 98.5 136 VAL B CA 1
ATOM 2783 C C . VAL B 1 136 ? 4.09 18.844 16.438 1 98.5 136 VAL B C 1
ATOM 2785 O O . VAL B 1 136 ? 5.23 19.203 16.125 1 98.5 136 VAL B O 1
ATOM 2788 N N . LEU B 1 137 ? 3.264 19.531 17.234 1 98.69 137 LEU B N 1
ATOM 2789 C CA . LEU B 1 137 ? 3.736 20.734 17.922 1 98.69 137 LEU B CA 1
ATOM 2790 C C . LEU B 1 137 ? 4.688 20.375 19.062 1 98.69 137 LEU B C 1
ATOM 2792 O O . LEU B 1 137 ? 4.344 19.562 19.938 1 98.69 137 LEU B O 1
ATOM 2796 N N . ASP B 1 138 ? 5.898 20.859 18.922 1 98.38 138 ASP B N 1
ATOM 2797 C CA . ASP B 1 138 ? 6.887 20.812 20 1 98.38 138 ASP B CA 1
ATOM 2798 C C . ASP B 1 138 ? 6.961 22.141 20.734 1 98.38 138 ASP B C 1
ATOM 2800 O O . ASP B 1 138 ? 7.848 22.969 20.453 1 98.38 138 ASP B O 1
ATOM 2804 N N . ARG B 1 139 ? 6.078 22.375 21.734 1 97.88 139 ARG B N 1
ATOM 2805 C CA . ARG B 1 139 ? 5.918 23.688 22.391 1 97.88 139 ARG B CA 1
ATOM 2806 C C . ARG B 1 139 ? 7.18 24.078 23.141 1 97.88 139 ARG B C 1
ATOM 2808 O O . ARG B 1 139 ? 7.625 25.219 23.047 1 97.88 139 ARG B O 1
ATOM 2815 N N . PRO B 1 140 ? 7.797 23.094 23.875 1 97.44 140 PRO B N 1
ATOM 2816 C CA . PRO B 1 140 ? 9.039 23.5 24.547 1 97.44 140 PRO B CA 1
ATOM 2817 C C . PRO B 1 140 ? 10.062 24.078 23.578 1 97.44 140 PRO B C 1
ATOM 2819 O O . PRO B 1 140 ? 10.773 25.031 23.938 1 97.44 140 PRO B O 1
ATOM 2822 N N . ALA B 1 141 ? 10.086 23.578 22.359 1 98.06 141 ALA B N 1
ATOM 2823 C CA . ALA B 1 141 ? 11.047 24.062 21.359 1 98.06 141 ALA B CA 1
ATOM 2824 C C . ALA B 1 141 ? 10.445 25.172 20.5 1 98.06 141 ALA B C 1
ATOM 2826 O O . ALA B 1 141 ? 11.133 25.766 19.688 1 98.06 141 ALA B O 1
ATOM 2827 N N . TRP B 1 142 ? 9.172 25.453 20.656 1 98.31 142 TRP B N 1
ATOM 2828 C CA . TRP B 1 142 ? 8.422 26.406 19.828 1 98.31 142 TRP B CA 1
ATOM 2829 C C . TRP B 1 142 ? 8.617 26.109 18.344 1 98.31 142 TRP B C 1
ATOM 2831 O O . TRP B 1 142 ? 8.93 27 17.562 1 98.31 142 TRP B O 1
ATOM 2841 N N . LYS B 1 143 ? 8.328 24.781 17.969 1 98.69 143 LYS B N 1
ATOM 2842 C CA . LYS B 1 143 ? 8.438 24.328 16.594 1 98.69 143 LYS B CA 1
ATOM 2843 C C . LYS B 1 143 ? 7.402 23.25 16.281 1 98.69 143 LYS B C 1
ATOM 2845 O O . LYS B 1 143 ? 6.883 22.594 17.188 1 98.69 143 LYS B O 1
ATOM 2850 N N . ILE B 1 144 ? 7.082 23.188 15.047 1 98.75 144 ILE B N 1
ATOM 2851 C CA . ILE B 1 144 ? 6.402 21.984 14.586 1 98.75 144 ILE B CA 1
ATOM 2852 C C . ILE B 1 144 ? 7.414 21.016 13.969 1 98.75 144 ILE B C 1
ATOM 2854 O O . ILE B 1 144 ? 8.375 21.438 13.328 1 98.75 144 ILE B O 1
ATOM 2858 N N . ARG B 1 145 ? 7.199 19.75 14.227 1 98.38 145 ARG B N 1
ATOM 2859 C CA . ARG B 1 145 ? 8.086 18.719 13.711 1 98.38 145 ARG B CA 1
ATOM 2860 C C . ARG B 1 145 ? 7.332 17.766 12.781 1 98.38 145 ARG B C 1
ATOM 2862 O O . ARG B 1 145 ? 6.266 17.266 13.133 1 98.38 145 ARG B O 1
ATOM 2869 N N . ALA B 1 146 ? 7.977 17.562 11.648 1 97.56 146 ALA B N 1
ATOM 2870 C CA . ALA B 1 146 ? 7.395 16.594 10.719 1 97.56 146 ALA B CA 1
ATOM 2871 C C . ALA B 1 146 ? 7.559 15.164 11.234 1 97.56 146 ALA B C 1
ATOM 2873 O O . ALA B 1 146 ? 8.617 14.812 11.766 1 97.56 146 ALA B O 1
ATOM 2874 N N . VAL B 1 147 ? 6.531 14.344 11.078 1 97.62 147 VAL B N 1
ATOM 2875 C CA . VAL B 1 147 ? 6.594 12.922 11.398 1 97.62 147 VAL B CA 1
ATOM 2876 C C . VAL B 1 147 ? 6.738 12.109 10.109 1 97.62 147 VAL B C 1
ATOM 2878 O O . VAL B 1 147 ? 5.805 12.023 9.312 1 97.62 147 VAL B O 1
ATOM 2881 N N . PRO B 1 148 ? 7.902 11.484 9.977 1 95.12 148 PRO B N 1
ATOM 2882 C CA . PRO B 1 148 ? 8.117 10.727 8.742 1 95.12 148 PRO B CA 1
ATOM 2883 C C . PRO B 1 148 ? 7.176 9.531 8.609 1 95.12 148 PRO B C 1
ATOM 2885 O O . PRO B 1 148 ? 6.867 8.867 9.609 1 95.12 148 PRO B O 1
ATOM 2888 N N . GLN B 1 149 ? 6.684 9.32 7.387 1 96.81 149 GLN B N 1
ATOM 2889 C CA . GLN B 1 149 ? 5.914 8.133 7.012 1 96.81 149 GLN B CA 1
ATOM 2890 C C . GLN B 1 149 ? 6.707 7.238 6.066 1 96.81 149 GLN B C 1
ATOM 2892 O O . GLN B 1 149 ? 7.543 7.723 5.301 1 96.81 149 GLN B O 1
ATOM 2897 N N . PRO B 1 150 ? 6.461 5.93 6.168 1 95.81 150 PRO B N 1
ATOM 2898 C CA . PRO B 1 150 ? 7.18 5.07 5.227 1 95.81 150 PRO B CA 1
ATOM 2899 C C . PRO B 1 150 ? 6.707 5.246 3.785 1 95.81 150 PRO B C 1
ATOM 2901 O O . PRO B 1 150 ? 7.508 5.133 2.852 1 95.81 150 PRO B O 1
ATOM 2904 N N . LEU B 1 151 ? 5.465 5.402 3.621 1 97.25 151 LEU B N 1
ATOM 2905 C CA . LEU B 1 151 ? 4.781 5.684 2.365 1 97.25 151 LEU B CA 1
ATOM 2906 C C . LEU B 1 151 ? 3.604 6.629 2.59 1 97.25 151 LEU B C 1
ATOM 2908 O O . LEU B 1 151 ? 3.246 6.922 3.732 1 97.25 151 LEU B O 1
ATOM 2912 N N . TYR B 1 152 ? 3.129 7.121 1.487 1 98.44 152 TYR B N 1
ATOM 2913 C CA . TYR B 1 152 ? 1.95 7.977 1.559 1 98.44 152 TYR B CA 1
ATOM 2914 C C . TYR B 1 152 ? 0.785 7.363 0.792 1 98.44 152 TYR B C 1
ATOM 2916 O O . TYR B 1 152 ? 0.971 6.809 -0.293 1 98.44 152 TYR B O 1
ATOM 2924 N N . ALA B 1 153 ? -0.406 7.469 1.388 1 98.75 153 ALA B N 1
ATOM 2925 C CA . ALA B 1 153 ? -1.592 6.852 0.798 1 98.75 153 ALA B CA 1
ATOM 2926 C C . ALA B 1 153 ? -2.023 7.59 -0.466 1 98.75 153 ALA B C 1
ATOM 2928 O O . ALA B 1 153 ? -2.123 8.82 -0.471 1 98.75 153 ALA B O 1
ATOM 2929 N N . VAL B 1 154 ? -2.18 6.855 -1.526 1 98.31 154 VAL B N 1
ATOM 2930 C CA . VAL B 1 154 ? -2.73 7.414 -2.758 1 98.31 154 VAL B CA 1
ATOM 2931 C C . VAL B 1 154 ? -4.176 6.949 -2.936 1 98.31 154 VAL B C 1
ATOM 2933 O O . VAL B 1 154 ? -5.113 7.723 -2.719 1 98.31 154 VAL B O 1
ATOM 2936 N N . GLY B 1 155 ? -4.461 5.75 -3.164 1 97.56 155 GLY B N 1
ATOM 2937 C CA . GLY B 1 155 ? -5.793 5.164 -3.162 1 97.56 155 GLY B CA 1
ATOM 2938 C C . GLY B 1 155 ? -6.625 5.574 -4.363 1 97.56 155 GLY B C 1
ATOM 2939 O O . GLY B 1 155 ? -7.777 5.98 -4.215 1 97.56 155 GLY B O 1
ATOM 2940 N N . VAL B 1 156 ? -6.078 5.484 -5.586 1 97.31 156 VAL B N 1
ATOM 2941 C CA . VAL B 1 156 ? -6.844 5.809 -6.785 1 97.31 156 VAL B CA 1
ATOM 2942 C C . VAL B 1 156 ? -6.863 4.609 -7.73 1 97.31 156 VAL B C 1
ATOM 2944 O O . VAL B 1 156 ? -5.965 3.768 -7.691 1 97.31 156 VAL B O 1
ATOM 2947 N N . GLU B 1 157 ? -7.898 4.5 -8.484 1 97.5 157 GLU B N 1
ATOM 2948 C CA . GLU B 1 157 ? -8.023 3.496 -9.531 1 97.5 157 GLU B CA 1
ATOM 2949 C C . GLU B 1 157 ? -7.992 4.137 -10.914 1 97.5 157 GLU B C 1
ATOM 2951 O O . GLU B 1 157 ? -8.461 5.262 -11.094 1 97.5 157 GLU B O 1
ATOM 2956 N N . CYS B 1 158 ? -7.426 3.418 -11.836 1 97.75 158 CYS B N 1
ATOM 2957 C CA . CYS B 1 158 ? -7.379 3.918 -13.203 1 97.75 158 CYS B CA 1
ATOM 2958 C C . CYS B 1 158 ? -7.266 2.77 -14.203 1 97.75 158 CYS B C 1
ATOM 2960 O O . CYS B 1 158 ? -7.215 1.604 -13.805 1 97.75 158 CYS B O 1
ATOM 2962 N N . LYS B 1 159 ? -7.367 3.131 -15.477 1 98.44 159 LYS B N 1
ATOM 2963 C CA . LYS B 1 159 ? -7.277 2.162 -16.562 1 98.44 159 LYS B CA 1
ATOM 2964 C C . LYS B 1 159 ? -5.965 2.32 -17.344 1 98.44 159 LYS B C 1
ATOM 2966 O O . LYS B 1 159 ? -5.535 3.441 -17.609 1 98.44 159 LYS B O 1
ATOM 2971 N N . VAL B 1 160 ? -5.383 1.219 -17.719 1 98.62 160 VAL B N 1
ATOM 2972 C CA . VAL B 1 160 ? -4.141 1.224 -18.484 1 98.62 160 VAL B CA 1
ATOM 2973 C C . VAL B 1 160 ? -4.441 1.497 -19.953 1 98.62 160 VAL B C 1
ATOM 2975 O O . VAL B 1 160 ? -5.199 0.759 -20.578 1 98.62 160 VAL B O 1
ATOM 2978 N N . LYS B 1 161 ? -3.875 2.514 -20.484 1 98.12 161 LYS B N 1
ATOM 2979 C CA . LYS B 1 161 ? -4.07 2.875 -21.875 1 98.12 161 LYS B CA 1
ATOM 2980 C C . LYS B 1 161 ? -2.998 2.252 -22.766 1 98.12 161 LYS B C 1
ATOM 2982 O O . LYS B 1 161 ? -3.26 1.908 -23.922 1 98.12 161 LYS B O 1
ATOM 2987 N N . GLN B 1 162 ? -1.843 2.203 -22.25 1 98.38 162 GLN B N 1
ATOM 2988 C CA . GLN B 1 162 ? -0.683 1.59 -22.891 1 98.38 162 GLN B CA 1
ATOM 2989 C C . GLN B 1 162 ? 0.089 0.716 -21.906 1 98.38 162 GLN B C 1
ATOM 2991 O O . GLN B 1 162 ? 0.456 1.17 -20.812 1 98.38 162 GLN B O 1
ATOM 2996 N N . SER B 1 163 ? 0.331 -0.497 -22.375 1 98.31 163 SER B N 1
ATOM 2997 C CA . SER B 1 163 ? 0.972 -1.481 -21.516 1 98.31 163 SER B CA 1
ATOM 2998 C C . SER B 1 163 ? 2.324 -0.983 -21.016 1 98.31 163 SER B C 1
ATOM 3000 O O . SER B 1 163 ? 3.086 -0.376 -21.766 1 98.31 163 SER B O 1
ATOM 3002 N N . PHE B 1 164 ? 2.691 -1.24 -19.75 1 97.19 164 PHE B N 1
ATOM 3003 C CA . PHE B 1 164 ? 3.982 -0.932 -19.141 1 97.19 164 PHE B CA 1
ATOM 3004 C C . PHE B 1 164 ? 4.234 -1.815 -17.922 1 97.19 164 PHE B C 1
ATOM 3006 O O . PHE B 1 164 ? 3.297 -2.375 -17.359 1 97.19 164 PHE B O 1
ATOM 3013 N N . PRO B 1 165 ? 5.484 -2.014 -17.547 1 97.06 165 PRO B N 1
ATOM 3014 C CA . PRO B 1 165 ? 5.797 -2.916 -16.438 1 97.06 165 PRO B CA 1
ATOM 3015 C C . PRO B 1 165 ? 5.734 -2.223 -15.078 1 97.06 165 PRO B C 1
ATOM 3017 O O . PRO B 1 165 ? 5.914 -1.005 -14.992 1 97.06 165 PRO B O 1
ATOM 3020 N N . ILE B 1 166 ? 5.379 -2.994 -14.062 1 98 166 ILE B N 1
ATOM 3021 C CA . ILE B 1 166 ? 5.703 -2.633 -12.68 1 98 166 ILE B CA 1
ATOM 3022 C C . ILE B 1 166 ? 6.895 -3.463 -12.203 1 98 166 ILE B C 1
ATOM 3024 O O . ILE B 1 166 ? 7.035 -4.629 -12.578 1 98 166 ILE B O 1
ATOM 3028 N N . VAL B 1 167 ? 7.668 -2.816 -11.297 1 97.5 167 VAL B N 1
ATOM 3029 C CA . VAL B 1 167 ? 8.953 -3.426 -10.984 1 97.5 167 VAL B CA 1
ATOM 3030 C C . VAL B 1 167 ? 9.086 -3.615 -9.469 1 97.5 167 VAL B C 1
ATOM 3032 O O . VAL B 1 167 ? 8.242 -3.139 -8.711 1 97.5 167 VAL B O 1
ATOM 3035 N N . GLN B 1 168 ? 10.109 -4.34 -9.039 1 95.5 168 GLN B N 1
ATOM 3036 C CA . GLN B 1 168 ? 10.297 -4.715 -7.645 1 95.5 168 GLN B CA 1
ATOM 3037 C C . GLN B 1 168 ? 10.781 -3.525 -6.816 1 95.5 168 GLN B C 1
ATOM 3039 O O . GLN B 1 168 ? 10.469 -3.424 -5.629 1 95.5 168 GLN B O 1
ATOM 3044 N N . GLY B 1 169 ? 11.625 -2.752 -7.375 1 89.62 169 GLY B N 1
ATOM 3045 C CA . GLY B 1 169 ? 12.156 -1.613 -6.645 1 89.62 169 GLY B CA 1
ATOM 3046 C C . GLY B 1 169 ? 12.547 -0.458 -7.543 1 89.62 169 GLY B C 1
ATOM 3047 O O . GLY B 1 169 ? 12.531 -0.584 -8.766 1 89.62 169 GLY B O 1
ATOM 3048 N N . ARG B 1 170 ? 12.891 0.559 -6.676 1 77.19 170 ARG B N 1
ATOM 3049 C CA . ARG B 1 170 ? 13.383 1.716 -7.414 1 77.19 170 ARG B CA 1
ATOM 3050 C C . ARG B 1 170 ? 14.625 1.361 -8.219 1 77.19 170 ARG B C 1
ATOM 3052 O O . ARG B 1 170 ? 15.547 0.724 -7.703 1 77.19 170 ARG B O 1
ATOM 3059 N N . GLY B 1 171 ? 14.641 1.609 -9.445 1 74.44 171 GLY B N 1
ATOM 3060 C CA . GLY B 1 171 ? 15.82 1.364 -10.258 1 74.44 171 GLY B CA 1
ATOM 3061 C C . GLY B 1 171 ? 15.891 -0.052 -10.805 1 74.44 171 GLY B C 1
ATOM 3062 O O . GLY B 1 171 ? 16.734 -0.364 -11.633 1 74.44 171 GLY B O 1
ATOM 3063 N N . ASP B 1 172 ? 15.031 -0.894 -10.102 1 75.62 172 ASP B N 1
ATOM 3064 C CA . ASP B 1 172 ? 15.016 -2.264 -10.602 1 75.62 172 ASP B CA 1
ATOM 3065 C C . ASP B 1 172 ? 14.383 -2.332 -11.992 1 75.62 172 ASP B C 1
ATOM 3067 O O . ASP B 1 172 ? 13.477 -1.562 -12.305 1 75.62 172 ASP B O 1
ATOM 3071 N N . LYS B 1 173 ? 15.086 -3.033 -12.805 1 79.5 173 LYS B N 1
ATOM 3072 C CA . LYS B 1 173 ? 14.547 -3.17 -14.156 1 79.5 173 LYS B CA 1
ATOM 3073 C C . LYS B 1 173 ? 13.797 -4.492 -14.32 1 79.5 173 LYS B C 1
ATOM 3075 O O . LYS B 1 173 ? 13.094 -4.695 -15.305 1 79.5 173 LYS B O 1
ATOM 3080 N N . THR B 1 174 ? 13.82 -5.293 -13.297 1 89.31 174 THR B N 1
ATOM 3081 C CA . THR B 1 174 ? 13.156 -6.582 -13.469 1 89.31 174 THR B CA 1
ATOM 3082 C C . THR B 1 174 ? 11.664 -6.465 -13.195 1 89.31 174 THR B C 1
ATOM 3084 O O . THR B 1 174 ? 11.258 -6.059 -12.102 1 89.31 174 THR B O 1
ATOM 3087 N N . PRO B 1 175 ? 10.883 -6.82 -14.188 1 95.94 175 PRO B N 1
ATOM 3088 C CA . PRO B 1 175 ? 9.438 -6.648 -14.039 1 95.94 175 PRO B CA 1
ATOM 3089 C C . PRO B 1 175 ? 8.812 -7.676 -13.102 1 95.94 175 PRO B C 1
ATOM 3091 O O . PRO B 1 175 ? 9.203 -8.852 -13.109 1 95.94 175 PRO B O 1
ATOM 3094 N N . VAL B 1 176 ? 7.949 -7.219 -12.227 1 97.88 176 VAL B N 1
ATOM 3095 C CA . VAL B 1 176 ? 7.027 -8.102 -11.516 1 97.88 176 VAL B CA 1
ATOM 3096 C C . VAL B 1 176 ? 5.918 -8.555 -12.461 1 97.88 176 VAL B C 1
ATOM 3098 O O . VAL B 1 176 ? 5.613 -9.75 -12.539 1 97.88 176 VAL B O 1
ATOM 3101 N N . ALA B 1 177 ? 5.383 -7.617 -13.18 1 97.81 177 ALA B N 1
ATOM 3102 C CA . ALA B 1 177 ? 4.309 -7.844 -14.141 1 97.81 177 ALA B CA 1
ATOM 3103 C C . ALA B 1 177 ? 4.266 -6.738 -15.188 1 97.81 177 ALA B C 1
ATOM 3105 O O . ALA B 1 177 ? 4.773 -5.637 -14.961 1 97.81 177 ALA B O 1
ATOM 3106 N N . THR B 1 178 ? 3.725 -7.105 -16.328 1 97.62 178 THR B N 1
ATOM 3107 C CA . THR B 1 178 ? 3.369 -6.113 -17.328 1 97.62 178 THR B CA 1
ATOM 3108 C C . THR B 1 178 ? 1.869 -5.832 -17.312 1 97.62 178 THR B C 1
ATOM 3110 O O . THR B 1 178 ? 1.059 -6.746 -17.484 1 97.62 178 THR B O 1
ATOM 3113 N N . LEU B 1 179 ? 1.532 -4.578 -17 1 98.5 179 LEU B N 1
ATOM 3114 C CA . LEU B 1 179 ? 0.126 -4.199 -16.922 1 98.5 179 LEU B CA 1
ATOM 3115 C C . LEU B 1 179 ? -0.52 -4.176 -18.297 1 98.5 179 LEU B C 1
ATOM 3117 O O . LEU B 1 179 ? -0.022 -3.512 -19.203 1 98.5 179 LEU B O 1
ATOM 3121 N N . ALA B 1 180 ? -1.629 -4.93 -18.438 1 97.88 180 ALA B N 1
ATOM 3122 C CA . ALA B 1 180 ? -2.266 -5.102 -19.75 1 97.88 180 ALA B CA 1
ATOM 3123 C C . ALA B 1 180 ? -3.078 -3.867 -20.125 1 97.88 180 ALA B C 1
ATOM 3125 O O . ALA B 1 180 ? -3.746 -3.27 -19.281 1 97.88 180 ALA B O 1
ATOM 3126 N N . GLN B 1 181 ? -3.006 -3.553 -21.375 1 98.12 181 GLN B N 1
ATOM 3127 C CA . GLN B 1 181 ? -3.885 -2.506 -21.891 1 98.12 181 GLN B CA 1
ATOM 3128 C C . GLN B 1 181 ? -5.344 -2.797 -21.547 1 98.12 181 GLN B C 1
ATOM 3130 O O . GLN B 1 181 ? -5.777 -3.951 -21.594 1 98.12 181 GLN B O 1
ATOM 3135 N 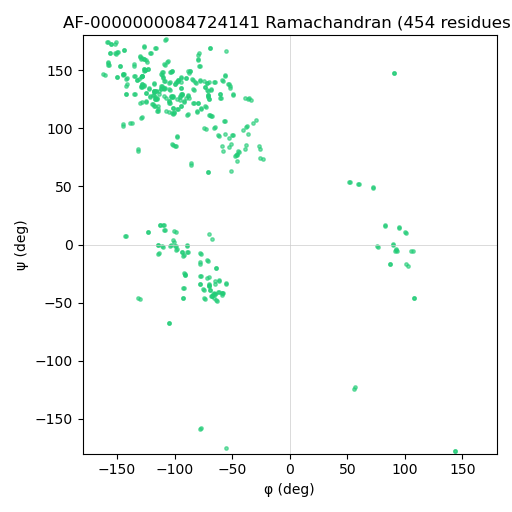N . ASP B 1 182 ? -6.066 -1.772 -21.156 1 98.12 182 ASP B N 1
ATOM 3136 C CA . ASP B 1 182 ? -7.5 -1.771 -20.875 1 98.12 182 ASP B CA 1
ATOM 3137 C C . ASP B 1 182 ? -7.805 -2.426 -19.531 1 98.12 182 ASP B C 1
ATOM 3139 O O . ASP B 1 182 ? -8.961 -2.5 -19.125 1 98.12 182 ASP B O 1
ATOM 3143 N N . SER B 1 183 ? -6.777 -2.904 -18.844 1 98.31 183 SER B N 1
ATOM 3144 C CA . SER B 1 183 ? -6.988 -3.436 -17.5 1 98.31 183 SER B CA 1
ATOM 3145 C C . SER B 1 183 ? -7.113 -2.314 -16.484 1 98.31 183 SER B C 1
ATOM 3147 O O . SER B 1 183 ? -6.621 -1.205 -16.703 1 98.31 183 SER B O 1
ATOM 3149 N N . ARG B 1 184 ? -7.82 -2.59 -15.375 1 98.44 184 ARG B N 1
ATOM 3150 C CA . ARG B 1 184 ? -7.934 -1.649 -14.266 1 98.44 184 ARG B CA 1
ATOM 3151 C C . ARG B 1 184 ? -6.883 -1.93 -13.195 1 98.44 184 ARG B C 1
ATOM 3153 O O . ARG B 1 184 ? -6.621 -3.088 -12.867 1 98.44 184 ARG B O 1
ATOM 3160 N N . ILE B 1 185 ? -6.254 -0.861 -12.727 1 98.62 185 ILE B N 1
ATOM 3161 C CA . ILE B 1 185 ? -5.227 -0.998 -11.703 1 98.62 185 ILE B CA 1
ATOM 3162 C C . ILE B 1 185 ? -5.516 -0.035 -10.555 1 98.62 185 ILE B C 1
ATOM 3164 O O . ILE B 1 185 ? -6.332 0.88 -10.688 1 98.62 185 ILE B O 1
ATOM 3168 N N . GLN B 1 186 ? -4.969 -0.28 -9.422 1 98.62 186 GLN B N 1
ATOM 3169 C CA . GLN B 1 186 ? -5.055 0.589 -8.25 1 98.62 186 GLN B CA 1
ATOM 3170 C C . GLN B 1 186 ? -3.686 1.14 -7.867 1 98.62 186 GLN B C 1
ATOM 3172 O O . GLN B 1 186 ? -2.719 0.384 -7.754 1 98.62 186 GLN B O 1
ATOM 3177 N N . VAL B 1 187 ? -3.557 2.371 -7.766 1 98.69 187 VAL B N 1
ATOM 3178 C CA . VAL B 1 187 ? -2.377 3.002 -7.18 1 98.69 187 VAL B CA 1
ATOM 3179 C C . VAL B 1 187 ? -2.564 3.15 -5.672 1 98.69 187 VAL B C 1
ATOM 3181 O O . VAL B 1 187 ? -3.387 3.949 -5.219 1 98.69 187 VAL B O 1
ATOM 3184 N N . LEU B 1 188 ? -1.797 2.42 -4.887 1 98.69 188 LEU B N 1
ATOM 3185 C CA . LEU B 1 188 ? -2.09 2.279 -3.463 1 98.69 188 LEU B CA 1
ATOM 3186 C C . LEU B 1 188 ? -1.338 3.326 -2.646 1 98.69 188 LEU B C 1
ATOM 3188 O O . LEU B 1 188 ? -1.903 3.928 -1.731 1 98.69 188 LEU B O 1
ATOM 3192 N N . ALA B 1 189 ? -0.109 3.488 -2.932 1 98.62 189 ALA B N 1
ATOM 3193 C CA . ALA B 1 189 ? 0.756 4.316 -2.094 1 98.62 189 ALA B CA 1
ATOM 3194 C C . ALA B 1 189 ? 1.88 4.941 -2.916 1 98.62 189 ALA B C 1
ATOM 3196 O O . ALA B 1 189 ? 2.131 4.527 -4.051 1 98.62 189 ALA B O 1
ATOM 3197 N N . ALA B 1 190 ? 2.523 5.918 -2.395 1 97.69 190 ALA B N 1
ATOM 3198 C CA . ALA B 1 190 ? 3.639 6.609 -3.035 1 97.69 190 ALA B CA 1
ATOM 3199 C C . ALA B 1 190 ? 4.852 6.676 -2.107 1 97.69 190 ALA B C 1
ATOM 3201 O O . ALA B 1 190 ? 4.703 6.883 -0.9 1 97.69 190 ALA B O 1
ATOM 3202 N N . ASP B 1 191 ? 5.984 6.441 -2.688 1 96.69 191 ASP B N 1
ATOM 3203 C CA . ASP B 1 191 ? 7.277 6.699 -2.061 1 96.69 191 ASP B CA 1
ATOM 3204 C C . ASP B 1 191 ? 7.883 8.008 -2.564 1 96.69 191 ASP B C 1
ATOM 3206 O O . ASP B 1 191 ? 8.258 8.109 -3.732 1 96.69 191 ASP B O 1
ATOM 3210 N N . THR B 1 192 ? 7.977 8.953 -1.669 1 94.56 192 THR B N 1
ATOM 3211 C CA . THR B 1 192 ? 8.492 10.25 -2.082 1 94.56 192 THR B CA 1
ATOM 3212 C C . THR B 1 192 ? 9.883 10.492 -1.5 1 94.56 192 THR B C 1
ATOM 3214 O O . THR B 1 192 ? 10.32 11.641 -1.39 1 94.56 192 THR B O 1
ATOM 3217 N N . SER B 1 193 ? 10.578 9.461 -1.021 1 86.44 193 SER B N 1
ATOM 3218 C CA . SER B 1 193 ? 11.867 9.578 -0.353 1 86.44 193 SER B CA 1
ATOM 3219 C C . SER B 1 193 ? 12.992 9.797 -1.36 1 86.44 193 SER B C 1
ATOM 3221 O O . SER B 1 193 ? 14.133 10.086 -0.979 1 86.44 193 SER B O 1
ATOM 3223 N N . GLY B 1 194 ? 12.703 9.688 -2.562 1 79.19 194 GLY B N 1
ATOM 3224 C CA . GLY B 1 194 ? 13.734 9.898 -3.561 1 79.19 194 GLY B CA 1
ATOM 3225 C C . GLY B 1 194 ? 14.062 11.359 -3.789 1 79.19 194 GLY B C 1
ATOM 3226 O O . GLY B 1 194 ? 13.984 12.172 -2.865 1 79.19 194 GLY B O 1
ATOM 3227 N N . ARG B 1 195 ? 14.625 11.68 -4.93 1 78.94 195 ARG B N 1
ATOM 3228 C CA . ARG B 1 195 ? 14.93 13.055 -5.297 1 78.94 195 ARG B CA 1
ATOM 3229 C C . ARG B 1 195 ? 13.68 13.93 -5.25 1 78.94 195 ARG B C 1
ATOM 3231 O O . ARG B 1 195 ? 12.57 13.438 -5.457 1 78.94 195 ARG B O 1
ATOM 3238 N N . PRO B 1 196 ? 13.977 15.172 -4.844 1 74.88 196 PRO B N 1
ATOM 3239 C CA . PRO B 1 196 ? 12.812 16.062 -4.836 1 74.88 196 PRO B CA 1
ATOM 3240 C C . PRO B 1 196 ? 12.023 16.016 -6.141 1 74.88 196 PRO B C 1
ATOM 3242 O O . PRO B 1 196 ? 12.609 16.031 -7.223 1 74.88 196 PRO B O 1
ATOM 3245 N N . GLY B 1 197 ? 10.828 15.836 -5.992 1 74.31 197 GLY B N 1
ATOM 3246 C CA . GLY B 1 197 ? 9.961 15.812 -7.164 1 74.31 197 GLY B CA 1
ATOM 3247 C C . GLY B 1 197 ? 9.773 14.414 -7.734 1 74.31 197 GLY B C 1
ATOM 3248 O O . GLY B 1 197 ? 8.977 14.219 -8.648 1 74.31 197 GLY B O 1
ATOM 3249 N N . GLU B 1 198 ? 10.508 13.523 -7.148 1 85.25 198 GLU B N 1
ATOM 3250 C CA . GLU B 1 198 ? 10.383 12.156 -7.648 1 85.25 198 GLU B CA 1
ATOM 3251 C C . GLU B 1 198 ? 9.5 11.312 -6.738 1 85.25 198 GLU B C 1
ATOM 3253 O O . GLU B 1 198 ? 9.555 11.445 -5.516 1 85.25 198 GLU B O 1
ATOM 3258 N N . ALA B 1 199 ? 8.5 10.688 -7.332 1 92.75 199 ALA B N 1
ATOM 3259 C CA . ALA B 1 199 ? 7.637 9.75 -6.613 1 92.75 199 ALA B CA 1
ATOM 3260 C C . ALA B 1 199 ? 7.527 8.422 -7.355 1 92.75 199 ALA B C 1
ATOM 3262 O O . ALA B 1 199 ? 7.535 8.391 -8.586 1 92.75 199 ALA B O 1
ATOM 3263 N N . PHE B 1 200 ? 7.625 7.387 -6.633 1 95.44 200 PHE B N 1
ATOM 3264 C CA . PHE B 1 200 ? 7.332 6.047 -7.129 1 95.44 200 PHE B CA 1
ATOM 3265 C C . PHE B 1 200 ? 6.055 5.504 -6.504 1 95.44 200 PHE B C 1
ATOM 3267 O O . PHE B 1 200 ? 5.773 5.762 -5.332 1 95.44 200 PHE B O 1
ATOM 3274 N N . TYR B 1 201 ? 5.383 4.797 -7.305 1 97.25 201 TYR B N 1
ATOM 3275 C CA . TYR B 1 201 ? 4.035 4.434 -6.883 1 97.25 201 TYR B CA 1
ATOM 3276 C C . TYR B 1 201 ? 3.883 2.924 -6.773 1 97.25 201 TYR B C 1
ATOM 3278 O O . TYR B 1 201 ? 4.289 2.186 -7.676 1 97.25 201 TYR B O 1
ATOM 3286 N N . LEU B 1 202 ? 3.389 2.488 -5.652 1 98.12 202 LEU B N 1
ATOM 3287 C CA . LEU B 1 202 ? 3.018 1.089 -5.477 1 98.12 202 LEU B CA 1
ATOM 3288 C C . LEU B 1 202 ? 1.69 0.788 -6.164 1 98.12 202 LEU B C 1
ATOM 3290 O O . LEU B 1 202 ? 0.65 1.324 -5.777 1 98.12 202 LEU B O 1
ATOM 3294 N N . VAL B 1 203 ? 1.744 -0.081 -7.141 1 98.62 203 VAL B N 1
ATOM 3295 C CA . VAL B 1 203 ? 0.588 -0.336 -7.996 1 98.62 203 VAL B CA 1
ATOM 3296 C C . VAL B 1 203 ? 0.149 -1.792 -7.848 1 98.62 203 VAL B C 1
ATOM 3298 O O . VAL B 1 203 ? 0.985 -2.697 -7.816 1 98.62 203 VAL B O 1
ATOM 3301 N N . LYS B 1 204 ? -1.144 -1.988 -7.648 1 98.88 204 LYS B N 1
ATOM 3302 C CA . LYS B 1 204 ? -1.74 -3.32 -7.699 1 98.88 204 LYS B CA 1
ATOM 3303 C C . LYS B 1 204 ? -2.297 -3.617 -9.094 1 98.88 204 LYS B C 1
ATOM 3305 O O . LYS B 1 204 ? -3.168 -2.898 -9.586 1 98.88 204 LYS B O 1
ATOM 3310 N N . SER B 1 205 ? -1.786 -4.633 -9.711 1 98.81 205 SER B N 1
ATOM 3311 C CA . SER B 1 205 ? -2.26 -5.043 -11.031 1 98.81 205 SER B CA 1
ATOM 3312 C C . SER B 1 205 ? -3.67 -5.621 -10.953 1 98.81 205 SER B C 1
ATOM 3314 O O . SER B 1 205 ? -4.18 -5.887 -9.867 1 98.81 205 SER B O 1
ATOM 3316 N N . SER B 1 206 ? -4.277 -5.805 -12.172 1 98.19 206 SER B N 1
ATOM 3317 C CA . SER B 1 206 ? -5.609 -6.395 -12.258 1 98.19 206 SER B CA 1
ATOM 3318 C C . SER B 1 206 ? -5.609 -7.832 -11.75 1 98.19 206 SER B C 1
ATOM 3320 O O . SER B 1 206 ? -6.652 -8.359 -11.352 1 98.19 206 SER B O 1
ATOM 3322 N N . THR B 1 207 ? -4.449 -8.477 -11.695 1 97.88 207 THR B N 1
ATOM 3323 C CA . THR B 1 207 ? -4.363 -9.859 -11.242 1 97.88 207 THR B CA 1
ATOM 3324 C C . THR B 1 207 ? -3.914 -9.922 -9.781 1 97.88 207 THR B C 1
ATOM 3326 O O . THR B 1 207 ? -3.699 -11.008 -9.242 1 97.88 207 THR B O 1
ATOM 3329 N N . GLY B 1 208 ? -3.652 -8.766 -9.18 1 98.38 208 GLY B N 1
ATOM 3330 C CA . GLY B 1 208 ? -3.443 -8.711 -7.746 1 98.38 208 GLY B CA 1
ATOM 3331 C C . GLY B 1 208 ? -1.979 -8.641 -7.359 1 98.38 208 GLY B C 1
ATOM 3332 O O . GLY B 1 208 ? -1.633 -8.805 -6.184 1 98.38 208 GLY B O 1
ATOM 3333 N N . LEU B 1 209 ? -1.105 -8.43 -8.32 1 98.75 209 LEU B N 1
ATOM 3334 C CA . LEU B 1 209 ? 0.323 -8.336 -8.039 1 98.75 209 LEU B CA 1
ATOM 3335 C C . LEU B 1 209 ? 0.729 -6.898 -7.754 1 98.75 209 LEU B C 1
ATOM 3337 O O . LEU B 1 209 ? 0.234 -5.969 -8.398 1 98.75 209 LEU B O 1
ATOM 3341 N N . LEU B 1 210 ? 1.662 -6.754 -6.805 1 98.62 210 LEU B N 1
ATOM 3342 C CA . LEU B 1 210 ? 2.145 -5.414 -6.484 1 98.62 210 LEU B CA 1
ATOM 3343 C C . LEU B 1 210 ? 3.533 -5.18 -7.07 1 98.62 210 LEU B C 1
ATOM 3345 O O . LEU B 1 210 ? 4.379 -6.078 -7.047 1 98.62 210 LEU B O 1
ATOM 3349 N N . GLY B 1 211 ? 3.715 -4.012 -7.582 1 98.31 211 GLY B N 1
ATOM 3350 C CA . GLY B 1 211 ? 4.996 -3.496 -8.031 1 98.31 211 GLY B CA 1
ATOM 3351 C C . GLY B 1 211 ? 5.047 -1.98 -8.094 1 98.31 211 GLY B C 1
ATOM 3352 O O . GLY B 1 211 ? 4.039 -1.312 -7.844 1 98.31 211 GLY B O 1
ATOM 3353 N N . TRP B 1 212 ? 6.27 -1.478 -8.383 1 97.44 212 TRP B N 1
ATOM 3354 C CA . TRP B 1 212 ? 6.477 -0.033 -8.406 1 97.44 212 TRP B CA 1
ATOM 3355 C C . TRP B 1 212 ? 6.41 0.501 -9.836 1 97.44 212 TRP B C 1
ATOM 3357 O O . TRP B 1 212 ? 6.914 -0.131 -10.766 1 97.44 212 TRP B O 1
ATOM 3367 N N . ALA B 1 213 ? 5.797 1.627 -10.016 1 96.5 213 ALA B N 1
ATOM 3368 C CA . ALA B 1 213 ? 5.746 2.354 -11.289 1 96.5 213 ALA B CA 1
ATOM 3369 C C . ALA B 1 213 ? 6.23 3.789 -11.117 1 96.5 213 ALA B C 1
ATOM 3371 O O . ALA B 1 213 ? 6.09 4.375 -10.039 1 96.5 213 ALA B O 1
ATOM 3372 N N . SER B 1 214 ? 6.781 4.324 -12.148 1 93.88 214 SER B N 1
ATOM 3373 C CA . SER B 1 214 ? 7.207 5.719 -12.133 1 93.88 214 SER B CA 1
ATOM 3374 C C . SER B 1 214 ? 6.027 6.656 -12.367 1 93.88 214 SER B C 1
ATOM 3376 O O . SER B 1 214 ? 4.996 6.242 -12.906 1 93.88 214 SER B O 1
ATOM 3378 N N . ARG B 1 215 ? 6.203 7.887 -11.961 1 93.56 215 ARG B N 1
ATOM 3379 C CA . ARG B 1 215 ? 5.207 8.906 -12.258 1 93.56 215 ARG B CA 1
ATOM 3380 C C . ARG B 1 215 ? 4.988 9.047 -13.758 1 93.56 215 ARG B C 1
ATOM 3382 O O . ARG B 1 215 ? 3.852 9.188 -14.211 1 93.56 215 ARG B O 1
ATOM 3389 N N . ALA B 1 216 ? 6.043 9.023 -14.547 1 92.62 216 ALA B N 1
ATOM 3390 C CA . ALA B 1 216 ? 5.984 9.164 -16 1 92.62 216 ALA B CA 1
ATOM 3391 C C . ALA B 1 216 ? 5.113 8.078 -16.625 1 92.62 216 ALA B C 1
ATOM 3393 O O . ALA B 1 216 ? 4.293 8.359 -17.5 1 92.62 216 ALA B O 1
ATOM 3394 N N . ASP B 1 217 ? 5.281 6.832 -16.141 1 94.06 217 ASP B N 1
ATOM 3395 C CA . ASP B 1 217 ? 4.48 5.727 -16.672 1 94.06 217 ASP B CA 1
ATOM 3396 C C . ASP B 1 217 ? 3.004 5.91 -16.328 1 94.06 217 ASP B C 1
ATOM 3398 O O . ASP B 1 217 ? 2.141 5.727 -17.188 1 94.06 217 ASP B O 1
ATOM 3402 N N . LEU B 1 218 ? 2.713 6.316 -15.141 1 95.94 218 LEU B N 1
ATOM 3403 C CA . LEU B 1 218 ? 1.322 6.477 -14.727 1 95.94 218 LEU B CA 1
ATOM 3404 C C . LEU B 1 218 ? 0.667 7.633 -15.477 1 95.94 218 LEU B C 1
ATOM 3406 O O . LEU B 1 218 ? -0.464 7.512 -15.953 1 95.94 218 LEU B O 1
ATOM 3410 N N . GLU B 1 219 ? 1.342 8.703 -15.594 1 93.12 219 GLU B N 1
ATOM 3411 C CA . GLU B 1 219 ? 0.785 9.883 -16.25 1 93.12 219 GLU B CA 1
ATOM 3412 C C . GLU B 1 219 ? 0.632 9.656 -17.75 1 93.12 219 GLU B C 1
ATOM 3414 O O . GLU B 1 219 ? -0.346 10.102 -18.359 1 93.12 219 GLU B O 1
ATOM 3419 N N . GLY B 1 220 ? 1.506 8.977 -18.312 1 95.25 220 GLY B N 1
ATOM 3420 C CA . GLY B 1 220 ? 1.541 8.82 -19.766 1 95.25 220 GLY B CA 1
ATOM 3421 C C . GLY B 1 220 ? 0.76 7.617 -20.25 1 95.25 220 GLY B C 1
ATOM 3422 O O . GLY B 1 220 ? 0.306 7.594 -21.391 1 95.25 220 GLY B O 1
ATOM 3423 N N . LYS B 1 221 ? 0.628 6.645 -19.359 1 97.69 221 LYS B N 1
ATOM 3424 C CA . LYS B 1 221 ? 0.176 5.367 -19.891 1 97.69 221 LYS B CA 1
ATOM 3425 C C . LYS B 1 221 ? -1.101 4.898 -19.203 1 97.69 221 LYS B C 1
ATOM 3427 O O . LYS B 1 221 ? -1.506 3.742 -19.359 1 97.69 221 LYS B O 1
ATOM 3432 N N . THR B 1 222 ? -1.713 5.754 -18.438 1 97.31 222 THR B N 1
ATOM 3433 C CA . THR B 1 222 ? -3.002 5.426 -17.828 1 97.31 222 THR B CA 1
ATOM 3434 C C . THR B 1 222 ? -4.035 6.508 -18.141 1 97.31 222 THR B C 1
ATOM 3436 O O . THR B 1 222 ? -3.686 7.582 -18.641 1 97.31 222 THR B O 1
ATOM 3439 N N . GLU B 1 223 ? -5.277 6.172 -18.031 1 94.62 223 GLU B N 1
ATOM 3440 C CA . GLU B 1 223 ? -6.391 7.109 -18.125 1 94.62 223 GLU B CA 1
ATOM 3441 C C . GLU B 1 223 ? -7.324 6.973 -16.922 1 94.62 223 GLU B C 1
ATOM 3443 O O . GLU B 1 223 ? -7.43 5.895 -16.328 1 94.62 223 GLU B O 1
ATOM 3448 N N . GLY B 1 224 ? -7.852 8.07 -16.531 1 88.75 224 GLY B N 1
ATOM 3449 C CA . GLY B 1 224 ? -8.789 8.047 -15.422 1 88.75 224 GLY B CA 1
ATOM 3450 C C . GLY B 1 224 ? -8.195 8.594 -14.141 1 88.75 224 GLY B C 1
ATOM 3451 O O . GLY B 1 224 ? -8.898 8.727 -13.133 1 88.75 224 GLY B O 1
ATOM 3452 N N . LEU B 1 225 ? -6.91 8.875 -14.227 1 85.62 225 LEU B N 1
ATOM 3453 C CA . LEU B 1 225 ? -6.336 9.562 -13.07 1 85.62 225 LEU B CA 1
ATOM 3454 C C . LEU B 1 225 ? -6.832 11 -12.992 1 85.62 225 LEU B C 1
ATOM 3456 O O . LEU B 1 225 ? -6.941 11.68 -14.016 1 85.62 225 LEU B O 1
ATOM 3460 N N . PRO B 1 226 ? -7.27 11.438 -11.82 1 77.31 226 PRO B N 1
ATOM 3461 C CA . PRO B 1 226 ? -7.797 12.797 -11.688 1 77.31 226 PRO B CA 1
ATOM 3462 C C . PRO B 1 226 ? -6.711 13.867 -11.797 1 77.31 226 PRO B C 1
ATOM 3464 O O . PRO B 1 226 ? -6.391 14.523 -10.805 1 77.31 226 PRO B O 1
ATOM 3467 N N . PHE B 1 227 ? -6.074 13.922 -12.922 1 71.38 227 PHE B N 1
ATOM 3468 C CA . PHE B 1 227 ? -5.066 14.961 -13.086 1 71.38 227 PHE B CA 1
ATOM 3469 C C . PHE B 1 227 ? -5.715 16.344 -13.125 1 71.38 227 PHE B C 1
ATOM 3471 O O . PHE B 1 227 ? -6.816 16.5 -13.656 1 71.38 227 PHE B O 1
ATOM 3478 N N . ALA B 1 228 ? -5.508 17.125 -12.102 1 59.69 228 ALA B N 1
ATOM 3479 C CA . ALA B 1 228 ? -6.02 18.484 -12.188 1 59.69 228 ALA B CA 1
ATOM 3480 C C . ALA B 1 228 ? -5.676 19.125 -13.539 1 59.69 228 ALA B C 1
ATOM 3482 O O . ALA B 1 228 ? -4.527 19.062 -13.977 1 59.69 228 ALA B O 1
ATOM 3483 N N . GLY B 1 229 ? -6.441 18.75 -14.648 1 40.91 229 GLY B N 1
ATOM 3484 C CA . GLY B 1 229 ? -6.363 19.688 -15.758 1 40.91 229 GLY B CA 1
ATOM 3485 C C . GLY B 1 229 ? -6.785 21.094 -15.383 1 40.91 229 GLY B C 1
ATOM 3486 O O . GLY B 1 229 ? -7.477 21.297 -14.383 1 40.91 229 GLY B O 1
#

Nearest PDB structures (foldseek):
  3aya-assembly2_B  TM=3.352E-01  e=8.877E+00  Homo sapiens
  6h64-assembly4_D  TM=3.482E-01  e=9.833E+00  Homo sapiens
  3aya-assembly2_B  TM=3.132E-01  e=6.597E+00  Homo sapiens